Protein AF-0000000078700904 (afdb_homodimer)

Organism: Batrachochytrium dendrobatidis (strain JAM81 / FGSC 10211) (NCBI:txid684364)

Foldseek 3Di:
DPDFDFFDVQLLLLLLLVVLLVLQQCLLQLVVVCVVQVVVVHDDDDRPNRDQQAPFEEEEEDCPRNNLSNVVVSVVSNHAYEYEDPDDDDHDDRYHYDDDLLVSQQRHLEYEYADAADPVQAQLAALVNLLSHAAQHEYEYLHYLRNHDQVSVLVCCVVSSHVEYEDLRHDPVQDDPPDGDGSCPPRRSYHYDPNCSSPDPSSVVSGCVVSVVQVCCCVPFVASDRTPQFFGDDGDDADPQKKKKKWKFFPDPPLVVQLCVLCVVFAWDDKDWDDDDGMIIIITITRHDPCVVVSQVSRCPDPGTDHMDID/DPDFDFFDVQLLLLLLLVVLLVLQQCLLQLVVVCVVQVVVVHDDDDRPNRDDQAPFEEEEEDCPRNNLSNVVVSVVSNHAYEYEDPDDDDHDDRYHYDDDLLVSQQRHLEYEYADAADPVQAQLAALVNLLSHAAQHEYEYLHYLRNHDQVSVLVCCVVSSHVEYEDLRHDPVQDDPPDGDTSCPPRRSYHYDPNCSSPDPSSVVSGCVVSVVQVCCCVPFVASDRTPQFFGDDGDDADPQKKKKKWKFFPDPPLVVQLCVLCVVFAWDDKDWDDDDGMIIIITITRHDPCPVVSQVSRCPDPGTDHMDID

Sequence (622 aa):
MGIPVFTAPYQYTHSVAEMSLANIILLSRQIGDRSKEIHAGEWNKTSTNCVEVRGKTLGIVGYGHAGSQLGIMAEALSICVIFYDELSLMPIGRAKPVDTLDELLAKSDYVAINITSTPENDGLFDKNMLAKMKQGSYLINASASEAVDHAALADAIKSKHIAGAAIDAIPAHEIDGKTFKSPLQSARNVILTPVIAGDTLEARRRIVAEITEDVVRYISEGTTIGAVNFPSVAAWPLKPGSRRIICMHRNVRGVLKEIDHILSAYNVGKQVLDTKDSLGYLIADVMTDQLSTEIVSQLAMLANTVRTRIVMGIPVFTAPYQYTHSVAEMSLANIILLSRQIGDRSKEIHAGEWNKTSTNCVEVRGKTLGIVGYGHAGSQLGIMAEALSICVIFYDELSLMPIGRAKPVDTLDELLAKSDYVAINITSTPENDGLFDKNMLAKMKQGSYLINASASEAVDHAALADAIKSKHIAGAAIDAIPAHEIDGKTFKSPLQSARNVILTPVIAGDTLEARRRIVAEITEDVVRYISEGTTIGAVNFPSVAAWPLKPGSRRIICMHRNVRGVLKEIDHILSAYNVGKQVLDTKDSLGYLIADVMTDQLSTEIVSQLAMLANTVRTRIV

Radius of gyration: 33.91 Å; Cα contacts (8 Å, |Δi|>4): 1352; chains: 2; bounding box: 53×116×73 Å

Structure (mmCIF, N/CA/C/O backbone):
data_AF-0000000078700904-model_v1
#
loop_
_entity.id
_entity.type
_entity.pdbx_description
1 polymer 'Phosphoglycerate dehydrogenase'
#
loop_
_atom_site.group_PDB
_atom_site.id
_atom_site.type_symbol
_atom_site.label_atom_id
_atom_site.label_alt_id
_atom_site.label_comp_id
_atom_site.label_asym_id
_atom_site.label_entity_id
_atom_site.label_seq_id
_atom_site.pdbx_PDB_ins_code
_atom_site.Cartn_x
_atom_site.Cartn_y
_atom_site.Cartn_z
_atom_site.occupancy
_atom_site.B_iso_or_equiv
_atom_site.auth_seq_id
_atom_site.auth_comp_id
_atom_site.auth_asym_id
_atom_site.auth_atom_id
_atom_site.pdbx_PDB_model_num
ATOM 1 N N . MET A 1 1 ? -3.01 41.562 13.727 1 64.62 1 MET A N 1
ATOM 2 C CA . MET A 1 1 ? -2.051 41.656 14.82 1 64.62 1 MET A CA 1
ATOM 3 C C . MET A 1 1 ? -2.709 41.344 16.156 1 64.62 1 MET A C 1
ATOM 5 O O . MET A 1 1 ? -3.906 41.562 16.344 1 64.62 1 MET A O 1
ATOM 9 N N . GLY A 1 2 ? -2.369 40.25 16.812 1 78.06 2 GLY A N 1
ATOM 10 C CA . GLY A 1 2 ? -2.836 39.938 18.156 1 78.06 2 GLY A CA 1
ATOM 11 C C . GLY A 1 2 ? -3.732 38.719 18.203 1 78.06 2 GLY A C 1
ATOM 12 O O . GLY A 1 2 ? -4.309 38.406 19.25 1 78.06 2 GLY A O 1
ATOM 13 N N . ILE A 1 3 ? -3.979 38.219 17 1 87.31 3 ILE A N 1
ATOM 14 C CA . ILE A 1 3 ? -4.801 37.031 17.016 1 87.31 3 ILE A CA 1
ATOM 15 C C . ILE A 1 3 ? -3.916 35.812 16.812 1 87.31 3 ILE A C 1
ATOM 17 O O . ILE A 1 3 ? -3.281 35.656 15.766 1 87.31 3 ILE A O 1
ATOM 21 N N . PRO A 1 4 ? -3.926 34.906 17.828 1 89.94 4 PRO A N 1
ATOM 22 C CA . PRO A 1 4 ? -3.102 33.719 17.672 1 89.94 4 PRO A CA 1
ATOM 23 C C . PRO A 1 4 ? -3.658 32.75 16.609 1 89.94 4 PRO A C 1
ATOM 25 O O . PRO A 1 4 ? -4.875 32.625 16.5 1 89.94 4 PRO A O 1
ATOM 28 N N . VAL A 1 5 ? -2.734 32.25 15.867 1 91.62 5 VAL A N 1
ATOM 29 C CA . VAL A 1 5 ? -3.068 31.234 14.867 1 91.62 5 VAL A CA 1
ATOM 30 C C . VAL A 1 5 ? -2.506 29.875 15.281 1 91.62 5 VAL A C 1
ATOM 32 O O . VAL A 1 5 ? -1.299 29.734 15.492 1 91.62 5 VAL A O 1
ATOM 35 N N . PHE A 1 6 ? -3.453 28.969 15.5 1 91.62 6 PHE A N 1
ATOM 36 C CA . PHE A 1 6 ? -3.041 27.625 15.898 1 91.62 6 PHE A CA 1
ATOM 37 C C . PHE A 1 6 ? -3.053 26.688 14.703 1 91.62 6 PHE A C 1
ATOM 39 O O . PHE A 1 6 ? -3.908 26.797 13.82 1 91.62 6 PHE A O 1
ATOM 46 N N . THR A 1 7 ? -2.004 25.766 14.617 1 84.88 7 THR A N 1
ATOM 47 C CA . THR A 1 7 ? -1.926 24.75 13.578 1 84.88 7 THR A CA 1
ATOM 48 C C . THR A 1 7 ? -1.76 23.359 14.203 1 84.88 7 THR A C 1
ATOM 50 O O . THR A 1 7 ? -1.503 23.25 15.406 1 84.88 7 THR A O 1
ATOM 53 N N . ALA A 1 8 ? -2.143 22.375 13.461 1 85.25 8 ALA A N 1
ATOM 54 C CA . ALA A 1 8 ? -1.978 20.984 13.859 1 85.25 8 ALA A CA 1
ATOM 55 C C . ALA A 1 8 ? -1.131 20.219 12.844 1 85.25 8 ALA A C 1
ATOM 57 O O . ALA A 1 8 ? -1.626 19.312 12.172 1 85.25 8 ALA A O 1
ATOM 58 N N . PRO A 1 9 ? 0.156 20.469 12.805 1 77.69 9 PRO A N 1
ATOM 59 C CA . PRO A 1 9 ? 0.984 20 11.688 1 77.69 9 PRO A CA 1
ATOM 60 C C . PRO A 1 9 ? 1.193 18.484 11.688 1 77.69 9 PRO A C 1
ATOM 62 O O . PRO A 1 9 ? 1.572 17.922 10.664 1 77.69 9 PRO A O 1
ATOM 65 N N . TYR A 1 10 ? 0.898 17.766 12.703 1 79.88 10 TYR A N 1
ATOM 66 C CA . TYR A 1 10 ? 1.287 16.359 12.781 1 79.88 10 TYR A CA 1
ATOM 67 C C . TYR A 1 10 ? 0.075 15.445 12.625 1 79.88 10 TYR A C 1
ATOM 69 O O . TYR A 1 10 ? 0.215 14.227 12.547 1 79.88 10 TYR A O 1
ATOM 77 N N . GLN A 1 11 ? -1.082 16.062 12.461 1 85.44 11 GLN A N 1
ATOM 78 C CA . GLN A 1 11 ? -2.318 15.297 12.508 1 85.44 11 GLN A CA 1
ATOM 79 C C . GLN A 1 11 ? -2.561 14.57 11.188 1 85.44 11 GLN A C 1
ATOM 81 O O . GLN A 1 11 ? -3.398 13.664 11.117 1 85.44 11 GLN A O 1
ATOM 86 N N . TYR A 1 12 ? -1.681 14.891 10.156 1 89.06 12 TYR A N 1
ATOM 87 C CA . TYR A 1 12 ? -1.855 14.258 8.852 1 89.06 12 TYR A CA 1
ATOM 88 C C . TYR A 1 12 ? -0.769 13.219 8.602 1 89.06 12 TYR A C 1
ATOM 90 O O . TYR A 1 12 ? -0.747 12.578 7.547 1 89.06 12 TYR A O 1
ATOM 98 N N . THR A 1 13 ? 0.058 12.977 9.602 1 90.31 13 THR A N 1
ATOM 99 C CA . THR A 1 13 ? 1.254 12.148 9.492 1 90.31 13 THR A CA 1
ATOM 100 C C . THR A 1 13 ? 0.895 10.742 9.023 1 90.31 13 THR A C 1
ATOM 102 O O . THR A 1 13 ? 1.527 10.203 8.109 1 90.31 13 THR A O 1
ATOM 105 N N . HIS A 1 14 ? -0.06 10.242 9.641 1 93.88 14 HIS A N 1
ATOM 106 C CA . HIS A 1 14 ? -0.439 8.867 9.328 1 93.88 14 HIS A CA 1
ATOM 107 C C . HIS A 1 14 ? -0.982 8.758 7.902 1 93.88 14 HIS A C 1
ATOM 109 O O . HIS A 1 14 ? -0.664 7.805 7.184 1 93.88 14 HIS A O 1
ATOM 115 N N . SER A 1 15 ? -1.812 9.695 7.531 1 95.94 15 SER A N 1
ATOM 116 C CA . SER A 1 15 ? -2.398 9.711 6.195 1 95.94 15 SER A CA 1
ATOM 117 C C . SER A 1 15 ? -1.321 9.773 5.121 1 95.94 15 SER A C 1
ATOM 119 O O . SER A 1 15 ? -1.384 9.039 4.129 1 95.94 15 SER A O 1
ATOM 121 N N . VAL A 1 16 ? -0.396 10.594 5.332 1 96.19 16 VAL A N 1
ATOM 122 C CA . VAL A 1 16 ? 0.681 10.797 4.367 1 96.19 16 VAL A CA 1
ATOM 123 C C . VAL A 1 16 ? 1.526 9.531 4.266 1 96.19 16 VAL A C 1
ATOM 125 O O . VAL A 1 16 ? 1.872 9.094 3.164 1 96.19 16 VAL A O 1
ATOM 128 N N . ALA A 1 17 ? 1.838 8.898 5.391 1 97.12 17 ALA A N 1
ATOM 129 C CA . ALA A 1 17 ? 2.652 7.688 5.422 1 97.12 17 ALA A CA 1
ATOM 130 C C . ALA A 1 17 ? 1.958 6.543 4.691 1 97.12 17 ALA A C 1
ATOM 132 O O . ALA A 1 17 ? 2.588 5.82 3.914 1 97.12 17 ALA A O 1
ATOM 133 N N . GLU A 1 18 ? 0.666 6.402 4.918 1 96.75 18 GLU A N 1
ATOM 134 C CA . GLU A 1 18 ? -0.119 5.355 4.273 1 96.75 18 GLU A CA 1
ATOM 135 C C . GLU A 1 18 ? -0.091 5.496 2.754 1 96.75 18 GLU A C 1
ATOM 137 O O . GLU A 1 18 ? 0.137 4.52 2.037 1 96.75 18 GLU A O 1
ATOM 142 N N . MET A 1 19 ? -0.335 6.656 2.33 1 97.06 19 MET A N 1
ATOM 143 C CA . MET A 1 19 ? -0.387 6.891 0.89 1 97.06 19 MET A CA 1
ATOM 144 C C . MET A 1 19 ? 0.987 6.695 0.258 1 97.06 19 MET A C 1
ATOM 146 O O . MET A 1 19 ? 1.1 6.125 -0.829 1 97.06 19 MET A O 1
ATOM 150 N N . SER A 1 20 ? 2.023 7.16 0.927 1 98.12 20 SER A N 1
ATOM 151 C CA . SER A 1 20 ? 3.381 6.984 0.422 1 98.12 20 SER A CA 1
ATOM 152 C C . SER A 1 20 ? 3.732 5.508 0.278 1 98.12 20 SER A C 1
ATOM 154 O O . SER A 1 20 ? 4.344 5.105 -0.715 1 98.12 20 SER A O 1
ATOM 156 N N . LEU A 1 21 ? 3.359 4.727 1.245 1 98.38 21 LEU A N 1
ATOM 157 C CA . LEU A 1 21 ? 3.613 3.291 1.19 1 98.38 21 LEU A CA 1
ATOM 158 C C . LEU A 1 21 ? 2.895 2.656 0.005 1 98.38 21 LEU A C 1
ATOM 160 O O . LEU A 1 21 ? 3.477 1.844 -0.717 1 98.38 21 LEU A O 1
ATOM 164 N N . ALA A 1 22 ? 1.66 2.996 -0.16 1 97.94 22 ALA A N 1
ATOM 165 C CA . ALA A 1 22 ? 0.888 2.457 -1.276 1 97.94 22 ALA A CA 1
ATOM 166 C C . ALA A 1 22 ? 1.525 2.828 -2.613 1 97.94 22 ALA A C 1
ATOM 168 O O . ALA A 1 22 ? 1.581 2.004 -3.529 1 97.94 22 ALA A O 1
ATOM 169 N N . ASN A 1 23 ? 1.979 4.055 -2.684 1 98.19 23 ASN A N 1
ATOM 170 C CA . ASN A 1 23 ? 2.613 4.508 -3.916 1 98.19 23 ASN A CA 1
ATOM 171 C C . ASN A 1 23 ? 3.873 3.707 -4.227 1 98.19 23 ASN A C 1
ATOM 173 O O . ASN A 1 23 ? 4.176 3.443 -5.395 1 98.19 23 ASN A O 1
ATOM 177 N N . ILE A 1 24 ? 4.625 3.365 -3.227 1 98.56 24 ILE A N 1
ATOM 178 C CA . ILE A 1 24 ? 5.824 2.559 -3.406 1 98.56 24 ILE A CA 1
ATOM 179 C C . ILE A 1 24 ? 5.469 1.245 -4.098 1 98.56 24 ILE A C 1
ATOM 181 O O . ILE A 1 24 ? 6.105 0.859 -5.078 1 98.56 24 ILE A O 1
ATOM 185 N N . ILE A 1 25 ? 4.422 0.617 -3.643 1 98.06 25 ILE A N 1
ATOM 186 C CA . ILE A 1 25 ? 4.004 -0.66 -4.211 1 98.06 25 ILE A CA 1
ATOM 187 C C . ILE A 1 25 ? 3.438 -0.44 -5.609 1 98.06 25 ILE A C 1
ATOM 189 O O . ILE A 1 25 ? 3.762 -1.182 -6.543 1 98.06 25 ILE A O 1
ATOM 193 N N . LEU A 1 26 ? 2.664 0.58 -5.801 1 97.06 26 LEU A N 1
ATOM 194 C CA . LEU A 1 26 ? 2.029 0.855 -7.082 1 97.06 26 LEU A CA 1
ATOM 195 C C . LEU A 1 26 ? 3.074 1.13 -8.156 1 97.06 26 LEU A C 1
ATOM 197 O O . LEU A 1 26 ? 2.941 0.667 -9.297 1 97.06 26 LEU A O 1
ATOM 201 N N . LEU A 1 27 ? 4.023 1.909 -7.777 1 98.06 27 LEU A N 1
ATOM 202 C CA . LEU A 1 27 ? 5.094 2.225 -8.719 1 98.06 27 LEU A CA 1
ATOM 203 C C . LEU A 1 27 ? 5.859 0.966 -9.109 1 98.06 27 LEU A C 1
ATOM 205 O O . LEU A 1 27 ? 6.156 0.757 -10.289 1 98.06 27 LEU A O 1
ATOM 209 N N . SER A 1 28 ? 6.133 0.109 -8.141 1 98.19 28 SER A N 1
ATOM 210 C CA . SER A 1 28 ? 6.895 -1.116 -8.359 1 98.19 28 SER A CA 1
ATOM 211 C C . SER A 1 28 ? 6.16 -2.059 -9.312 1 98.19 28 SER A C 1
ATOM 213 O O . SER A 1 28 ? 6.773 -2.945 -9.906 1 98.19 28 SER A O 1
ATOM 215 N N . ARG A 1 29 ? 4.863 -1.822 -9.43 1 97.56 29 ARG A N 1
ATOM 216 C CA . ARG A 1 29 ? 4.02 -2.73 -10.195 1 97.56 29 ARG A CA 1
ATOM 217 C C . ARG A 1 29 ? 3.434 -2.035 -11.422 1 97.56 29 ARG A C 1
ATOM 219 O O . ARG A 1 29 ? 2.723 -2.654 -12.211 1 97.56 29 ARG A O 1
ATOM 226 N N . GLN A 1 30 ? 3.686 -0.75 -11.586 1 97.25 30 GLN A N 1
ATOM 227 C CA . GLN A 1 30 ? 3.264 0.071 -12.711 1 97.25 30 GLN A CA 1
ATOM 228 C C . GLN A 1 30 ? 1.746 0.061 -12.867 1 97.25 30 GLN A C 1
ATOM 230 O O . GLN A 1 30 ? 1.229 -0.015 -13.984 1 97.25 30 GLN A O 1
ATOM 235 N N . ILE A 1 31 ? 1.092 0.099 -11.75 1 95.81 31 ILE A N 1
ATOM 236 C CA . ILE A 1 31 ? -0.355 -0.086 -11.711 1 95.81 31 ILE A CA 1
ATOM 237 C C . ILE A 1 31 ? -1.046 1.114 -12.352 1 95.81 31 ILE A C 1
ATOM 239 O O . ILE A 1 31 ? -2.066 0.963 -13.023 1 95.81 31 ILE A O 1
ATOM 243 N N . GLY A 1 32 ? -0.526 2.346 -12.117 1 94.94 32 GLY A N 1
ATOM 244 C CA . GLY A 1 32 ? -1.117 3.527 -12.727 1 94.94 32 GLY A CA 1
ATOM 245 C C . GLY A 1 32 ? -1.245 3.42 -14.234 1 94.94 32 GLY A C 1
ATOM 246 O O . GLY A 1 32 ? -2.312 3.68 -14.789 1 94.94 32 GLY A O 1
ATOM 247 N N . ASP A 1 33 ? -0.201 3.02 -14.852 1 95.44 33 ASP A N 1
ATOM 248 C CA . ASP A 1 33 ? -0.19 2.873 -16.297 1 95.44 33 ASP A CA 1
ATOM 249 C C . ASP A 1 33 ? -1.147 1.771 -16.75 1 95.44 33 ASP A C 1
ATOM 251 O O . ASP A 1 33 ? -1.919 1.956 -17.688 1 95.44 33 ASP A O 1
ATOM 255 N N . ARG A 1 34 ? -1.087 0.659 -16.062 1 95.94 34 ARG A N 1
ATOM 256 C CA . ARG A 1 34 ? -1.904 -0.49 -16.438 1 95.94 34 ARG A CA 1
ATOM 257 C C . ARG A 1 34 ? -3.391 -0.165 -16.312 1 95.94 34 ARG A C 1
ATOM 259 O O . ARG A 1 34 ? -4.172 -0.497 -17.219 1 95.94 34 ARG A O 1
ATOM 266 N N . SER A 1 35 ? -3.719 0.446 -15.188 1 95.94 35 SER A N 1
ATOM 267 C CA . SER A 1 35 ? -5.121 0.789 -14.984 1 95.94 35 SER A CA 1
ATOM 268 C C . SER A 1 35 ? -5.609 1.785 -16.031 1 95.94 35 SER A C 1
ATOM 270 O O . SER A 1 35 ? -6.715 1.654 -16.547 1 95.94 35 SER A O 1
ATOM 272 N N . LYS A 1 36 ? -4.797 2.779 -16.312 1 93.88 36 LYS A N 1
ATOM 273 C CA . LYS A 1 36 ? -5.141 3.758 -17.344 1 93.88 36 LYS A CA 1
ATOM 274 C C . LYS A 1 36 ? -5.379 3.08 -18.688 1 93.88 36 LYS A C 1
ATOM 276 O O . LYS A 1 36 ? -6.371 3.363 -19.375 1 93.88 36 LYS A O 1
ATOM 281 N N . GLU A 1 37 ? -4.516 2.18 -19.078 1 95.25 37 GLU A N 1
ATOM 282 C CA . GLU A 1 37 ? -4.613 1.463 -20.359 1 95.25 37 GLU A CA 1
ATOM 283 C C . GLU A 1 37 ? -5.898 0.642 -20.422 1 95.25 37 GLU A C 1
ATOM 285 O O . GLU A 1 37 ? -6.625 0.703 -21.422 1 95.25 37 GLU A O 1
ATOM 290 N N . ILE A 1 38 ? -6.195 -0.067 -19.375 1 95.94 38 ILE A N 1
ATOM 291 C CA . ILE A 1 38 ? -7.352 -0.958 -19.375 1 95.94 38 ILE A CA 1
ATOM 292 C C . ILE A 1 38 ? -8.641 -0.135 -19.406 1 95.94 38 ILE A C 1
ATOM 294 O O . ILE A 1 38 ? -9.586 -0.487 -20.109 1 95.94 38 ILE A O 1
ATOM 298 N N . HIS A 1 39 ? -8.672 0.934 -18.656 1 95.62 39 HIS A N 1
ATOM 299 C CA . HIS A 1 39 ? -9.844 1.805 -18.688 1 95.62 39 HIS A CA 1
ATOM 300 C C . HIS A 1 39 ? -10.062 2.377 -20.094 1 95.62 39 HIS A C 1
ATOM 302 O O . HIS A 1 39 ? -11.203 2.645 -20.484 1 95.62 39 HIS A O 1
ATOM 308 N N . ALA A 1 40 ? -9 2.584 -20.828 1 94.62 40 ALA A N 1
ATOM 309 C CA . ALA A 1 40 ? -9.078 3.123 -22.188 1 94.62 40 ALA A CA 1
ATOM 310 C C . ALA A 1 40 ? -9.414 2.029 -23.188 1 94.62 40 ALA A C 1
ATOM 312 O O . ALA A 1 40 ? -9.523 2.295 -24.391 1 94.62 40 ALA A O 1
ATOM 313 N N . GLY A 1 41 ? -9.562 0.755 -22.75 1 96.56 41 GLY A N 1
ATOM 314 C CA . GLY A 1 41 ? -9.953 -0.347 -23.609 1 96.56 41 GLY A CA 1
ATOM 315 C C . GLY A 1 41 ? -8.781 -1.108 -24.188 1 96.56 41 GLY A C 1
ATOM 316 O O . GLY A 1 41 ? -8.945 -1.934 -25.094 1 96.56 41 GLY A O 1
ATOM 317 N N . GLU A 1 42 ? -7.609 -0.798 -23.656 1 96.44 42 GLU A N 1
ATOM 318 C CA . GLU A 1 42 ? -6.406 -1.474 -24.125 1 96.44 42 GLU A CA 1
ATOM 319 C C . GLU A 1 42 ? -6.039 -2.648 -23.234 1 96.44 42 GLU A C 1
ATOM 321 O O . GLU A 1 42 ? -5.992 -2.508 -22 1 96.44 42 GLU A O 1
ATOM 326 N N . TRP A 1 43 ? -5.863 -3.787 -23.844 1 96.31 43 TRP A N 1
ATOM 327 C CA . TRP A 1 43 ? -5.379 -4.953 -23.109 1 96.31 43 TRP A CA 1
ATOM 328 C C . TRP A 1 43 ? -3.883 -5.152 -23.344 1 96.31 43 TRP A C 1
ATOM 330 O O . TRP A 1 43 ? -3.475 -5.797 -24.312 1 96.31 43 TRP A O 1
ATOM 340 N N . ASN A 1 44 ? -3.109 -4.602 -22.484 1 94.25 44 ASN A N 1
ATOM 341 C CA . ASN A 1 44 ? -1.658 -4.742 -22.484 1 94.25 44 ASN A CA 1
ATOM 342 C C . ASN A 1 44 ? -1.167 -5.508 -21.25 1 94.25 44 ASN A C 1
ATOM 344 O O . ASN A 1 44 ? -0.842 -4.906 -20.234 1 94.25 44 ASN A O 1
ATOM 348 N N . LYS A 1 45 ? -1.119 -6.84 -21.375 1 94.62 45 LYS A N 1
ATOM 349 C CA . LYS A 1 45 ? -0.664 -7.656 -20.25 1 94.62 45 LYS A CA 1
ATOM 350 C C . LYS A 1 45 ? 0.86 -7.699 -20.188 1 94.62 45 LYS A C 1
ATOM 352 O O . LYS A 1 45 ? 1.493 -8.508 -20.875 1 94.62 45 LYS A O 1
ATOM 357 N N . THR A 1 46 ? 1.455 -6.809 -19.531 1 94.06 46 THR A N 1
ATOM 358 C CA . THR A 1 46 ? 2.9 -6.762 -19.344 1 94.06 46 THR A CA 1
ATOM 359 C C . THR A 1 46 ? 3.246 -6.5 -17.875 1 94.06 46 THR A C 1
ATOM 361 O O . THR A 1 46 ? 2.484 -5.848 -17.156 1 94.06 46 THR A O 1
ATOM 364 N N . SER A 1 47 ? 4.258 -7.121 -17.422 1 93.5 47 SER A N 1
ATOM 365 C CA . SER A 1 47 ? 4.816 -6.91 -16.094 1 93.5 47 SER A CA 1
ATOM 366 C C . SER A 1 47 ? 6.332 -6.75 -16.141 1 93.5 47 SER A C 1
ATOM 368 O O . SER A 1 47 ? 7.043 -7.195 -15.242 1 93.5 47 SER A O 1
ATOM 370 N N . THR A 1 48 ? 6.746 -6.223 -17.25 1 94.19 48 THR A N 1
ATOM 371 C CA . THR A 1 48 ? 8.18 -5.992 -17.406 1 94.19 48 THR A CA 1
ATOM 372 C C . THR A 1 48 ? 8.695 -5.027 -16.344 1 94.19 48 THR A C 1
ATOM 374 O O . THR A 1 48 ? 8.125 -3.949 -16.141 1 94.19 48 THR A O 1
ATOM 377 N N . ASN A 1 49 ? 9.719 -5.391 -15.602 1 93.94 49 ASN A N 1
ATOM 378 C CA . ASN A 1 49 ? 10.383 -4.598 -14.578 1 93.94 49 ASN A CA 1
ATOM 379 C C . ASN A 1 49 ? 9.5 -4.406 -13.352 1 93.94 49 ASN A C 1
ATOM 381 O O . ASN A 1 49 ? 9.703 -3.479 -12.57 1 93.94 49 ASN A O 1
ATOM 385 N N . CYS A 1 50 ? 8.453 -5.223 -13.211 1 97 50 CYS A N 1
ATOM 386 C CA . CYS A 1 50 ? 7.629 -5.195 -12.008 1 97 50 CYS A CA 1
ATOM 387 C C . CYS A 1 50 ? 8.227 -6.074 -10.922 1 97 50 CYS A C 1
ATOM 389 O O . CYS A 1 50 ? 8.625 -7.211 -11.18 1 97 50 CYS A O 1
ATOM 391 N N . VAL A 1 51 ? 8.305 -5.562 -9.703 1 97.62 51 VAL A N 1
ATOM 392 C CA . VAL A 1 51 ? 9.023 -6.258 -8.648 1 97.62 51 VAL A CA 1
ATOM 393 C C . VAL A 1 51 ? 8.227 -6.203 -7.352 1 97.62 51 VAL A C 1
ATOM 395 O O . VAL A 1 51 ? 7.309 -5.391 -7.211 1 97.62 51 VAL A O 1
ATOM 398 N N . GLU A 1 52 ? 8.477 -7.094 -6.434 1 97.38 52 GLU A N 1
ATOM 399 C CA . GLU A 1 52 ? 8.023 -6.996 -5.047 1 97.38 52 GLU A CA 1
ATOM 400 C C . GLU A 1 52 ? 8.844 -5.965 -4.273 1 97.38 52 GLU A C 1
ATOM 402 O O . GLU A 1 52 ? 10.008 -5.723 -4.594 1 97.38 52 GLU A O 1
ATOM 407 N N . VAL A 1 53 ? 8.234 -5.426 -3.252 1 97.94 53 VAL A N 1
ATOM 408 C CA . VAL A 1 53 ? 8.945 -4.41 -2.484 1 97.94 53 VAL A CA 1
ATOM 409 C C . VAL A 1 53 ? 9.734 -5.074 -1.359 1 97.94 53 VAL A C 1
ATOM 411 O O . VAL A 1 53 ? 10.656 -4.469 -0.8 1 97.94 53 VAL A O 1
ATOM 414 N N . ARG A 1 54 ? 9.312 -6.285 -1.021 1 95.75 54 ARG A N 1
ATOM 415 C CA . ARG A 1 54 ? 10.023 -7.023 0.016 1 95.75 54 ARG A CA 1
ATOM 416 C C . ARG A 1 54 ? 11.516 -7.09 -0.293 1 95.75 54 ARG A C 1
ATOM 418 O O . ARG A 1 54 ? 11.906 -7.41 -1.417 1 95.75 54 ARG A O 1
ATOM 425 N N . GLY A 1 55 ? 12.312 -6.758 0.683 1 96.88 55 GLY A N 1
ATOM 426 C CA . GLY A 1 55 ? 13.758 -6.871 0.556 1 96.88 55 GLY A CA 1
ATOM 427 C C . GLY A 1 55 ? 14.391 -5.664 -0.104 1 96.88 55 GLY A C 1
ATOM 428 O O . GLY A 1 55 ? 15.617 -5.539 -0.131 1 96.88 55 GLY A O 1
ATOM 429 N N . LYS A 1 56 ? 13.656 -4.766 -0.654 1 98.44 56 LYS A N 1
ATOM 430 C CA . LYS A 1 56 ? 14.188 -3.551 -1.264 1 98.44 56 LYS A CA 1
ATOM 431 C C . LYS A 1 56 ? 14.5 -2.498 -0.206 1 98.44 56 LYS A C 1
ATOM 433 O O . LYS A 1 56 ? 14.117 -2.645 0.957 1 98.44 56 LYS A O 1
ATOM 438 N N . THR A 1 57 ? 15.195 -1.468 -0.608 1 98.88 57 THR A N 1
ATOM 439 C CA . THR A 1 57 ? 15.633 -0.44 0.331 1 98.88 57 THR A CA 1
ATOM 440 C C . THR A 1 57 ? 14.875 0.862 0.1 1 98.88 57 THR A C 1
ATOM 442 O O . THR A 1 57 ? 14.828 1.37 -1.021 1 98.88 57 THR A O 1
ATOM 445 N N . LEU A 1 58 ? 14.266 1.352 1.152 1 98.94 58 LEU A N 1
ATOM 446 C CA . LEU A 1 58 ? 13.641 2.67 1.169 1 98.94 58 LEU A CA 1
ATOM 447 C C . LEU A 1 58 ? 14.531 3.684 1.879 1 98.94 58 LEU A C 1
ATOM 449 O O . LEU A 1 58 ? 14.875 3.504 3.049 1 98.94 58 LEU A O 1
ATOM 453 N N . GLY A 1 59 ? 14.977 4.695 1.13 1 98.88 59 GLY A N 1
ATOM 454 C CA . GLY A 1 59 ? 15.648 5.844 1.725 1 98.88 59 GLY A CA 1
ATOM 455 C C . GLY A 1 59 ? 14.695 6.984 2.037 1 98.88 59 GLY A C 1
ATOM 456 O O . GLY A 1 59 ? 14.031 7.508 1.143 1 98.88 59 GLY A O 1
ATOM 457 N N . ILE A 1 60 ? 14.641 7.391 3.279 1 98.75 60 ILE A N 1
ATOM 458 C CA . ILE A 1 60 ? 13.766 8.469 3.719 1 98.75 60 ILE A CA 1
ATOM 459 C C . ILE A 1 60 ? 14.578 9.734 3.967 1 98.75 60 ILE A C 1
ATOM 461 O O . ILE A 1 60 ? 15.469 9.75 4.816 1 98.75 60 ILE A O 1
ATOM 465 N N . VAL A 1 61 ? 14.281 10.75 3.172 1 98.38 61 VAL A N 1
ATOM 466 C CA . VAL A 1 61 ? 14.883 12.062 3.383 1 98.38 61 VAL A CA 1
ATOM 467 C C . VAL A 1 61 ? 14 12.883 4.32 1 98.38 61 VAL A C 1
ATOM 469 O O . VAL A 1 61 ? 12.938 13.367 3.922 1 98.38 61 VAL A O 1
ATOM 472 N N . GLY A 1 62 ? 14.453 13.133 5.496 1 96.81 62 GLY A N 1
ATOM 473 C CA . GLY A 1 62 ? 13.617 13.68 6.555 1 96.81 62 GLY A CA 1
ATOM 474 C C . GLY A 1 62 ? 12.93 12.617 7.383 1 96.81 62 GLY A C 1
ATOM 475 O O . GLY A 1 62 ? 11.938 12.023 6.945 1 96.81 62 GLY A O 1
ATOM 476 N N . TYR A 1 63 ? 13.406 12.445 8.602 1 96.56 63 TYR A N 1
ATOM 477 C CA . TYR A 1 63 ? 12.938 11.352 9.445 1 96.56 63 TYR A CA 1
ATOM 478 C C . TYR A 1 63 ? 12.141 11.883 10.625 1 96.56 63 TYR A C 1
ATOM 480 O O . TYR A 1 63 ? 12.281 11.398 11.75 1 96.56 63 TYR A O 1
ATOM 488 N N . GLY A 1 64 ? 11.367 12.922 10.336 1 93.06 64 GLY A N 1
ATOM 489 C CA . GLY A 1 64 ? 10.43 13.445 11.32 1 93.06 64 GLY A CA 1
ATOM 490 C C . GLY A 1 64 ? 9.211 12.562 11.516 1 93.06 64 GLY A C 1
ATOM 491 O O . GLY A 1 64 ? 9.312 11.336 11.414 1 93.06 64 GLY A O 1
ATOM 492 N N . HIS A 1 65 ? 8.055 13.133 11.836 1 91.06 65 HIS A N 1
ATOM 493 C CA . HIS A 1 65 ? 6.852 12.383 12.188 1 91.06 65 HIS A CA 1
ATOM 494 C C . HIS A 1 65 ? 6.355 11.547 11.016 1 91.06 65 HIS A C 1
ATOM 496 O O . HIS A 1 65 ? 6.156 10.336 11.156 1 91.06 65 HIS A O 1
ATOM 502 N N . ALA A 1 66 ? 6.168 12.188 9.891 1 93.38 66 ALA A N 1
ATOM 503 C CA . ALA A 1 66 ? 5.656 11.461 8.727 1 93.38 66 ALA A CA 1
ATOM 504 C C . ALA A 1 66 ? 6.684 10.461 8.211 1 93.38 66 ALA A C 1
ATOM 506 O O . ALA A 1 66 ? 6.336 9.336 7.844 1 93.38 66 ALA A O 1
ATOM 507 N N . GLY A 1 67 ? 7.965 10.898 8.188 1 96.06 67 GLY A N 1
ATOM 508 C CA . GLY A 1 67 ? 9.031 10.023 7.719 1 96.06 67 GLY A CA 1
ATOM 509 C C . GLY A 1 67 ? 9.203 8.781 8.57 1 96.06 67 GLY A C 1
ATOM 510 O O . GLY A 1 67 ? 9.336 7.676 8.039 1 96.06 67 GLY A O 1
ATOM 511 N N . SER A 1 68 ? 9.219 8.945 9.867 1 96.69 68 SER A N 1
ATOM 512 C CA . SER A 1 68 ? 9.398 7.801 10.758 1 96.69 68 SER A CA 1
ATOM 513 C C . SER A 1 68 ? 8.188 6.871 10.703 1 96.69 68 SER A C 1
ATOM 515 O O . SER A 1 68 ? 8.336 5.648 10.773 1 96.69 68 SER A O 1
ATOM 517 N N . GLN A 1 69 ? 6.992 7.5 10.656 1 96 69 GLN A N 1
ATOM 518 C CA . GLN A 1 69 ? 5.793 6.68 10.516 1 96 69 GLN A CA 1
ATOM 519 C C . GLN A 1 69 ? 5.84 5.848 9.242 1 96 69 GLN A C 1
ATOM 521 O O . GLN A 1 69 ? 5.473 4.668 9.25 1 96 69 GLN A O 1
ATOM 526 N N . LEU A 1 70 ? 6.262 6.434 8.141 1 97.62 70 LEU A N 1
ATOM 527 C CA . LEU A 1 70 ? 6.445 5.699 6.895 1 97.62 70 LEU A CA 1
ATOM 528 C C . LEU A 1 70 ? 7.453 4.566 7.074 1 97.62 70 LEU A C 1
ATOM 530 O O . LEU A 1 70 ? 7.238 3.457 6.578 1 97.62 70 LEU A O 1
ATOM 534 N N . GLY A 1 71 ? 8.562 4.891 7.75 1 98.19 71 GLY A N 1
ATOM 535 C CA . GLY A 1 71 ? 9.578 3.877 8.016 1 98.19 71 GLY A CA 1
ATOM 536 C C . GLY A 1 71 ? 9.023 2.658 8.727 1 98.19 71 GLY A C 1
ATOM 537 O O . GLY A 1 71 ? 9.312 1.522 8.344 1 98.19 71 GLY A O 1
ATOM 538 N N . ILE A 1 72 ? 8.242 2.881 9.719 1 97.25 72 ILE A N 1
ATOM 539 C CA . ILE A 1 72 ? 7.656 1.808 10.516 1 97.25 72 ILE A CA 1
ATOM 540 C C . ILE A 1 72 ? 6.758 0.944 9.633 1 97.25 72 ILE A C 1
ATOM 542 O O . ILE A 1 72 ? 6.836 -0.286 9.672 1 97.25 72 ILE A O 1
ATOM 546 N N . MET A 1 73 ? 5.938 1.551 8.867 1 97.31 73 MET A N 1
ATOM 547 C CA . MET A 1 73 ? 5.023 0.824 7.992 1 97.31 73 MET A CA 1
ATOM 548 C C . MET A 1 73 ? 5.793 0.024 6.945 1 97.31 73 MET A C 1
ATOM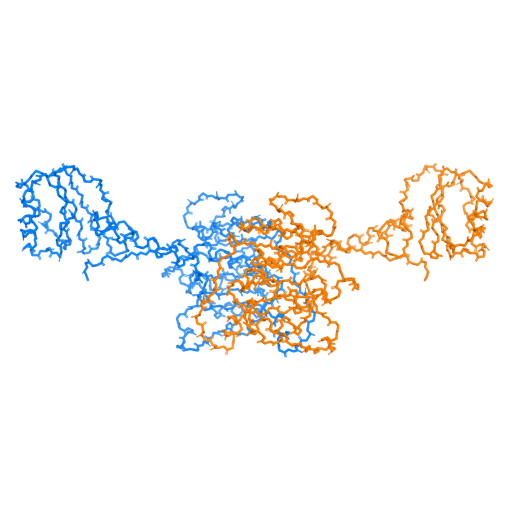 550 O O . MET A 1 73 ? 5.426 -1.11 6.633 1 97.31 73 MET A O 1
ATOM 554 N N . ALA A 1 74 ? 6.812 0.658 6.395 1 98.25 74 ALA A N 1
ATOM 555 C CA . ALA A 1 74 ? 7.625 0.002 5.375 1 98.25 74 ALA A CA 1
ATOM 556 C C . ALA A 1 74 ? 8.312 -1.24 5.938 1 98.25 74 ALA A C 1
ATOM 558 O O . ALA A 1 74 ? 8.344 -2.287 5.285 1 98.25 74 ALA A O 1
ATOM 559 N N . GLU A 1 75 ? 8.852 -1.145 7.109 1 97.62 75 GLU A N 1
ATOM 560 C CA . GLU A 1 75 ? 9.516 -2.273 7.746 1 97.62 75 GLU A CA 1
ATOM 561 C C . GLU A 1 75 ? 8.547 -3.432 7.973 1 97.62 75 GLU A C 1
ATOM 563 O O . GLU A 1 75 ? 8.938 -4.598 7.898 1 97.62 75 GLU A O 1
ATOM 568 N N . ALA A 1 76 ? 7.344 -3.084 8.25 1 94.75 76 ALA A N 1
ATOM 569 C CA . ALA A 1 76 ? 6.324 -4.109 8.469 1 94.75 76 ALA A CA 1
ATOM 570 C C . ALA A 1 76 ? 6.098 -4.934 7.203 1 94.75 76 ALA A C 1
ATOM 572 O O . ALA A 1 76 ? 5.656 -6.082 7.277 1 94.75 76 ALA A O 1
ATOM 573 N N . LEU A 1 77 ? 6.418 -4.418 6.062 1 96.25 77 LEU A N 1
ATOM 574 C CA . LEU A 1 77 ? 6.309 -5.129 4.793 1 96.25 77 LEU A CA 1
ATOM 575 C C . LEU A 1 77 ? 7.664 -5.668 4.352 1 96.25 77 LEU A C 1
ATOM 577 O O . LEU A 1 77 ? 7.859 -5.98 3.176 1 96.25 77 LEU A O 1
ATOM 581 N N . SER A 1 78 ? 8.633 -5.664 5.242 1 96.38 78 SER A N 1
ATOM 582 C CA . SER A 1 78 ? 9.961 -6.227 5.055 1 96.38 78 SER A CA 1
ATOM 583 C C . SER A 1 78 ? 10.773 -5.41 4.055 1 96.38 78 SER A C 1
ATOM 585 O O . SER A 1 78 ? 11.555 -5.969 3.281 1 96.38 78 SER A O 1
ATOM 587 N N . ILE A 1 79 ? 10.539 -4.141 3.979 1 98.25 79 ILE A N 1
ATOM 588 C CA . ILE A 1 79 ? 11.391 -3.189 3.268 1 98.25 79 ILE A CA 1
ATOM 589 C C . ILE A 1 79 ? 12.523 -2.725 4.184 1 98.25 79 ILE A C 1
ATOM 591 O O . ILE A 1 79 ? 12.297 -2.453 5.363 1 98.25 79 ILE A O 1
ATOM 595 N N . CYS A 1 80 ? 13.695 -2.725 3.664 1 98.69 80 CYS A N 1
ATOM 596 C CA . CYS A 1 80 ? 14.805 -2.16 4.422 1 98.69 80 CYS A CA 1
ATOM 597 C C . CYS A 1 80 ? 14.75 -0.638 4.422 1 98.69 80 CYS A C 1
ATOM 599 O O . CYS A 1 80 ? 14.547 -0.02 3.375 1 98.69 80 CYS A O 1
ATOM 601 N N . VAL A 1 81 ? 14.93 -0.01 5.633 1 98.75 81 VAL A N 1
ATOM 602 C CA . VAL A 1 81 ? 14.75 1.436 5.723 1 98.75 81 VAL A CA 1
ATOM 603 C C . VAL A 1 81 ? 16.062 2.09 6.156 1 98.75 81 VAL A C 1
ATOM 605 O O . VAL A 1 81 ? 16.656 1.703 7.168 1 98.75 81 VAL A O 1
ATOM 608 N N . ILE A 1 82 ? 16.531 3.021 5.383 1 98.88 82 ILE A N 1
ATOM 609 C CA . ILE A 1 82 ? 17.594 3.941 5.781 1 98.88 82 ILE A CA 1
ATOM 610 C C . ILE A 1 82 ? 17.078 5.379 5.723 1 98.88 82 ILE A C 1
ATOM 612 O O . ILE A 1 82 ? 16.094 5.664 5.035 1 98.88 82 ILE A O 1
ATOM 616 N N . PHE A 1 83 ? 17.688 6.238 6.535 1 98.69 83 PHE A N 1
ATOM 617 C CA . PHE A 1 83 ? 17.188 7.609 6.504 1 98.69 83 PHE A CA 1
ATOM 618 C C . PHE A 1 83 ? 18.328 8.609 6.703 1 98.69 83 PHE A C 1
ATOM 620 O O . PHE A 1 83 ? 19.375 8.258 7.238 1 98.69 83 PHE A O 1
ATOM 627 N N . TYR A 1 84 ? 18.125 9.75 6.172 1 98 84 TYR A N 1
ATOM 628 C CA . TYR A 1 84 ? 18.984 10.914 6.383 1 98 84 TYR A CA 1
ATOM 629 C C . TYR A 1 84 ? 18.172 12.094 6.914 1 98 84 TYR A C 1
ATOM 631 O O . TYR A 1 84 ? 17.094 12.391 6.41 1 98 84 TYR A O 1
ATOM 639 N N . ASP A 1 85 ? 18.703 12.656 7.918 1 96 85 ASP A N 1
ATOM 640 C CA . ASP A 1 85 ? 18.141 13.867 8.492 1 96 85 ASP A CA 1
ATOM 641 C C . ASP A 1 85 ? 19.234 14.844 8.922 1 96 85 ASP A C 1
ATOM 643 O O . ASP A 1 85 ? 20.328 14.43 9.289 1 96 85 ASP A O 1
ATOM 647 N N . GLU A 1 86 ? 18.891 16.094 8.797 1 91.75 86 GLU A N 1
ATOM 648 C CA . GLU A 1 86 ? 19.844 17.109 9.227 1 91.75 86 GLU A CA 1
ATOM 649 C C . GLU A 1 86 ? 20.078 17.047 10.734 1 91.75 86 GLU A C 1
ATOM 651 O O . GLU A 1 86 ? 21.172 17.375 11.219 1 91.75 86 GLU A O 1
ATOM 656 N N . LEU A 1 87 ? 19.078 16.625 11.422 1 90.44 87 LEU A N 1
ATOM 657 C CA . LEU A 1 87 ? 19.188 16.438 12.867 1 90.44 87 LEU A CA 1
ATOM 658 C C . LEU A 1 87 ? 19.562 15.008 13.203 1 90.44 87 LEU A C 1
ATOM 660 O O . LEU A 1 87 ? 19.297 14.086 12.43 1 90.44 87 LEU A O 1
ATOM 664 N N . SER A 1 88 ? 20.297 14.906 14.25 1 88 88 SER A N 1
ATOM 665 C CA . SER A 1 88 ? 20.562 13.555 14.75 1 88 88 SER A CA 1
ATOM 666 C C . SER A 1 88 ? 19.359 12.984 15.484 1 88 88 SER A C 1
ATOM 668 O O . SER A 1 88 ? 19.109 13.328 16.641 1 88 88 SER A O 1
ATOM 670 N N . LEU A 1 89 ? 18.672 12.148 14.805 1 89.75 89 LEU A N 1
ATOM 671 C CA . LEU A 1 89 ? 17.469 11.578 15.383 1 89.75 89 LEU A CA 1
ATOM 672 C C . LEU A 1 89 ? 17.672 10.109 15.727 1 89.75 89 LEU A C 1
ATOM 674 O O . LEU A 1 89 ? 18.375 9.398 15.016 1 89.75 89 LEU A O 1
ATOM 678 N N . MET A 1 90 ? 16.969 9.727 16.719 1 90.12 90 MET A N 1
ATOM 679 C CA . MET A 1 90 ? 17.016 8.32 17.125 1 90.12 90 MET A CA 1
ATOM 680 C C . MET A 1 90 ? 16.188 7.457 16.172 1 90.12 90 MET A C 1
ATOM 682 O O . MET A 1 90 ? 15.023 7.754 15.914 1 90.12 90 MET A O 1
ATOM 686 N N . PRO A 1 91 ? 16.844 6.418 15.617 1 91.62 91 PRO A N 1
ATOM 687 C CA . PRO A 1 91 ? 16.094 5.531 14.727 1 91.62 91 PRO A CA 1
ATOM 688 C C . PRO A 1 91 ? 14.961 4.785 15.445 1 91.62 91 PRO A C 1
ATOM 690 O O . PRO A 1 91 ? 15.102 4.434 16.625 1 91.62 91 PRO A O 1
ATOM 693 N N . ILE A 1 92 ? 13.938 4.605 14.836 1 92.12 92 ILE A N 1
ATOM 694 C CA . ILE A 1 92 ? 12.844 3.779 15.32 1 92.12 92 ILE A CA 1
ATOM 695 C C . ILE A 1 92 ? 12.852 2.432 14.602 1 92.12 92 ILE A C 1
ATOM 697 O O . ILE A 1 92 ? 13.109 2.367 13.391 1 92.12 92 ILE A O 1
ATOM 701 N N . GLY A 1 93 ? 12.578 1.359 15.328 1 92.44 93 GLY A N 1
ATOM 702 C CA . GLY A 1 93 ? 12.594 0.04 14.711 1 92.44 93 GLY A CA 1
ATOM 703 C C . GLY A 1 93 ? 13.969 -0.358 14.203 1 92.44 93 GLY A C 1
ATOM 704 O O . GLY A 1 93 ? 14.961 -0.274 14.93 1 92.44 93 GLY A O 1
ATOM 705 N N . ARG A 1 94 ? 14.102 -0.821 12.953 1 94.88 94 ARG A N 1
ATOM 706 C CA . ARG A 1 94 ? 15.344 -1.301 12.359 1 94.88 94 ARG A CA 1
ATOM 707 C C . ARG A 1 94 ? 15.922 -0.278 11.391 1 94.88 94 ARG A C 1
ATOM 709 O O . ARG A 1 94 ? 16.891 -0.56 10.688 1 94.88 94 ARG A O 1
ATOM 716 N N . ALA A 1 95 ? 15.234 0.873 11.273 1 97.62 95 ALA A N 1
ATOM 717 C CA . ALA A 1 95 ? 15.711 1.908 10.359 1 97.62 95 ALA A CA 1
ATOM 718 C C . ALA A 1 95 ? 17.125 2.346 10.727 1 97.62 95 ALA A C 1
ATOM 720 O O . ALA A 1 95 ? 17.469 2.426 11.906 1 97.62 95 ALA A O 1
ATOM 721 N N . LYS A 1 96 ? 17.953 2.625 9.758 1 97.94 96 LYS A N 1
ATOM 722 C CA . LYS A 1 96 ? 19.344 3.014 9.992 1 97.94 96 LYS A CA 1
ATOM 723 C C . LYS A 1 96 ? 19.641 4.398 9.422 1 97.94 96 LYS A C 1
ATOM 725 O O . LYS A 1 96 ? 19.312 4.676 8.266 1 97.94 96 LYS A O 1
ATOM 730 N N . PRO A 1 97 ? 20.234 5.227 10.25 1 97.88 97 PRO A N 1
ATOM 731 C CA . PRO A 1 97 ? 20.672 6.508 9.703 1 97.88 97 PRO A CA 1
ATOM 732 C C . PRO A 1 97 ? 21.891 6.367 8.789 1 97.88 97 PRO A C 1
ATOM 734 O O . PRO A 1 97 ? 22.688 5.441 8.961 1 97.88 97 PRO A O 1
ATOM 737 N N . VAL A 1 98 ? 21.953 7.18 7.82 1 97.88 98 VAL A N 1
ATOM 738 C CA . VAL A 1 98 ? 23.156 7.27 7.004 1 97.88 98 VAL A CA 1
ATOM 739 C C . VAL A 1 98 ? 23.781 8.648 7.164 1 97.88 98 VAL A C 1
ATOM 741 O O . VAL A 1 98 ? 23.125 9.594 7.602 1 97.88 98 VAL A O 1
ATOM 744 N N . ASP A 1 99 ? 25.031 8.82 6.75 1 96.06 99 ASP A N 1
ATOM 745 C CA . ASP A 1 99 ? 25.812 10 7.082 1 96.06 99 ASP A CA 1
ATOM 746 C C . ASP A 1 99 ? 25.531 11.133 6.094 1 96.06 99 ASP A C 1
ATOM 748 O O . ASP A 1 99 ? 25.641 12.312 6.445 1 96.06 99 ASP A O 1
ATOM 752 N N . THR A 1 100 ? 25.281 10.75 4.859 1 97.62 100 THR A N 1
ATOM 753 C CA . THR A 1 100 ? 25.094 11.789 3.85 1 97.62 100 THR A CA 1
ATOM 754 C C . THR A 1 100 ? 23.891 11.492 2.973 1 97.62 100 THR A C 1
ATOM 756 O O . THR A 1 100 ? 23.5 10.328 2.812 1 97.62 100 THR A O 1
ATOM 759 N N . LEU A 1 101 ? 23.375 12.492 2.41 1 97.81 101 LEU A N 1
ATOM 760 C CA . LEU A 1 101 ? 22.266 12.344 1.46 1 97.81 101 LEU A CA 1
ATOM 761 C C . LEU A 1 101 ? 22.719 11.562 0.233 1 97.81 101 LEU A C 1
ATOM 763 O O . LEU A 1 101 ? 21.969 10.734 -0.291 1 97.81 101 LEU A O 1
ATOM 767 N N . ASP A 1 102 ? 23.906 11.75 -0.216 1 98.44 102 ASP A N 1
ATOM 768 C CA . ASP A 1 102 ? 24.453 11.023 -1.357 1 98.44 102 ASP A CA 1
ATOM 769 C C . ASP A 1 102 ? 24.438 9.516 -1.108 1 98.44 102 ASP A C 1
ATOM 771 O O . ASP A 1 102 ? 24.094 8.742 -2.002 1 98.44 102 ASP A O 1
ATOM 775 N N . GLU A 1 103 ? 24.859 9.203 0.06 1 98.38 103 GLU A N 1
ATOM 776 C CA . GLU A 1 103 ? 24.859 7.793 0.428 1 98.38 103 GLU A CA 1
ATOM 777 C C . GLU A 1 103 ? 23.453 7.211 0.377 1 98.38 103 GLU A C 1
ATOM 779 O O . GLU A 1 103 ? 23.25 6.094 -0.108 1 98.38 103 GLU A O 1
ATOM 784 N N . LEU A 1 104 ? 22.516 7.93 0.898 1 98.75 104 LEU A N 1
ATOM 785 C CA . LEU A 1 104 ? 21.125 7.492 0.882 1 98.75 104 LEU A CA 1
ATOM 786 C C . LEU A 1 104 ? 20.641 7.266 -0.547 1 98.75 104 LEU A C 1
ATOM 788 O O . LEU A 1 104 ? 20.047 6.227 -0.847 1 98.75 104 LEU A O 1
ATOM 792 N N . LEU A 1 105 ? 20.906 8.211 -1.401 1 98.81 105 LEU A N 1
ATOM 793 C CA . LEU A 1 105 ? 20.438 8.18 -2.781 1 98.81 105 LEU A CA 1
ATOM 794 C C . LEU A 1 105 ? 21.047 7 -3.535 1 98.81 105 LEU A C 1
ATOM 796 O O . LEU A 1 105 ? 20.359 6.34 -4.32 1 98.81 105 LEU A O 1
ATOM 800 N N . ALA A 1 106 ? 22.281 6.676 -3.264 1 98.5 106 ALA A N 1
ATOM 801 C CA . ALA A 1 106 ? 23.016 5.633 -3.973 1 98.5 106 ALA A CA 1
ATOM 802 C C . ALA A 1 106 ? 22.531 4.242 -3.561 1 98.5 106 ALA A C 1
ATOM 804 O O . ALA A 1 106 ? 22.625 3.291 -4.34 1 98.5 106 ALA A O 1
ATOM 805 N N . LYS A 1 107 ? 21.969 4.125 -2.424 1 98.5 107 LYS A N 1
ATOM 806 C CA . LYS A 1 107 ? 21.656 2.812 -1.866 1 98.5 107 LYS A CA 1
ATOM 807 C C . LYS A 1 107 ? 20.156 2.51 -1.987 1 98.5 107 LYS A C 1
ATOM 809 O O . LYS A 1 107 ? 19.734 1.366 -1.806 1 98.5 107 LYS A O 1
ATOM 814 N N . SER A 1 108 ? 19.375 3.469 -2.281 1 98.88 108 SER A N 1
ATOM 815 C CA . SER A 1 108 ? 17.938 3.35 -2.135 1 98.88 108 SER A CA 1
ATOM 816 C C . SER A 1 108 ? 17.281 2.924 -3.443 1 98.88 108 SER A C 1
ATOM 818 O O . SER A 1 108 ? 17.547 3.498 -4.5 1 98.88 108 SER A O 1
ATOM 820 N N . ASP A 1 109 ? 16.422 1.877 -3.385 1 98.88 109 ASP A N 1
ATOM 821 C CA . ASP A 1 109 ? 15.523 1.563 -4.496 1 98.88 109 ASP A CA 1
ATOM 822 C C . ASP A 1 109 ? 14.383 2.57 -4.586 1 98.88 109 ASP A C 1
ATOM 824 O O . ASP A 1 109 ? 13.891 2.867 -5.68 1 98.88 109 ASP A O 1
ATOM 828 N N . TYR A 1 110 ? 13.93 3.016 -3.451 1 98.94 110 TYR A N 1
ATOM 829 C CA . TYR A 1 110 ? 12.898 4.043 -3.295 1 98.94 110 TYR A CA 1
ATOM 830 C C . TYR A 1 110 ? 13.422 5.211 -2.467 1 98.94 110 TYR A C 1
ATOM 832 O O . TYR A 1 110 ? 14.086 5.008 -1.445 1 98.94 110 TYR A O 1
ATOM 840 N N . VAL A 1 111 ? 13.18 6.414 -2.904 1 98.94 111 VAL A N 1
ATOM 841 C CA . VAL A 1 111 ? 13.508 7.605 -2.129 1 98.94 111 VAL A CA 1
ATOM 842 C C . VAL A 1 111 ? 12.234 8.383 -1.8 1 98.94 111 VAL A C 1
ATOM 844 O O . VAL A 1 111 ? 11.484 8.766 -2.701 1 98.94 111 VAL A O 1
ATOM 847 N N . ALA A 1 112 ? 11.945 8.547 -0.558 1 98.75 112 ALA A N 1
ATOM 848 C CA . ALA A 1 112 ? 10.789 9.32 -0.105 1 98.75 112 ALA A CA 1
ATOM 849 C C . ALA A 1 112 ? 11.234 10.633 0.54 1 98.75 112 ALA A C 1
ATOM 851 O O . ALA A 1 112 ? 12.016 10.625 1.494 1 98.75 112 ALA A O 1
ATOM 852 N N . ILE A 1 113 ? 10.695 11.68 0.058 1 98.12 113 ILE A N 1
ATOM 853 C CA . ILE A 1 113 ? 11.031 13.016 0.557 1 98.12 113 ILE A CA 1
ATOM 854 C C . ILE A 1 113 ? 10.023 13.438 1.62 1 98.12 113 ILE A C 1
ATOM 856 O O . ILE A 1 113 ? 8.82 13.508 1.351 1 98.12 113 ILE A O 1
ATOM 860 N N . ASN A 1 114 ? 10.453 13.688 2.812 1 96.19 114 ASN A N 1
ATOM 861 C CA . ASN A 1 114 ? 9.641 14.109 3.951 1 96.19 114 ASN A CA 1
ATOM 862 C C . ASN A 1 114 ? 10.273 15.281 4.688 1 96.19 114 ASN A C 1
ATOM 864 O O . ASN A 1 114 ? 10.445 15.234 5.906 1 96.19 114 ASN A O 1
ATOM 868 N N . ILE A 1 115 ? 10.523 16.344 3.988 1 93.94 115 ILE A N 1
ATOM 869 C CA . ILE A 1 115 ? 11.18 17.5 4.57 1 93.94 115 ILE A CA 1
ATOM 870 C C . ILE A 1 115 ? 10.227 18.688 4.555 1 93.94 115 ILE A C 1
ATOM 872 O O . ILE A 1 115 ? 9.203 18.672 3.859 1 93.94 115 ILE A O 1
ATOM 876 N N . THR A 1 116 ? 10.57 19.719 5.297 1 88.44 116 THR A N 1
ATOM 877 C CA . THR A 1 116 ? 9.773 20.938 5.355 1 88.44 116 THR A CA 1
ATOM 878 C C . THR A 1 116 ? 10.078 21.828 4.156 1 88.44 116 THR A C 1
ATOM 880 O O . THR A 1 116 ? 11.211 21.859 3.664 1 88.44 116 THR A O 1
ATOM 883 N N . SER A 1 117 ? 9.023 22.484 3.768 1 87.81 117 SER A N 1
ATOM 884 C CA . SER A 1 117 ? 9.195 23.469 2.695 1 87.81 117 SER A CA 1
ATOM 885 C C . SER A 1 117 ? 9.914 24.719 3.195 1 87.81 117 SER A C 1
ATOM 887 O O . SER A 1 117 ? 9.305 25.562 3.852 1 87.81 117 SER A O 1
ATOM 889 N N . THR A 1 118 ? 11.133 24.859 2.955 1 89.69 118 THR A N 1
ATOM 890 C CA . THR A 1 118 ? 11.953 26.016 3.254 1 89.69 118 THR A CA 1
ATOM 891 C C . THR A 1 118 ? 12.742 26.453 2.021 1 89.69 118 THR A C 1
ATOM 893 O O . THR A 1 118 ? 12.945 25.672 1.097 1 89.69 118 THR A O 1
ATOM 896 N N . PRO A 1 119 ? 13.117 27.672 2.014 1 91.56 119 PRO A N 1
ATOM 897 C CA . PRO A 1 119 ? 13.922 28.109 0.878 1 91.56 119 PRO A CA 1
ATOM 898 C C . PRO A 1 119 ? 15.188 27.281 0.685 1 91.56 119 PRO A C 1
ATOM 900 O O . PRO A 1 119 ? 15.633 27.078 -0.448 1 91.56 119 PRO A O 1
ATOM 903 N N . GLU A 1 120 ? 15.695 26.828 1.774 1 90.94 120 GLU A N 1
ATOM 904 C CA . GLU A 1 120 ? 16.922 26.031 1.729 1 90.94 120 GLU A CA 1
ATOM 905 C C . GLU A 1 120 ? 16.672 24.703 1.001 1 90.94 120 GLU A C 1
ATOM 907 O O . GLU A 1 120 ? 17.594 24.141 0.404 1 90.94 120 GLU A O 1
ATOM 912 N N . ASN A 1 121 ? 15.484 24.266 0.955 1 93.06 121 ASN A N 1
ATOM 913 C CA . ASN A 1 121 ? 15.156 22.969 0.373 1 93.06 121 ASN A CA 1
ATOM 914 C C . ASN A 1 121 ? 14.633 23.109 -1.053 1 93.06 121 ASN A C 1
ATOM 916 O O . ASN A 1 121 ? 14.391 22.109 -1.733 1 93.06 121 ASN A O 1
ATOM 920 N N . ASP A 1 122 ? 14.484 24.328 -1.481 1 93.44 122 ASP A N 1
ATOM 921 C CA . ASP A 1 122 ? 13.984 24.547 -2.834 1 93.44 122 ASP A CA 1
ATOM 922 C C . ASP A 1 122 ? 14.945 24 -3.877 1 93.44 122 ASP A C 1
ATOM 924 O O . ASP A 1 122 ? 16.141 24.312 -3.863 1 93.44 122 ASP A O 1
ATOM 928 N N . GLY A 1 123 ? 14.445 23.125 -4.672 1 94 123 GLY A N 1
ATOM 929 C CA . GLY A 1 123 ? 15.242 22.578 -5.75 1 94 123 GLY A CA 1
ATOM 930 C C . GLY A 1 123 ? 16.297 21.594 -5.266 1 94 123 GLY A C 1
ATOM 931 O O . GLY A 1 123 ? 17.281 21.344 -5.957 1 94 123 GLY A O 1
ATOM 932 N N . LEU A 1 124 ? 16.141 21.156 -4.117 1 96.06 124 LEU A N 1
ATOM 933 C CA . LEU A 1 124 ? 17.078 20.203 -3.551 1 96.06 124 LEU A CA 1
ATOM 934 C C . LEU A 1 124 ? 17.312 19.031 -4.5 1 96.06 124 LEU A C 1
ATOM 936 O O . LEU A 1 124 ? 18.438 18.578 -4.684 1 96.06 124 LEU A O 1
ATOM 940 N N . PHE A 1 125 ? 16.266 18.547 -5.082 1 98.06 125 PHE A N 1
ATOM 941 C CA . PHE A 1 125 ? 16.344 17.469 -6.059 1 98.06 125 PHE A CA 1
ATOM 942 C C . PHE A 1 125 ? 16.344 18.016 -7.477 1 98.06 125 PHE A C 1
ATOM 944 O O . PHE A 1 125 ? 15.336 17.922 -8.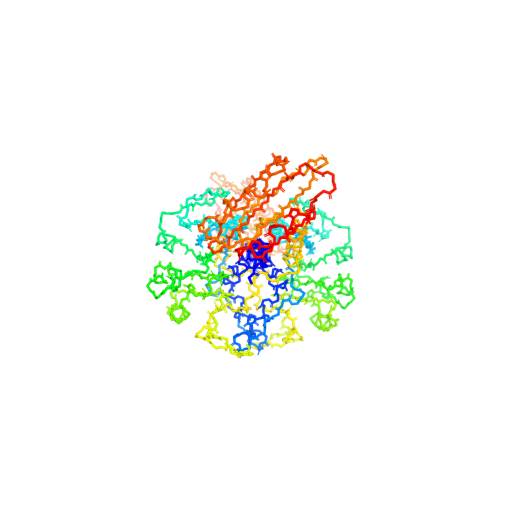18 1 98.06 125 PHE A O 1
ATOM 951 N N . ASP A 1 126 ? 17.469 18.516 -7.879 1 97.94 126 ASP A N 1
ATOM 952 C CA . ASP A 1 126 ? 17.703 18.984 -9.242 1 97.94 126 ASP A CA 1
ATOM 953 C C . ASP A 1 126 ? 18.297 17.875 -10.102 1 97.94 126 ASP A C 1
ATOM 955 O O . ASP A 1 126 ? 18.312 16.703 -9.703 1 97.94 126 ASP A O 1
ATOM 959 N N . LYS A 1 127 ? 18.766 18.25 -11.266 1 98.25 127 LYS A N 1
ATOM 960 C CA . LYS A 1 127 ? 19.328 17.297 -12.203 1 98.25 127 LYS A CA 1
ATOM 961 C C . LYS A 1 127 ? 20.484 16.516 -11.578 1 98.25 127 LYS A C 1
ATOM 963 O O . LYS A 1 127 ? 20.562 15.289 -11.703 1 98.25 127 LYS A O 1
ATOM 968 N N . ASN A 1 128 ? 21.344 17.219 -10.891 1 98.25 128 ASN A N 1
ATOM 969 C CA . ASN A 1 128 ? 22.531 16.609 -10.297 1 98.25 128 ASN A CA 1
ATOM 970 C C . ASN A 1 128 ? 22.156 15.633 -9.188 1 98.25 128 ASN A C 1
ATOM 972 O O . ASN A 1 128 ? 22.703 14.531 -9.109 1 98.25 128 ASN A O 1
ATOM 976 N N . MET A 1 129 ? 21.281 16.062 -8.32 1 98.31 129 MET A N 1
ATOM 977 C CA . MET A 1 129 ? 20.859 15.219 -7.211 1 98.31 129 MET A CA 1
ATOM 978 C C . MET A 1 129 ? 20.125 13.977 -7.727 1 98.31 129 MET A C 1
ATOM 980 O O . MET A 1 129 ? 20.375 12.867 -7.246 1 98.31 129 MET A O 1
ATOM 984 N N . LEU A 1 130 ? 19.25 14.086 -8.688 1 98.69 130 LEU A N 1
ATOM 985 C CA . LEU A 1 130 ? 18.516 12.977 -9.266 1 98.69 130 LEU A CA 1
ATOM 986 C C . LEU A 1 130 ? 19.453 11.969 -9.922 1 98.69 130 LEU A C 1
ATOM 988 O O . LEU A 1 130 ? 19.203 10.766 -9.891 1 98.69 130 LEU A O 1
ATOM 992 N N . ALA A 1 131 ? 20.547 12.469 -10.477 1 98.56 131 ALA A N 1
ATOM 993 C CA . ALA A 1 131 ? 21.516 11.609 -11.141 1 98.56 131 ALA A CA 1
ATOM 994 C C . ALA A 1 131 ? 22.234 10.719 -10.125 1 98.56 131 ALA A C 1
ATOM 996 O O . ALA A 1 131 ? 22.766 9.664 -10.484 1 98.56 131 ALA A O 1
ATOM 997 N N . LYS A 1 132 ? 22.25 11.141 -8.898 1 98.69 132 LYS A N 1
ATOM 998 C CA . LYS A 1 132 ? 22.938 10.391 -7.852 1 98.69 132 LYS A CA 1
ATOM 999 C C . LYS A 1 132 ? 22.094 9.234 -7.344 1 98.69 132 LYS A C 1
ATOM 1001 O O . LYS A 1 132 ? 22.594 8.344 -6.652 1 98.69 132 LYS A O 1
ATOM 1006 N N . MET A 1 133 ? 20.797 9.242 -7.66 1 98.75 133 MET A N 1
ATOM 1007 C CA . MET A 1 133 ? 19.938 8.125 -7.277 1 98.75 133 MET A CA 1
ATOM 1008 C C . MET A 1 133 ? 20.328 6.855 -8.031 1 98.75 133 MET A C 1
ATOM 1010 O O . MET A 1 133 ? 20.875 6.926 -9.133 1 98.75 133 MET A O 1
ATOM 1014 N N . LYS A 1 134 ? 20.109 5.762 -7.41 1 98.12 134 LYS A N 1
ATOM 1015 C CA . LYS A 1 134 ? 20.359 4.465 -8.031 1 98.12 134 LYS A CA 1
ATOM 1016 C C . LYS A 1 134 ? 19.625 4.328 -9.359 1 98.12 134 LYS A C 1
ATOM 1018 O O . LYS A 1 134 ? 18.453 4.715 -9.461 1 98.12 134 LYS A O 1
ATOM 1023 N N . GLN A 1 135 ? 20.328 3.828 -10.398 1 97.81 135 GLN A N 1
ATOM 1024 C CA . GLN A 1 135 ? 19.656 3.568 -11.664 1 97.81 135 GLN A CA 1
ATOM 1025 C C . GLN A 1 135 ? 18.438 2.668 -11.469 1 97.81 135 GLN A C 1
ATOM 1027 O O . GLN A 1 135 ? 18.531 1.612 -10.836 1 97.81 135 GLN A O 1
ATOM 1032 N N . GLY A 1 136 ? 17.281 3.127 -11.992 1 97.81 136 GLY A N 1
ATOM 1033 C CA . GLY A 1 136 ? 16.078 2.326 -11.906 1 97.81 136 GLY A CA 1
ATOM 1034 C C . GLY A 1 136 ? 15.312 2.543 -10.609 1 97.81 136 GLY A C 1
ATOM 1035 O O . GLY A 1 136 ? 14.344 1.83 -10.328 1 97.81 136 GLY A O 1
ATOM 1036 N N . SER A 1 137 ? 15.734 3.523 -9.797 1 98.69 137 SER A N 1
ATOM 1037 C CA . SER A 1 137 ? 15.062 3.793 -8.531 1 98.69 137 SER A CA 1
ATOM 1038 C C . SER A 1 137 ? 13.797 4.621 -8.734 1 98.69 137 SER A C 1
ATOM 1040 O O . SER A 1 137 ? 13.477 5 -9.859 1 98.69 137 SER A O 1
ATOM 1042 N N . TYR A 1 138 ? 13.039 4.836 -7.648 1 98.88 138 TYR A N 1
ATOM 1043 C CA . TYR A 1 138 ? 11.766 5.539 -7.656 1 98.88 138 TYR A CA 1
ATOM 1044 C C . TYR A 1 138 ? 11.789 6.723 -6.699 1 98.88 138 TYR A C 1
ATOM 1046 O O . TYR A 1 138 ? 12.531 6.719 -5.715 1 98.88 138 TYR A O 1
ATOM 1054 N N . LEU A 1 139 ? 11.023 7.715 -7.016 1 98.81 139 LEU A N 1
ATOM 1055 C CA . LEU A 1 139 ? 10.961 8.906 -6.176 1 98.81 139 LEU A CA 1
ATOM 1056 C C . LEU A 1 139 ? 9.539 9.172 -5.711 1 98.81 139 LEU A C 1
ATOM 1058 O O . LEU A 1 139 ? 8.602 9.156 -6.516 1 98.81 139 LEU A O 1
ATOM 1062 N N . ILE A 1 140 ? 9.367 9.352 -4.414 1 98.75 140 ILE A N 1
ATOM 1063 C CA . ILE A 1 140 ? 8.086 9.711 -3.814 1 98.75 140 ILE A CA 1
ATOM 1064 C C . ILE A 1 140 ? 8.203 11.062 -3.111 1 98.75 140 ILE A C 1
ATOM 1066 O O . ILE A 1 140 ? 9.086 11.258 -2.271 1 98.75 140 ILE A O 1
ATOM 1070 N N . ASN A 1 141 ? 7.328 11.977 -3.447 1 98.12 141 ASN A N 1
ATOM 1071 C CA . ASN A 1 141 ? 7.324 13.273 -2.777 1 98.12 141 ASN A CA 1
ATOM 1072 C C . ASN A 1 141 ? 5.906 13.727 -2.443 1 98.12 141 ASN A C 1
ATOM 1074 O O . ASN A 1 141 ? 5.121 14.039 -3.344 1 98.12 141 ASN A O 1
ATOM 1078 N N . ALA A 1 142 ? 5.57 13.766 -1.156 1 93.88 142 ALA A N 1
ATOM 1079 C CA . ALA A 1 142 ? 4.285 14.273 -0.688 1 93.88 142 ALA A CA 1
ATOM 1080 C C . ALA A 1 142 ? 4.473 15.414 0.311 1 93.88 142 ALA A C 1
ATOM 1082 O O . ALA A 1 142 ? 3.578 15.695 1.111 1 93.88 142 ALA A O 1
ATOM 1083 N N . SER A 1 143 ? 5.559 16.047 0.424 1 88.69 143 SER A N 1
ATOM 1084 C CA . SER A 1 143 ? 5.848 16.969 1.516 1 88.69 143 SER A CA 1
ATOM 1085 C C . SER A 1 143 ? 6.156 18.375 0.99 1 88.69 143 SER A C 1
ATOM 1087 O O . SER A 1 143 ? 5.449 19.328 1.31 1 88.69 143 SER A O 1
ATOM 1089 N N . ALA A 1 144 ? 7.223 18.594 0.256 1 89.62 144 ALA A N 1
ATOM 1090 C CA . ALA A 1 144 ? 7.742 19.891 -0.146 1 89.62 144 ALA A CA 1
ATOM 1091 C C . ALA A 1 144 ? 7.59 20.109 -1.65 1 89.62 144 ALA A C 1
ATOM 1093 O O . ALA A 1 144 ? 8.352 19.547 -2.441 1 89.62 144 ALA A O 1
ATOM 1094 N N . SER A 1 145 ? 6.766 20.984 -2.002 1 91.62 145 SER A N 1
ATOM 1095 C CA . SER A 1 145 ? 6.367 21.172 -3.395 1 91.62 145 SER A CA 1
ATOM 1096 C C . SER A 1 145 ? 7.547 21.625 -4.246 1 91.62 145 SER A C 1
ATOM 1098 O O . SER A 1 145 ? 7.66 21.25 -5.414 1 91.62 145 SER A O 1
ATOM 1100 N N . GLU A 1 146 ? 8.445 22.469 -3.566 1 94.25 146 GLU A N 1
ATOM 1101 C CA . GLU A 1 146 ? 9.523 23.062 -4.355 1 94.25 146 GLU A CA 1
ATOM 1102 C C . GLU A 1 146 ? 10.812 22.266 -4.223 1 94.25 146 GLU A C 1
ATOM 1104 O O . GLU A 1 146 ? 11.844 22.641 -4.789 1 94.25 146 GLU A O 1
ATOM 1109 N N . ALA A 1 147 ? 10.711 21.188 -3.562 1 96.56 147 ALA A N 1
ATOM 1110 C CA . ALA A 1 147 ? 11.93 20.422 -3.285 1 96.56 147 ALA A CA 1
ATOM 1111 C C . ALA A 1 147 ? 12.438 19.719 -4.543 1 96.56 147 ALA A C 1
ATOM 1113 O O . ALA A 1 147 ? 13.641 19.516 -4.699 1 96.56 147 ALA A O 1
ATOM 1114 N N . VAL A 1 148 ? 11.562 19.359 -5.445 1 98.06 148 VAL A N 1
ATOM 1115 C CA . VAL A 1 148 ? 11.93 18.578 -6.621 1 98.06 148 VAL A CA 1
ATOM 1116 C C . VAL A 1 148 ? 11.773 19.422 -7.879 1 98.06 148 VAL A C 1
ATOM 1118 O O . VAL A 1 148 ? 10.75 20.078 -8.07 1 98.06 148 VAL A O 1
ATOM 1121 N N . ASP A 1 149 ? 12.805 19.469 -8.688 1 97.62 149 ASP A N 1
ATOM 1122 C CA . ASP A 1 149 ? 12.703 20.062 -10.016 1 97.62 149 ASP A CA 1
ATOM 1123 C C . ASP A 1 149 ? 11.977 19.125 -10.977 1 97.62 149 ASP A C 1
ATOM 1125 O O . ASP A 1 149 ? 12.555 18.156 -11.469 1 97.62 149 ASP A O 1
ATOM 1129 N N . HIS A 1 150 ? 10.719 19.5 -11.336 1 97.88 150 HIS A N 1
ATOM 1130 C CA . HIS A 1 150 ? 9.859 18.594 -12.094 1 97.88 150 HIS A CA 1
ATOM 1131 C C . HIS A 1 150 ? 10.359 18.406 -13.516 1 97.88 150 HIS A C 1
ATOM 1133 O O . HIS A 1 150 ? 10.18 17.344 -14.109 1 97.88 150 HIS A O 1
ATOM 1139 N N . ALA A 1 151 ? 10.961 19.453 -14.039 1 97.75 151 ALA A N 1
ATOM 1140 C CA . ALA A 1 151 ? 11.547 19.297 -15.367 1 97.75 151 ALA A CA 1
ATOM 1141 C C . ALA A 1 151 ? 12.703 18.312 -15.352 1 97.75 151 ALA A C 1
ATOM 1143 O O . ALA A 1 151 ? 12.805 17.438 -16.234 1 97.75 151 ALA A O 1
ATOM 1144 N N . ALA A 1 152 ? 13.578 18.438 -14.383 1 98.38 152 ALA A N 1
ATOM 1145 C CA . ALA A 1 152 ? 14.695 17.516 -14.227 1 98.38 152 ALA A CA 1
ATOM 1146 C C . ALA A 1 152 ? 14.203 16.078 -13.977 1 98.38 152 ALA A C 1
ATOM 1148 O O . ALA A 1 152 ? 14.773 15.125 -14.492 1 98.38 152 ALA A O 1
ATOM 1149 N N . LEU A 1 153 ? 13.203 15.969 -13.164 1 98.44 153 LEU A N 1
ATOM 1150 C CA . LEU A 1 153 ? 12.641 14.656 -12.875 1 98.44 153 LEU A CA 1
ATOM 1151 C C . LEU A 1 153 ? 12.07 14.016 -14.141 1 98.44 153 LEU A C 1
ATOM 1153 O O . LEU A 1 153 ? 12.273 12.828 -14.383 1 98.44 153 LEU A O 1
ATOM 1157 N N . ALA A 1 154 ? 11.344 14.797 -14.922 1 98.5 154 ALA A N 1
ATOM 1158 C CA . ALA A 1 154 ? 10.797 14.289 -16.172 1 98.5 154 ALA A CA 1
ATOM 1159 C C . ALA A 1 154 ? 11.906 13.758 -17.078 1 98.5 154 ALA A C 1
ATOM 1161 O O . ALA A 1 154 ? 11.758 12.695 -17.688 1 98.5 154 ALA A O 1
ATOM 1162 N N . ASP A 1 155 ? 12.969 14.508 -17.172 1 98.44 155 ASP A N 1
ATOM 1163 C CA . ASP A 1 155 ? 14.109 14.086 -17.984 1 98.44 155 ASP A CA 1
ATOM 1164 C C . ASP A 1 155 ? 14.703 12.781 -17.453 1 98.44 155 ASP A C 1
ATOM 1166 O O . ASP A 1 155 ? 15.07 11.906 -18.234 1 98.44 155 ASP A O 1
ATOM 1170 N N . ALA A 1 156 ? 14.828 12.688 -16.156 1 98.5 156 ALA A N 1
ATOM 1171 C CA . ALA A 1 156 ? 15.398 11.492 -15.531 1 98.5 156 ALA A CA 1
ATOM 1172 C C . ALA A 1 156 ? 14.523 10.266 -15.789 1 98.5 156 ALA A C 1
ATOM 1174 O O . ALA A 1 156 ? 15.031 9.156 -15.938 1 98.5 156 ALA A O 1
ATOM 1175 N N . ILE A 1 157 ? 13.234 10.438 -15.828 1 98.38 157 ILE A N 1
ATOM 1176 C CA . ILE A 1 157 ? 12.297 9.359 -16.109 1 98.38 157 ILE A CA 1
ATOM 1177 C C . ILE A 1 157 ? 12.383 8.961 -17.578 1 98.38 157 ILE A C 1
ATOM 1179 O O . ILE A 1 157 ? 12.414 7.773 -17.906 1 98.38 157 ILE A O 1
ATOM 1183 N N . LYS A 1 158 ? 12.438 9.93 -18.438 1 97.38 158 LYS A N 1
ATOM 1184 C CA . LYS A 1 158 ? 12.547 9.68 -19.875 1 97.38 158 LYS A CA 1
ATOM 1185 C C . LYS A 1 158 ? 13.805 8.875 -20.203 1 97.38 158 LYS A C 1
ATOM 1187 O O . LYS A 1 158 ? 13.773 7.996 -21.062 1 97.38 158 LYS A O 1
ATOM 1192 N N . SER A 1 159 ? 14.883 9.211 -19.547 1 97.44 159 SER A N 1
ATOM 1193 C CA . SER A 1 159 ? 16.141 8.523 -19.766 1 97.44 159 SER A CA 1
ATOM 1194 C C . SER A 1 159 ? 16.156 7.156 -19.078 1 97.44 159 SER A C 1
ATOM 1196 O O . SER A 1 159 ? 17.141 6.406 -19.203 1 97.44 159 SER A O 1
ATOM 1198 N N . LYS A 1 160 ? 15.18 6.879 -18.234 1 96.38 160 LYS A N 1
ATOM 1199 C CA . LYS A 1 160 ? 15.008 5.621 -17.516 1 96.38 160 LYS A CA 1
ATOM 1200 C C . LYS A 1 160 ? 15.977 5.516 -16.344 1 96.38 160 LYS A C 1
ATOM 1202 O O . LYS A 1 160 ? 16.188 4.43 -15.797 1 96.38 160 LYS A O 1
ATOM 1207 N N . HIS A 1 161 ? 16.594 6.594 -16.078 1 98.25 161 HIS A N 1
ATOM 1208 C CA . HIS A 1 161 ? 17.406 6.602 -14.859 1 98.25 161 HIS A CA 1
ATOM 1209 C C . HIS A 1 161 ? 16.531 6.441 -13.617 1 98.25 161 HIS A C 1
ATOM 1211 O O . HIS A 1 161 ? 16.875 5.691 -12.703 1 98.25 161 HIS A O 1
ATOM 1217 N N . ILE A 1 162 ? 15.492 7.203 -13.586 1 98.56 162 ILE A N 1
ATOM 1218 C CA . ILE A 1 162 ? 14.43 7.031 -12.594 1 98.56 162 ILE A CA 1
ATOM 1219 C C . ILE A 1 162 ? 13.273 6.246 -13.211 1 98.56 162 ILE A C 1
ATOM 1221 O O . ILE A 1 162 ? 12.773 6.598 -14.281 1 98.56 162 ILE A O 1
ATOM 1225 N N . ALA A 1 163 ? 12.867 5.18 -12.578 1 98.38 163 ALA A N 1
ATOM 1226 C CA . ALA A 1 163 ? 11.922 4.234 -13.164 1 98.38 163 ALA A CA 1
ATOM 1227 C C . ALA A 1 163 ? 10.492 4.723 -13.008 1 98.38 163 ALA A C 1
ATOM 1229 O O . ALA A 1 163 ? 9.586 4.262 -13.711 1 98.38 163 ALA A O 1
ATOM 1230 N N . GLY A 1 164 ? 10.273 5.621 -12.062 1 98.44 164 GLY A N 1
ATOM 1231 C CA . GLY A 1 164 ? 8.945 6.16 -11.797 1 98.44 164 GLY A CA 1
ATOM 1232 C C . GLY A 1 164 ? 8.914 7.113 -10.625 1 98.44 164 GLY A C 1
ATOM 1233 O O . GLY A 1 164 ? 9.906 7.25 -9.898 1 98.44 164 GLY A O 1
ATOM 1234 N N . ALA A 1 165 ? 7.77 7.746 -10.438 1 98.81 165 ALA A N 1
ATOM 1235 C CA . ALA A 1 165 ? 7.66 8.711 -9.344 1 98.81 165 ALA A CA 1
ATOM 1236 C C . ALA A 1 165 ? 6.203 8.906 -8.938 1 98.81 165 ALA A C 1
ATOM 1238 O O . ALA A 1 165 ? 5.293 8.719 -9.742 1 98.81 165 ALA A O 1
ATOM 1239 N N . ALA A 1 166 ? 5.984 9.172 -7.707 1 98.69 166 ALA A N 1
ATOM 1240 C CA . ALA A 1 166 ? 4.699 9.602 -7.168 1 98.69 166 ALA A CA 1
ATOM 1241 C C . ALA A 1 166 ? 4.809 10.992 -6.535 1 98.69 166 ALA A C 1
ATOM 1243 O O . ALA A 1 166 ? 5.566 11.188 -5.586 1 98.69 166 ALA A O 1
ATOM 1244 N N . ILE A 1 167 ? 4.047 11.938 -7.09 1 98.31 167 ILE A N 1
ATOM 1245 C CA . ILE A 1 167 ? 4.18 13.336 -6.688 1 98.31 167 ILE A CA 1
ATOM 1246 C C . ILE A 1 167 ? 2.832 13.867 -6.199 1 98.31 167 ILE A C 1
ATOM 1248 O O . ILE A 1 167 ? 1.873 13.938 -6.973 1 98.31 167 ILE A O 1
ATOM 1252 N N . ASP A 1 168 ? 2.789 14.25 -4.945 1 97.62 168 ASP A N 1
ATOM 1253 C CA . ASP A 1 168 ? 1.628 14.914 -4.355 1 97.62 168 ASP A CA 1
ATOM 1254 C C . ASP A 1 168 ? 1.977 16.328 -3.889 1 97.62 168 ASP A C 1
ATOM 1256 O O . ASP A 1 168 ? 1.112 17.047 -3.393 1 97.62 168 ASP A O 1
ATOM 1260 N N . ALA A 1 169 ? 3.211 16.672 -3.977 1 94.88 169 ALA A N 1
ATOM 1261 C CA . ALA A 1 169 ? 3.699 18.016 -3.672 1 94.88 169 ALA A CA 1
ATOM 1262 C C . ALA A 1 169 ? 3.902 18.828 -4.949 1 94.88 169 ALA A C 1
ATOM 1264 O O . ALA A 1 169 ? 4.977 18.781 -5.555 1 94.88 169 ALA A O 1
ATOM 1265 N N . ILE A 1 170 ? 2.916 19.656 -5.316 1 95.25 170 ILE A N 1
ATOM 1266 C CA . ILE A 1 170 ? 2.857 20.312 -6.617 1 95.25 170 ILE A CA 1
ATOM 1267 C C . ILE A 1 170 ? 3.123 21.812 -6.445 1 95.25 170 ILE A C 1
ATOM 1269 O O . ILE A 1 170 ? 2.428 22.484 -5.688 1 95.25 170 ILE A O 1
ATOM 1273 N N . PRO A 1 171 ? 4.148 22.281 -7.129 1 94.31 171 PRO A N 1
ATOM 1274 C CA . PRO A 1 171 ? 4.41 23.719 -7.051 1 94.31 171 PRO A CA 1
ATOM 1275 C C . PRO A 1 171 ? 3.254 24.562 -7.586 1 94.31 171 PRO A C 1
ATOM 1277 O O . PRO A 1 171 ? 2.596 24.172 -8.555 1 94.31 171 PRO A O 1
ATOM 1280 N N . ALA A 1 172 ? 3.148 25.734 -7.07 1 92.5 172 ALA A N 1
ATOM 1281 C CA . ALA A 1 172 ? 2.021 26.625 -7.375 1 92.5 172 ALA A CA 1
ATOM 1282 C C . ALA A 1 172 ? 2.008 27 -8.852 1 92.5 172 ALA A C 1
ATOM 1284 O O . ALA A 1 172 ? 0.941 27.156 -9.445 1 92.5 172 ALA A O 1
ATOM 1285 N N . HIS A 1 173 ? 3.166 27.141 -9.445 1 93.38 173 HIS A N 1
ATOM 1286 C CA . HIS A 1 173 ? 3.244 27.641 -10.82 1 93.38 173 HIS A CA 1
ATOM 1287 C C . HIS A 1 173 ? 2.684 26.609 -11.797 1 93.38 173 HIS A C 1
ATOM 1289 O O . HIS A 1 173 ? 2.432 26.938 -12.961 1 93.38 173 HIS A O 1
ATOM 1295 N N . GLU A 1 174 ? 2.521 25.406 -11.383 1 95.25 174 GLU A N 1
ATOM 1296 C CA . GLU A 1 174 ? 1.988 24.359 -12.258 1 95.25 174 GLU A CA 1
ATOM 1297 C C . GLU A 1 174 ? 0.466 24.297 -12.172 1 95.25 174 GLU A C 1
ATOM 1299 O O . GLU A 1 174 ? -0.17 23.547 -12.906 1 95.25 174 GLU A O 1
ATOM 1304 N N . ILE A 1 175 ? -0.067 25.094 -11.359 1 94.69 175 ILE A N 1
ATOM 1305 C CA . ILE A 1 175 ? -1.506 25.109 -11.117 1 94.69 175 ILE A CA 1
ATOM 1306 C C . ILE A 1 175 ? -2.102 26.422 -11.641 1 94.69 175 ILE A C 1
ATOM 1308 O O . ILE A 1 175 ? -1.596 27.5 -11.336 1 94.69 175 ILE A O 1
ATOM 1312 N N . ASP A 1 176 ? -3.09 26.344 -12.43 1 94 176 ASP A N 1
ATOM 1313 C CA . ASP A 1 176 ? -3.828 27.516 -12.891 1 94 176 ASP A CA 1
ATOM 1314 C C . ASP A 1 176 ? -5.336 27.297 -12.797 1 94 176 ASP A C 1
ATOM 1316 O O . ASP A 1 176 ? -5.969 26.859 -13.758 1 94 176 ASP A O 1
ATOM 1320 N N . GLY A 1 177 ? -5.883 27.719 -11.625 1 92.56 177 GLY A N 1
ATOM 1321 C CA . GLY A 1 177 ? -7.301 27.484 -11.406 1 92.56 177 GLY A CA 1
ATOM 1322 C C . GLY A 1 177 ? -7.66 26 -11.414 1 92.56 177 GLY A C 1
ATOM 1323 O O . GLY A 1 177 ? -7.203 25.234 -10.562 1 92.56 177 GLY A O 1
ATOM 1324 N N . LYS A 1 178 ? -8.305 25.641 -12.531 1 93.81 178 LYS A N 1
ATOM 1325 C CA . LYS A 1 178 ? -8.734 24.25 -12.648 1 93.81 178 LYS A CA 1
ATOM 1326 C C . LYS A 1 178 ? -7.871 23.5 -13.648 1 93.81 178 LYS A C 1
ATOM 1328 O O . LYS A 1 178 ? -8.188 22.359 -14.023 1 93.81 178 LYS A O 1
ATOM 1333 N N . THR A 1 179 ? -6.793 24.094 -13.953 1 96.12 179 THR A N 1
ATOM 1334 C CA . THR A 1 179 ? -5.922 23.453 -14.938 1 96.12 179 THR A CA 1
ATOM 1335 C C . THR A 1 179 ? -4.555 23.156 -14.336 1 96.12 179 THR A C 1
ATOM 1337 O O . THR A 1 179 ? -4.082 23.875 -13.453 1 96.12 179 THR A O 1
ATOM 1340 N N . PHE A 1 180 ? -4.027 22.094 -14.859 1 96.81 180 PHE A N 1
ATOM 1341 C CA . PHE A 1 180 ? -2.715 21.641 -14.43 1 96.81 180 PHE A CA 1
ATOM 1342 C C . PHE A 1 180 ? -1.79 21.438 -15.625 1 96.81 180 PHE A C 1
ATOM 1344 O O . PHE A 1 180 ? -2.191 20.859 -16.641 1 96.81 180 PHE A O 1
ATOM 1351 N N . LYS A 1 181 ? -0.609 21.984 -15.539 1 97.19 181 LYS A N 1
ATOM 1352 C CA . LYS A 1 181 ? 0.406 21.797 -16.562 1 97.19 181 LYS A CA 1
ATOM 1353 C C . LYS A 1 181 ? 1.771 21.516 -15.953 1 97.19 181 LYS A C 1
ATOM 1355 O O . LYS A 1 181 ? 2.275 22.297 -15.148 1 97.19 181 LYS A O 1
ATOM 1360 N N . SER A 1 182 ? 2.357 20.453 -16.312 1 97 182 SER A N 1
ATOM 1361 C CA . SER A 1 182 ? 3.641 20.016 -15.773 1 97 182 SER A CA 1
ATOM 1362 C C . SER A 1 182 ? 4.383 19.141 -16.781 1 97 182 SER A C 1
ATOM 1364 O O . SER A 1 182 ? 3.758 18.406 -17.562 1 97 182 SER A O 1
ATOM 1366 N N . PRO A 1 183 ? 5.68 19.172 -16.766 1 97.38 183 PRO A N 1
ATOM 1367 C CA . PRO A 1 183 ? 6.445 18.25 -17.609 1 97.38 183 PRO A CA 1
ATOM 1368 C C . PRO A 1 183 ? 6.266 16.781 -17.219 1 97.38 183 PRO A C 1
ATOM 1370 O O . PRO A 1 183 ? 6.684 15.883 -17.938 1 97.38 183 PRO A O 1
ATOM 1373 N N . LEU A 1 184 ? 5.637 16.531 -16.094 1 97.56 184 LEU A N 1
ATOM 1374 C CA . LEU A 1 184 ? 5.488 15.164 -15.594 1 97.56 184 LEU A CA 1
ATOM 1375 C C . LEU A 1 184 ? 4.223 14.516 -16.141 1 97.56 184 LEU A C 1
ATOM 1377 O O . LEU A 1 184 ? 4.012 13.312 -15.984 1 97.56 184 LEU A O 1
ATOM 1381 N N . GLN A 1 185 ? 3.391 15.336 -16.766 1 96.19 185 GLN A N 1
ATOM 1382 C CA . GLN A 1 185 ? 2.152 14.797 -17.312 1 96.19 185 GLN A CA 1
ATOM 1383 C C . GLN A 1 185 ? 2.438 13.742 -18.391 1 96.19 185 GLN A C 1
ATOM 1385 O O . GLN A 1 185 ? 3.355 13.906 -19.188 1 96.19 185 GLN A O 1
ATOM 1390 N N . SER A 1 186 ? 1.758 12.641 -18.312 1 91 186 SER A N 1
ATOM 1391 C CA . SER A 1 186 ? 1.756 11.555 -19.297 1 91 186 SER A CA 1
ATOM 1392 C C . SER A 1 186 ? 3.053 10.758 -19.234 1 91 186 SER A C 1
ATOM 1394 O O . SER A 1 186 ? 3.279 9.875 -20.062 1 91 186 SER A O 1
ATOM 1396 N N . ALA A 1 187 ? 3.969 11.211 -18.312 1 95 187 ALA A N 1
ATOM 1397 C CA . ALA A 1 187 ? 5.176 10.406 -18.125 1 95 187 ALA A CA 1
ATOM 1398 C C . ALA A 1 187 ? 4.832 8.992 -17.672 1 95 187 ALA A C 1
ATOM 1400 O O . ALA A 1 187 ? 3.867 8.789 -16.938 1 95 187 ALA A O 1
ATOM 1401 N N . ARG A 1 188 ? 5.613 8.047 -18.141 1 93.38 188 ARG A N 1
ATOM 1402 C CA . ARG A 1 188 ? 5.383 6.648 -17.781 1 93.38 188 ARG A CA 1
ATOM 1403 C C . ARG A 1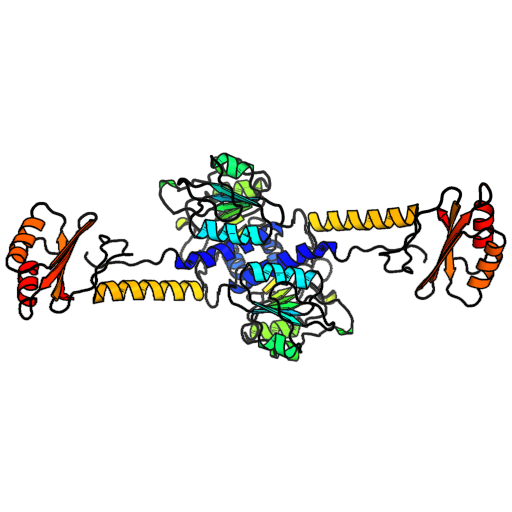 188 ? 5.68 6.406 -16.312 1 93.38 188 ARG A C 1
ATOM 1405 O O . ARG A 1 188 ? 6.66 6.926 -15.773 1 93.38 188 ARG A O 1
ATOM 1412 N N . ASN A 1 189 ? 4.805 5.625 -15.695 1 97.44 189 ASN A N 1
ATOM 1413 C CA . ASN A 1 189 ? 4.934 5.188 -14.312 1 97.44 189 ASN A CA 1
ATOM 1414 C C . ASN A 1 189 ? 5.098 6.375 -13.359 1 97.44 189 ASN A C 1
ATOM 1416 O O . ASN A 1 189 ? 6.004 6.383 -12.531 1 97.44 189 ASN A O 1
ATOM 1420 N N . VAL A 1 190 ? 4.336 7.387 -13.602 1 98.38 190 VAL A N 1
ATOM 1421 C CA . VAL A 1 190 ? 4.266 8.562 -12.734 1 98.38 190 VAL A CA 1
ATOM 1422 C C . VAL A 1 190 ? 2.848 8.711 -12.195 1 98.38 190 VAL A C 1
ATOM 1424 O O . VAL A 1 190 ? 1.876 8.656 -12.953 1 98.38 190 VAL A O 1
ATOM 1427 N N . ILE A 1 191 ? 2.715 8.789 -10.875 1 98 191 ILE A N 1
ATOM 1428 C CA . ILE A 1 191 ? 1.453 9.062 -10.195 1 98 191 ILE A CA 1
ATOM 1429 C C . ILE A 1 191 ? 1.43 10.508 -9.719 1 98 191 ILE A C 1
ATOM 1431 O O . ILE A 1 191 ? 2.336 10.953 -9.008 1 98 191 ILE A O 1
ATOM 1435 N N . LEU A 1 192 ? 0.481 11.273 -10.156 1 97.5 192 LEU A N 1
ATOM 1436 C CA . LEU A 1 192 ? 0.294 12.672 -9.766 1 97.5 192 LEU A CA 1
ATOM 1437 C C . LEU A 1 192 ? -1.023 12.852 -9.023 1 97.5 192 LEU A C 1
ATOM 1439 O O . LEU A 1 192 ? -2.068 12.375 -9.469 1 97.5 192 LEU A O 1
ATOM 1443 N N . THR A 1 193 ? -0.954 13.469 -7.887 1 97.19 193 THR A N 1
ATOM 1444 C CA . THR A 1 193 ? -2.16 13.773 -7.125 1 97.19 193 THR A CA 1
ATOM 1445 C C . THR A 1 193 ? -2.17 15.234 -6.688 1 97.19 193 THR A C 1
ATOM 1447 O O . THR A 1 193 ? -1.116 15.859 -6.586 1 97.19 193 THR A O 1
ATOM 1450 N N . PRO A 1 194 ? -3.312 15.867 -6.469 1 96.5 194 PRO A N 1
ATOM 1451 C CA . PRO A 1 194 ? -3.447 17.297 -6.234 1 96.5 194 PRO A CA 1
ATOM 1452 C C . PRO A 1 194 ? -3.301 17.672 -4.762 1 96.5 194 PRO A C 1
ATOM 1454 O O . PRO A 1 194 ? -4.137 18.406 -4.219 1 96.5 194 PRO A O 1
ATOM 1457 N N . VAL A 1 195 ? -2.234 17.266 -4.152 1 94.75 195 VAL A N 1
ATOM 1458 C CA . VAL A 1 195 ? -1.858 17.672 -2.801 1 94.75 195 VAL A CA 1
ATOM 1459 C C . VAL A 1 195 ? -2.943 17.234 -1.816 1 94.75 195 VAL A C 1
ATOM 1461 O O . VAL A 1 195 ? -3.516 18.078 -1.111 1 94.75 195 VAL A O 1
ATOM 1464 N N . ILE A 1 196 ? -3.146 15.922 -1.755 1 95.62 196 ILE A N 1
ATOM 1465 C CA . ILE A 1 196 ? -4.23 15.414 -0.92 1 95.62 196 ILE A CA 1
ATOM 1466 C C . ILE A 1 196 ? -3.689 14.344 0.027 1 95.62 196 ILE A C 1
ATOM 1468 O O . ILE A 1 196 ? -4.461 13.594 0.63 1 95.62 196 ILE A O 1
ATOM 1472 N N . ALA A 1 197 ? -2.422 14.188 0.096 1 94.19 197 ALA A N 1
ATOM 1473 C CA . ALA A 1 197 ? -1.823 13.109 0.871 1 94.19 197 ALA A CA 1
ATOM 1474 C C . ALA A 1 197 ? -2.277 13.156 2.326 1 94.19 197 ALA A C 1
ATOM 1476 O O . ALA A 1 197 ? -2.457 12.117 2.965 1 94.19 197 ALA A O 1
ATOM 1477 N N . GLY A 1 198 ? -2.414 14.352 2.836 1 93 198 GLY A N 1
ATOM 1478 C CA . GLY A 1 198 ? -2.793 14.508 4.23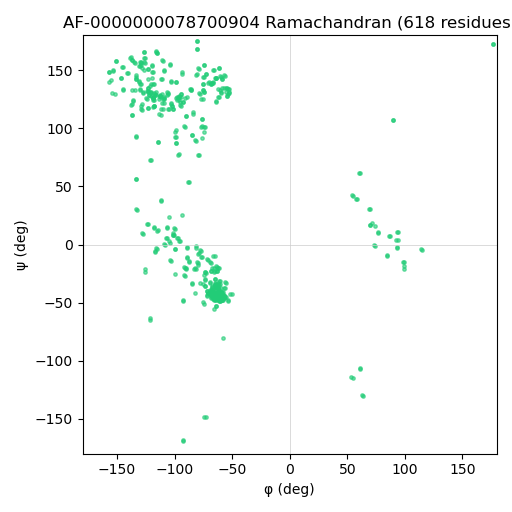 1 93 198 GLY A CA 1
ATOM 1479 C C . GLY A 1 198 ? -4.285 14.703 4.426 1 93 198 GLY A C 1
ATOM 1480 O O . GLY A 1 198 ? -4.75 14.883 5.555 1 93 198 GLY A O 1
ATOM 1481 N N . ASP A 1 199 ? -5.07 14.656 3.348 1 93.44 199 ASP A N 1
ATOM 1482 C CA . ASP A 1 199 ? -6.477 15.039 3.416 1 93.44 199 ASP A CA 1
ATOM 1483 C C . ASP A 1 199 ? -7.371 13.805 3.547 1 93.44 199 ASP A C 1
ATOM 1485 O O . ASP A 1 199 ? -7.871 13.289 2.547 1 93.44 199 ASP A O 1
ATOM 1489 N N . THR A 1 200 ? -7.605 13.352 4.73 1 94.88 200 THR A N 1
ATOM 1490 C CA . THR A 1 200 ? -8.531 12.273 5.059 1 94.88 200 THR A CA 1
ATOM 1491 C C . THR A 1 200 ? -9.531 12.719 6.121 1 94.88 200 THR A C 1
ATOM 1493 O O . THR A 1 200 ? -9.32 13.727 6.793 1 94.88 200 THR A O 1
ATOM 1496 N N . LEU A 1 201 ? -10.617 12.008 6.199 1 95.19 201 LEU A N 1
ATOM 1497 C CA . LEU A 1 201 ? -11.609 12.312 7.227 1 95.19 201 LEU A CA 1
ATOM 1498 C C . LEU A 1 201 ? -11 12.211 8.617 1 95.19 201 LEU A C 1
ATOM 1500 O O . LEU A 1 201 ? -11.266 13.047 9.484 1 95.19 201 LEU A O 1
ATOM 1504 N N . GLU A 1 202 ? -10.227 11.211 8.844 1 94.69 202 GLU A N 1
ATOM 1505 C CA . GLU A 1 202 ? -9.57 11.016 10.133 1 94.69 202 GLU A CA 1
ATOM 1506 C C . GLU A 1 202 ? -8.625 12.172 10.453 1 94.69 202 GLU A C 1
ATOM 1508 O O . GLU A 1 202 ? -8.625 12.695 11.57 1 94.69 202 GLU A O 1
ATOM 1513 N N . ALA A 1 203 ? -7.77 12.539 9.461 1 93.44 203 ALA A N 1
ATOM 1514 C CA . ALA A 1 203 ? -6.824 13.641 9.656 1 93.44 203 ALA A CA 1
ATOM 1515 C C . ALA A 1 203 ? -7.555 14.938 9.977 1 93.44 203 ALA A C 1
ATOM 1517 O O . ALA A 1 203 ? -7.152 15.68 10.875 1 93.44 203 ALA A O 1
ATOM 1518 N N . ARG A 1 204 ? -8.625 15.234 9.258 1 92.62 204 ARG A N 1
ATOM 1519 C CA . ARG A 1 204 ? -9.398 16.453 9.484 1 92.62 204 ARG A CA 1
ATOM 1520 C C . ARG A 1 204 ? -9.984 16.469 10.891 1 92.62 204 ARG A C 1
ATOM 1522 O O . ARG A 1 204 ? -9.969 17.5 11.562 1 92.62 204 ARG A O 1
ATOM 1529 N N . ARG A 1 205 ? -10.523 15.336 11.289 1 93.19 205 ARG A N 1
ATOM 1530 C CA . ARG A 1 205 ? -11.086 15.242 12.641 1 93.19 205 ARG A CA 1
ATOM 1531 C C . ARG A 1 205 ? -10.023 15.516 13.695 1 93.19 205 ARG A C 1
ATOM 1533 O O . ARG A 1 205 ? -10.273 16.203 14.68 1 93.19 205 ARG A O 1
ATOM 1540 N N . ARG A 1 206 ? -8.836 14.961 13.492 1 92.44 206 ARG A N 1
ATOM 1541 C CA . ARG A 1 206 ? -7.738 15.172 14.438 1 92.44 206 ARG A CA 1
ATOM 1542 C C . ARG A 1 206 ? -7.316 16.641 14.469 1 92.44 206 ARG A C 1
ATOM 1544 O O . ARG A 1 206 ? -7.066 17.188 15.539 1 92.44 206 ARG A O 1
ATOM 1551 N N . ILE A 1 207 ? -7.227 17.219 13.297 1 90.75 207 ILE A N 1
ATOM 1552 C CA . ILE A 1 207 ? -6.812 18.625 13.18 1 90.75 207 ILE A CA 1
ATOM 1553 C C . ILE A 1 207 ? -7.805 19.516 13.922 1 90.75 207 ILE A C 1
ATOM 1555 O O . ILE A 1 207 ? -7.414 20.344 14.742 1 90.75 207 ILE A O 1
ATOM 1559 N N . VAL A 1 208 ? -9.07 19.281 13.664 1 91.88 208 VAL A N 1
ATOM 1560 C C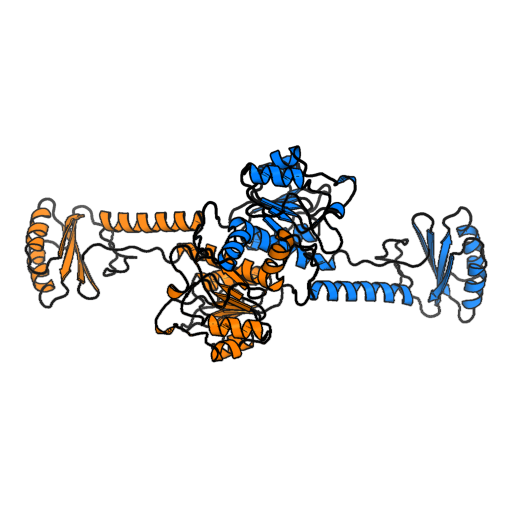A . VAL A 1 208 ? -10.117 20.109 14.273 1 91.88 208 VAL A CA 1
ATOM 1561 C C . VAL A 1 208 ? -10.086 19.938 15.789 1 91.88 208 VAL A C 1
ATOM 1563 O O . VAL A 1 208 ? -10.18 20.922 16.531 1 91.88 208 VAL A O 1
ATOM 1566 N N . ALA A 1 209 ? -9.961 18.703 16.234 1 93.62 209 ALA A N 1
ATOM 1567 C CA . ALA A 1 209 ? -9.922 18.422 17.672 1 93.62 209 ALA A CA 1
ATOM 1568 C C . ALA A 1 209 ? -8.75 19.141 18.328 1 93.62 209 ALA A C 1
ATOM 1570 O O . ALA A 1 209 ? -8.914 19.781 19.375 1 93.62 209 ALA A O 1
ATOM 1571 N N . GLU A 1 210 ? -7.621 19.062 17.703 1 91.81 210 GLU A N 1
ATOM 1572 C CA . GLU A 1 210 ? -6.426 19.672 18.297 1 91.81 210 GLU A CA 1
ATOM 1573 C C . GLU A 1 210 ? -6.527 21.188 18.297 1 91.81 210 GLU A C 1
ATOM 1575 O O . GLU A 1 210 ? -6.234 21.828 19.312 1 91.81 210 GLU A O 1
ATOM 1580 N N . ILE A 1 211 ? -6.938 21.734 17.188 1 91.94 211 ILE A N 1
ATOM 1581 C CA . ILE A 1 211 ? -7.023 23.188 17.078 1 91.94 211 ILE A CA 1
ATOM 1582 C C . ILE A 1 211 ? -8.078 23.719 18.047 1 91.94 211 ILE A C 1
ATOM 1584 O O . ILE A 1 211 ? -7.867 24.734 18.703 1 91.94 211 ILE A O 1
ATOM 1588 N N . THR A 1 212 ? -9.203 23.031 18.141 1 94.44 212 THR A N 1
ATOM 1589 C CA . THR A 1 212 ? -10.258 23.453 19.062 1 94.44 212 THR A CA 1
ATOM 1590 C C . THR A 1 212 ? -9.75 23.438 20.5 1 94.44 212 THR A C 1
ATOM 1592 O O . THR A 1 212 ? -10.008 24.375 21.266 1 94.44 212 THR A O 1
ATOM 1595 N N . GLU A 1 213 ? -9.062 22.422 20.797 1 93.94 213 GLU A N 1
ATOM 1596 C CA . GLU A 1 213 ? -8.5 22.328 22.141 1 93.94 213 GLU A CA 1
ATOM 1597 C C . GLU A 1 213 ? -7.535 23.484 22.406 1 93.94 213 GLU A C 1
ATOM 1599 O O . GLU A 1 213 ? -7.574 24.094 23.469 1 93.94 213 GLU A O 1
ATOM 1604 N N . ASP A 1 214 ? -6.688 23.75 21.438 1 93.12 214 ASP A N 1
ATOM 1605 C CA . ASP A 1 214 ? -5.727 24.828 21.578 1 93.12 214 ASP A CA 1
ATOM 1606 C C . ASP A 1 214 ? -6.434 26.172 21.734 1 93.12 214 ASP A C 1
ATOM 1608 O O . ASP A 1 214 ? -6.047 27 22.562 1 93.12 214 ASP A O 1
ATOM 1612 N N . VAL A 1 215 ? -7.453 26.344 20.984 1 93.19 215 VAL A N 1
ATOM 1613 C CA . VAL A 1 215 ? -8.195 27.594 21.016 1 93.19 215 VAL A CA 1
ATOM 1614 C C . VAL A 1 215 ? -8.914 27.734 22.359 1 93.19 215 VAL A C 1
ATOM 1616 O O . VAL A 1 215 ? -8.898 28.812 22.969 1 93.19 215 VAL A O 1
ATOM 1619 N N . VAL A 1 216 ? -9.516 26.688 22.828 1 94.56 216 VAL A N 1
ATOM 1620 C CA . VAL A 1 216 ? -10.219 26.703 24.094 1 94.56 216 VAL A CA 1
ATOM 1621 C C . VAL A 1 216 ? -9.234 27 25.234 1 94.56 216 VAL A C 1
ATOM 1623 O O . VAL A 1 216 ? -9.523 27.812 26.109 1 94.56 216 VAL A O 1
ATOM 1626 N N . ARG A 1 217 ? -8.086 26.422 25.156 1 93 217 ARG A N 1
ATOM 1627 C CA . ARG A 1 217 ? -7.074 26.641 26.188 1 93 217 ARG A CA 1
ATOM 1628 C C . ARG A 1 217 ? -6.562 28.078 26.156 1 93 217 ARG A C 1
ATOM 1630 O O . ARG A 1 217 ? -6.305 28.672 27.203 1 93 217 ARG A O 1
ATOM 1637 N N . TYR A 1 218 ? -6.48 28.547 24.984 1 93.81 218 TYR A N 1
ATOM 1638 C CA . TYR A 1 218 ? -6.09 29.938 24.859 1 93.81 218 TYR A CA 1
ATOM 1639 C C . TYR A 1 218 ? -7.141 30.859 25.469 1 93.81 218 TYR A C 1
ATOM 1641 O O . TYR A 1 218 ? -6.812 31.781 26.219 1 93.81 218 TYR A O 1
ATOM 1649 N N . ILE A 1 219 ? -8.336 30.531 25.172 1 93 219 ILE A N 1
ATOM 1650 C CA . ILE A 1 219 ? -9.43 31.391 25.625 1 93 219 ILE A CA 1
ATOM 1651 C C . ILE A 1 219 ? -9.602 31.25 27.141 1 93 219 ILE A C 1
ATOM 1653 O O . ILE A 1 219 ? -9.734 32.25 27.859 1 93 219 ILE A O 1
ATOM 1657 N N . SER A 1 220 ? -9.477 30.047 27.625 1 93.5 220 SER A N 1
ATOM 1658 C CA . SER A 1 220 ? -9.836 29.781 29.016 1 93.5 220 SER A CA 1
ATOM 1659 C C . SER A 1 220 ? -8.641 29.953 29.938 1 93.5 220 SER A C 1
ATOM 1661 O O . SER A 1 220 ? -8.797 30.281 31.125 1 93.5 220 SER A O 1
ATOM 1663 N N . GLU A 1 221 ? -7.414 29.75 29.406 1 93.69 221 GLU A N 1
ATOM 1664 C CA . GLU A 1 221 ? -6.258 29.719 30.297 1 93.69 221 GLU A CA 1
ATOM 1665 C C . GLU A 1 221 ? -5.195 30.719 29.859 1 93.69 221 GLU A C 1
ATOM 1667 O O . GLU A 1 221 ? -4.305 31.062 30.641 1 93.69 221 GLU A O 1
ATOM 1672 N N . GLY A 1 222 ? -5.227 31.094 28.672 1 93.31 222 GLY A N 1
ATOM 1673 C CA . GLY A 1 222 ? -4.266 32.062 28.172 1 93.31 222 GLY A CA 1
ATOM 1674 C C . GLY A 1 222 ? -3.037 31.406 27.562 1 93.31 222 GLY A C 1
ATOM 1675 O O . GLY A 1 222 ? -2.131 32.094 27.094 1 93.31 222 GLY A O 1
ATOM 1676 N N . THR A 1 223 ? -3.053 30.031 27.5 1 94.25 223 THR A N 1
ATOM 1677 C CA . THR A 1 223 ? -1.916 29.328 26.922 1 94.25 223 THR A CA 1
ATOM 1678 C C . THR A 1 223 ? -1.818 29.609 25.422 1 94.25 223 THR A C 1
ATOM 1680 O O . THR A 1 223 ? -2.838 29.703 24.734 1 94.25 223 THR A O 1
ATOM 1683 N N . THR A 1 224 ? -0.612 29.812 24.953 1 93.56 224 THR A N 1
ATOM 1684 C CA . THR A 1 224 ? -0.429 30.062 23.516 1 93.56 224 THR A CA 1
ATOM 1685 C C . THR A 1 224 ? 0.431 28.969 22.891 1 93.56 224 THR A C 1
ATOM 1687 O O . THR A 1 224 ? 0.942 29.141 21.781 1 93.56 224 THR A O 1
ATOM 1690 N N . ILE A 1 225 ? 0.587 27.875 23.641 1 89.56 225 ILE A N 1
ATOM 1691 C CA . ILE A 1 225 ? 1.323 26.75 23.078 1 89.56 225 ILE A CA 1
ATOM 1692 C C . ILE A 1 225 ? 0.629 26.25 21.812 1 89.56 225 ILE A C 1
ATOM 1694 O O . ILE A 1 225 ? -0.586 26.031 21.812 1 89.56 225 ILE A O 1
ATOM 1698 N N . GLY A 1 226 ? 1.408 26.062 20.688 1 84.56 226 GLY A N 1
ATOM 1699 C CA . GLY A 1 226 ? 0.835 25.609 19.438 1 84.56 226 GLY A CA 1
ATOM 1700 C C . GLY A 1 226 ? 0.563 26.734 18.453 1 84.56 226 GLY A C 1
ATOM 1701 O O . GLY A 1 226 ? 0.311 26.484 17.266 1 84.56 226 GLY A O 1
ATOM 1702 N N . ALA A 1 227 ? 0.59 28 19 1 90.19 227 ALA A N 1
ATOM 1703 C CA . ALA A 1 227 ? 0.379 29.141 18.094 1 90.19 227 ALA A CA 1
ATOM 1704 C C . ALA A 1 227 ? 1.621 29.406 17.25 1 90.19 227 ALA A C 1
ATOM 1706 O O . ALA A 1 227 ? 2.746 29.359 17.75 1 90.19 227 ALA A O 1
ATOM 1707 N N . VAL A 1 228 ? 1.362 29.688 15.953 1 87 228 VAL A N 1
ATOM 1708 C CA . VAL A 1 228 ? 2.496 29.812 15.047 1 87 228 VAL A CA 1
ATOM 1709 C C . VAL A 1 228 ? 2.949 31.281 14.984 1 87 228 VAL A C 1
ATOM 1711 O O . VAL A 1 228 ? 4.105 31.562 14.664 1 87 228 VAL A O 1
ATOM 1714 N N . ASN A 1 229 ? 2.055 32.25 15.391 1 88.25 229 ASN A N 1
ATOM 1715 C CA . ASN A 1 229 ? 2.377 33.656 15.234 1 88.25 229 ASN A CA 1
ATOM 1716 C C . ASN A 1 229 ? 2.506 34.375 16.578 1 88.25 229 ASN A C 1
ATOM 1718 O O . ASN A 1 229 ? 2.535 35.594 16.641 1 88.25 229 ASN A O 1
ATOM 1722 N N . PHE A 1 230 ? 2.557 33.531 17.672 1 90.5 230 PHE A N 1
ATOM 1723 C CA . PHE A 1 230 ? 2.588 34.094 19.016 1 90.5 230 PHE A CA 1
ATOM 1724 C C . PHE A 1 230 ? 3.734 33.5 19.828 1 90.5 230 PHE A C 1
ATOM 1726 O O . PHE A 1 230 ? 4.215 32.406 19.516 1 90.5 230 PHE A O 1
ATOM 1733 N N . PRO A 1 231 ? 4.164 34.375 20.875 1 92.25 231 PRO A N 1
ATOM 1734 C CA . PRO A 1 231 ? 5.062 33.719 21.828 1 92.25 231 PRO A CA 1
ATOM 1735 C C . PRO A 1 231 ? 4.461 32.469 22.469 1 92.25 231 PRO A C 1
ATOM 1737 O O . PRO A 1 231 ? 3.242 32.406 22.656 1 92.25 231 PRO A O 1
ATOM 1740 N N . SER A 1 232 ? 5.258 31.531 22.719 1 92.38 232 SER A N 1
ATOM 1741 C CA . SER A 1 232 ? 4.805 30.25 23.266 1 92.38 232 SER A CA 1
ATOM 1742 C C . SER A 1 232 ? 4.836 30.266 24.797 1 92.38 232 SER A C 1
ATOM 1744 O O . SER A 1 232 ? 5.902 30.156 25.391 1 92.38 232 SER A O 1
ATOM 1746 N N . VAL A 1 233 ? 3.725 30.438 25.391 1 94.19 233 VAL A N 1
ATOM 1747 C CA . VAL A 1 233 ? 3.621 30.484 26.844 1 94.19 233 VAL A CA 1
ATOM 1748 C C . VAL A 1 233 ? 2.637 29.438 27.344 1 94.19 233 VAL A C 1
ATOM 1750 O O . VAL A 1 233 ? 1.51 29.344 26.844 1 94.19 233 VAL A O 1
ATOM 1753 N N . ALA A 1 234 ? 3.086 28.609 28.234 1 93.5 234 ALA A N 1
ATOM 1754 C CA . ALA A 1 234 ? 2.211 27.656 28.891 1 93.5 234 ALA A CA 1
ATOM 1755 C C . ALA A 1 234 ? 1.591 28.25 30.156 1 93.5 234 ALA A C 1
ATOM 1757 O O . ALA A 1 234 ? 2.305 28.75 31.031 1 93.5 234 ALA A O 1
ATOM 1758 N N . ALA A 1 235 ? 0.315 28.172 30.203 1 92.25 235 ALA A N 1
ATOM 1759 C CA . ALA A 1 235 ? -0.368 28.594 31.438 1 92.25 235 ALA A CA 1
ATOM 1760 C C . ALA A 1 235 ? -0.282 27.516 32.5 1 92.25 235 ALA A C 1
ATOM 1762 O O . ALA A 1 235 ? -0.065 26.344 32.188 1 92.25 235 ALA A O 1
ATOM 1763 N N . TRP A 1 236 ? -0.303 27.969 33.688 1 92.44 236 TRP A N 1
ATOM 1764 C CA . TRP A 1 236 ? -0.328 27.062 34.844 1 92.44 236 TRP A CA 1
ATOM 1765 C C . TRP A 1 236 ? -1.683 27.109 35.562 1 92.44 236 TRP A C 1
ATOM 1767 O O . TRP A 1 236 ? -2.5 27.984 35.281 1 92.44 236 TRP A O 1
ATOM 1777 N N . PRO A 1 237 ? -2.012 26.047 36.312 1 91.69 237 PRO A N 1
ATOM 1778 C CA . PRO A 1 237 ? -3.293 26.078 37.031 1 91.69 237 PRO A CA 1
ATOM 1779 C C . PRO A 1 237 ? -3.463 27.328 37.875 1 91.69 237 PRO A C 1
ATOM 1781 O O . PRO A 1 237 ? -2.518 27.75 38.562 1 91.69 237 PRO A O 1
ATOM 1784 N N . LEU A 1 238 ? -4.59 27.922 37.781 1 88.69 238 LEU A N 1
ATOM 1785 C CA . LEU A 1 238 ? -4.906 29.109 38.562 1 88.69 238 LEU A CA 1
ATOM 1786 C C . LEU A 1 238 ? -5.195 28.766 40.031 1 88.69 238 LEU A C 1
ATOM 1788 O O . LEU A 1 238 ? -5.973 27.859 40.312 1 88.69 238 LEU A O 1
ATOM 1792 N N . LYS A 1 239 ? -4.582 29.469 40.906 1 88 239 LYS A N 1
ATOM 1793 C CA . LYS A 1 239 ? -4.832 29.266 42.312 1 88 239 LYS A CA 1
ATOM 1794 C C . LYS A 1 239 ? -6.184 29.844 42.719 1 88 239 LYS A C 1
ATOM 1796 O O . LYS A 1 239 ? -6.598 30.891 42.219 1 88 239 LYS A O 1
ATOM 1801 N N . PRO A 1 240 ? -6.875 29.109 43.688 1 86.31 240 PRO A N 1
ATOM 1802 C CA . PRO A 1 240 ? -8.125 29.688 44.188 1 86.31 240 PRO A CA 1
ATOM 1803 C C . PRO A 1 240 ? -7.957 31.125 44.719 1 86.31 240 PRO A C 1
ATOM 1805 O O . PRO A 1 240 ? -6.977 31.406 45.406 1 86.31 240 PRO A O 1
ATOM 1808 N N . GLY A 1 241 ? -8.82 32 44.25 1 83.12 241 GLY A N 1
ATOM 1809 C CA . GLY A 1 241 ? -8.773 33.375 44.719 1 83.12 241 GLY A CA 1
ATOM 1810 C C . GLY A 1 241 ? -7.941 34.281 43.844 1 83.12 241 GLY A C 1
ATOM 1811 O O . GLY A 1 241 ? -7.789 35.469 44.125 1 83.12 241 GLY A O 1
ATOM 1812 N N . SER A 1 242 ? -7.379 33.656 42.875 1 87.69 242 SER A N 1
ATOM 1813 C CA . SER A 1 242 ? -6.555 34.469 41.969 1 87.69 242 SER A CA 1
ATOM 1814 C C . SER A 1 242 ? -7.277 34.719 40.656 1 87.69 242 SER A C 1
ATOM 1816 O O . SER A 1 242 ? -8.227 34 40.312 1 87.69 242 SER A O 1
ATOM 1818 N N . ARG A 1 243 ? -6.914 35.812 39.969 1 90.25 243 ARG A N 1
ATOM 1819 C CA . ARG A 1 243 ? -7.34 36.125 38.625 1 90.25 243 ARG A CA 1
ATOM 1820 C C . ARG A 1 243 ? -6.145 36.219 37.656 1 90.25 243 ARG A C 1
ATOM 1822 O O . ARG A 1 243 ? -5.078 36.688 38.062 1 90.25 243 ARG A O 1
ATOM 1829 N N . ARG A 1 244 ? -6.309 35.688 36.531 1 93.81 244 ARG A N 1
ATOM 1830 C CA . ARG A 1 244 ? -5.238 35.688 35.531 1 93.81 244 ARG A CA 1
ATOM 1831 C C . ARG A 1 244 ? -5.406 36.875 34.562 1 93.81 244 ARG A C 1
ATOM 1833 O O . ARG A 1 244 ? -6.461 37.031 33.938 1 93.81 244 ARG A O 1
ATOM 1840 N N . ILE A 1 245 ? -4.398 37.625 34.531 1 93 245 ILE A N 1
ATOM 1841 C CA . ILE A 1 245 ? -4.367 38.781 33.625 1 93 245 ILE A CA 1
ATOM 1842 C C . ILE A 1 245 ? -3.436 38.469 32.469 1 93 245 ILE A C 1
ATOM 1844 O O . ILE A 1 245 ? -2.314 38 32.656 1 93 245 ILE A O 1
ATOM 1848 N N . ILE A 1 246 ? -3.945 38.688 31.281 1 93.94 246 ILE A N 1
ATOM 1849 C CA . ILE A 1 246 ? -3.166 38.5 30.062 1 93.94 246 ILE A CA 1
ATOM 1850 C C . ILE A 1 246 ? -2.941 39.844 29.375 1 93.94 246 ILE A C 1
ATOM 1852 O O . ILE A 1 246 ? -3.885 40.594 29.188 1 93.94 246 ILE A O 1
ATOM 1856 N N . CYS A 1 247 ? -1.75 40.125 29.141 1 94.81 247 CYS A N 1
ATOM 1857 C CA . CYS A 1 247 ? -1.409 41.375 28.469 1 94.81 247 CYS A CA 1
ATOM 1858 C C . CYS A 1 247 ? -0.505 41.125 27.266 1 94.81 247 CYS A C 1
ATOM 1860 O O . CYS A 1 247 ? 0.584 40.562 27.406 1 94.81 247 CYS A O 1
ATOM 1862 N N . MET A 1 248 ? -1.038 41.438 26.094 1 95 248 MET A N 1
ATOM 1863 C CA . MET A 1 248 ? -0.25 41.469 24.875 1 95 248 MET A CA 1
ATOM 1864 C C . MET A 1 248 ? 0.27 42.875 24.562 1 95 248 MET A C 1
ATOM 1866 O O . MET A 1 248 ? -0.487 43.844 24.609 1 95 248 MET A O 1
ATOM 1870 N N . HIS A 1 249 ? 1.53 42.938 24.375 1 94.88 249 HIS A N 1
ATOM 1871 C CA . HIS A 1 249 ? 2.105 44.25 24.141 1 94.88 249 HIS A CA 1
ATOM 1872 C C . HIS A 1 249 ? 3.152 44.219 23.031 1 94.88 249 HIS A C 1
ATOM 1874 O O . HIS A 1 249 ? 3.623 43.156 22.656 1 94.88 249 HIS A O 1
ATOM 1880 N N . ARG A 1 250 ? 3.434 45.375 22.516 1 94.94 250 ARG A N 1
ATOM 1881 C CA . ARG A 1 250 ? 4.543 45.5 21.578 1 94.94 250 ARG A CA 1
ATOM 1882 C C . ARG A 1 250 ? 5.875 45.25 22.266 1 94.94 250 ARG A C 1
ATOM 1884 O O . ARG A 1 250 ? 6.074 45.656 23.422 1 94.94 250 ARG A O 1
ATOM 1891 N N . ASN A 1 251 ? 6.77 44.531 21.609 1 93.25 251 ASN A N 1
ATOM 1892 C CA . ASN A 1 251 ? 8.086 44.219 22.156 1 93.25 251 ASN A CA 1
ATOM 1893 C C . ASN A 1 251 ? 9.047 45.406 22.031 1 93.25 251 ASN A C 1
ATOM 1895 O O . ASN A 1 251 ? 9.93 45.406 21.156 1 93.25 251 ASN A O 1
ATOM 1899 N N . VAL A 1 252 ? 8.898 46.375 22.891 1 93.5 252 VAL A N 1
ATOM 1900 C CA . VAL A 1 252 ? 9.727 47.562 22.906 1 93.5 252 VAL A CA 1
ATOM 1901 C C . VAL A 1 252 ? 10.289 47.781 24.312 1 93.5 252 VAL A C 1
ATOM 1903 O O . VAL A 1 252 ? 9.711 47.344 25.297 1 93.5 252 VAL A O 1
ATOM 1906 N N . ARG A 1 253 ? 11.484 48.438 24.266 1 92.38 253 ARG A N 1
ATOM 1907 C CA . ARG A 1 253 ? 12.172 48.688 25.531 1 92.38 253 ARG A CA 1
ATOM 1908 C C . ARG A 1 253 ? 11.297 49.5 26.469 1 92.38 253 ARG A C 1
ATOM 1910 O O . ARG A 1 253 ? 10.633 50.438 26.047 1 92.38 253 ARG A O 1
ATOM 1917 N N . GLY A 1 254 ? 11.242 49.062 27.75 1 91.94 254 GLY A N 1
ATOM 1918 C CA . GLY A 1 254 ? 10.594 49.844 28.797 1 91.94 254 GLY A CA 1
ATOM 1919 C C . GLY A 1 254 ? 9.188 49.375 29.109 1 91.94 254 GLY A C 1
ATOM 1920 O O . GLY A 1 254 ? 8.648 49.719 30.172 1 91.94 254 GLY A O 1
ATOM 1921 N N . VAL A 1 255 ? 8.586 48.625 28.203 1 91.56 255 VAL A N 1
ATOM 1922 C CA . VAL A 1 255 ? 7.188 48.25 28.344 1 91.56 255 VAL A CA 1
ATOM 1923 C C . VAL A 1 255 ? 7.031 47.344 29.578 1 91.56 255 VAL A C 1
ATOM 1925 O O . VAL A 1 255 ? 6.062 47.5 30.328 1 91.56 255 VAL A O 1
ATOM 1928 N N . LEU A 1 256 ? 7.918 46.406 29.781 1 90.69 256 LEU A N 1
ATOM 1929 C CA . LEU A 1 256 ? 7.82 45.531 30.938 1 90.69 256 LEU A CA 1
ATOM 1930 C C . LEU A 1 256 ? 7.879 46.312 32.219 1 90.69 256 LEU A C 1
ATOM 1932 O O . LEU A 1 256 ? 7.211 45.969 33.219 1 90.69 256 LEU A O 1
ATOM 1936 N N . LYS A 1 257 ? 8.711 47.344 32.219 1 93.38 257 LYS A N 1
ATOM 1937 C CA . LYS A 1 257 ? 8.789 48.188 33.406 1 93.38 257 LYS A CA 1
ATOM 1938 C C . LYS A 1 257 ? 7.441 48.844 33.688 1 93.38 257 LYS A C 1
ATOM 1940 O O . LYS A 1 257 ? 7.035 48.938 34.875 1 93.38 257 LYS A O 1
ATOM 1945 N N . GLU A 1 258 ? 6.832 49.344 32.688 1 94.69 258 GLU A N 1
ATOM 1946 C CA . GLU A 1 258 ? 5.523 49.969 32.844 1 94.69 258 GLU A CA 1
ATOM 1947 C C . GLU A 1 258 ? 4.484 49 33.375 1 94.69 258 GLU A C 1
ATOM 1949 O O . GLU A 1 258 ? 3.695 49.312 34.25 1 94.69 258 GLU A O 1
ATOM 1954 N N . ILE A 1 259 ? 4.523 47.781 32.812 1 94.06 259 ILE A N 1
ATOM 1955 C CA . ILE A 1 259 ? 3.574 46.75 33.219 1 94.06 259 ILE A CA 1
ATOM 1956 C C . ILE A 1 259 ? 3.828 46.344 34.656 1 94.06 259 ILE A C 1
ATOM 1958 O O . ILE A 1 259 ? 2.895 46.25 35.469 1 94.06 259 ILE A O 1
ATOM 1962 N N . ASP A 1 260 ? 5.078 46.156 34.969 1 92.75 260 ASP A N 1
ATOM 1963 C CA . ASP A 1 260 ? 5.445 45.75 36.312 1 92.75 260 ASP A CA 1
ATOM 1964 C C . ASP A 1 260 ? 5.094 46.844 37.344 1 92.75 260 ASP A C 1
ATOM 1966 O O . ASP A 1 260 ? 4.738 46.531 38.469 1 92.75 260 ASP A O 1
ATOM 1970 N N . HIS A 1 261 ? 5.227 48.031 36.906 1 93.88 261 HIS A N 1
ATOM 1971 C CA . HIS A 1 261 ? 4.84 49.125 37.781 1 93.88 261 HIS A CA 1
ATOM 1972 C C . HIS A 1 261 ? 3.369 49.031 38.188 1 93.88 261 HIS A C 1
ATOM 1974 O O . HIS A 1 261 ? 3.023 49.219 39.344 1 93.88 261 HIS A O 1
ATOM 1980 N N . ILE A 1 262 ? 2.562 48.75 37.25 1 92.12 262 ILE A N 1
ATOM 1981 C CA . ILE A 1 262 ? 1.131 48.625 37.5 1 92.12 262 ILE A CA 1
ATOM 1982 C C . ILE A 1 262 ? 0.869 47.406 38.375 1 92.12 262 ILE A C 1
ATOM 1984 O O . ILE A 1 262 ? 0.148 47.5 39.375 1 92.12 262 ILE A O 1
ATOM 1988 N N . LEU A 1 263 ? 1.539 46.25 38.062 1 91.06 263 LEU A N 1
ATOM 1989 C CA . LEU A 1 263 ? 1.277 45 38.75 1 91.06 263 LEU A CA 1
ATOM 1990 C C . LEU A 1 263 ? 1.835 45 40.156 1 91.06 263 LEU A C 1
ATOM 1992 O O . LEU A 1 263 ? 1.36 44.281 41.031 1 91.06 263 LEU A O 1
ATOM 1996 N N . SER A 1 264 ? 2.834 45.844 40.312 1 90.62 264 SER A N 1
ATOM 1997 C CA . SER A 1 264 ? 3.5 45.906 41.625 1 90.62 264 SER A CA 1
ATOM 1998 C C . SER A 1 264 ? 2.539 46.344 42.719 1 90.62 264 SER A C 1
ATOM 2000 O O . SER A 1 264 ? 2.795 46.125 43.906 1 90.62 264 SER A O 1
ATOM 2002 N N . ALA A 1 265 ? 1.46 46.969 42.281 1 88 265 ALA A N 1
ATOM 2003 C CA . ALA A 1 265 ? 0.457 47.438 43.25 1 88 265 ALA A CA 1
ATOM 2004 C C . ALA A 1 265 ? -0.408 46.312 43.75 1 88 265 ALA A C 1
ATOM 2006 O O . ALA A 1 265 ? -1.184 46.469 44.688 1 88 265 ALA A O 1
ATOM 2007 N N . TYR A 1 266 ? -0.23 45.219 43.219 1 88.62 266 TYR A N 1
ATOM 2008 C CA . TYR A 1 266 ? -1.066 44.062 43.562 1 88.62 266 TYR A CA 1
ATOM 2009 C C . TYR A 1 266 ? -0.215 42.875 43.969 1 88.62 266 TYR A C 1
ATOM 2011 O O . TYR A 1 266 ? 1.008 42.875 43.812 1 88.62 266 TYR A O 1
ATOM 2019 N N . ASN A 1 267 ? -0.832 41.844 44.594 1 89.75 267 ASN A N 1
ATOM 2020 C CA . ASN A 1 267 ? -0.146 40.625 45 1 89.75 267 ASN A CA 1
ATOM 2021 C C . ASN A 1 267 ? -0.076 39.625 43.812 1 89.75 267 ASN A C 1
ATOM 2023 O O . ASN A 1 267 ? -0.961 38.781 43.656 1 89.75 267 ASN A O 1
ATOM 2027 N N . VAL A 1 268 ? 1.017 39.688 43.125 1 90.94 268 VAL A N 1
ATOM 2028 C CA . VAL A 1 268 ? 1.229 38.844 41.969 1 90.94 268 VAL A CA 1
ATOM 2029 C C . VAL A 1 268 ? 1.757 37.469 42.406 1 90.94 268 VAL A C 1
ATOM 2031 O O . VAL A 1 268 ? 2.834 37.375 43 1 90.94 268 VAL A O 1
ATOM 2034 N N . GLY A 1 269 ? 1.043 36.5 42.25 1 90.06 269 GLY A N 1
ATOM 2035 C CA . GLY A 1 269 ? 1.456 35.156 42.625 1 90.06 269 GLY A CA 1
ATOM 2036 C C . GLY A 1 269 ? 2.451 34.531 41.688 1 90.06 269 GLY A C 1
ATOM 2037 O O . GLY A 1 269 ? 3.426 33.906 42.094 1 90.06 269 GLY A O 1
ATOM 2038 N N . LYS A 1 270 ? 2.18 34.562 40.406 1 93 270 LYS A N 1
ATOM 2039 C CA . LYS A 1 270 ? 3.02 34.031 39.344 1 93 270 LYS A CA 1
ATOM 2040 C C . LYS A 1 270 ? 2.898 34.875 38.062 1 93 270 LYS A C 1
ATOM 2042 O O . LYS A 1 270 ? 1.821 35.375 37.75 1 93 270 LYS A O 1
ATOM 2047 N N . GLN A 1 271 ? 3.979 35.031 37.375 1 93.5 271 GLN A N 1
ATOM 2048 C CA . GLN A 1 271 ? 4.004 35.781 36.125 1 93.5 271 GLN A CA 1
ATOM 2049 C C . GLN A 1 271 ? 4.973 35.188 35.125 1 93.5 271 GLN A C 1
ATOM 2051 O O . GLN A 1 271 ? 6.039 34.688 35.5 1 93.5 271 GLN A O 1
ATOM 2056 N N . VAL A 1 272 ? 4.539 35.062 33.938 1 95.12 272 VAL A N 1
ATOM 2057 C CA . VAL A 1 272 ? 5.406 34.594 32.844 1 95.12 272 VAL A CA 1
ATOM 2058 C C . VAL A 1 272 ? 5.316 35.531 31.656 1 95.12 272 VAL A C 1
ATOM 2060 O O . VAL A 1 272 ? 4.242 36.062 31.359 1 95.12 272 VAL A O 1
ATOM 2063 N N . LEU A 1 273 ? 6.383 35.812 31.078 1 94.69 273 LEU A N 1
ATOM 2064 C CA . LEU A 1 273 ? 6.457 36.625 29.859 1 94.69 273 LEU A CA 1
ATOM 2065 C C . LEU A 1 273 ? 7.301 35.938 28.797 1 94.69 273 LEU A C 1
ATOM 2067 O O . LEU A 1 273 ? 8.344 35.375 29.109 1 94.69 273 LEU A O 1
ATOM 2071 N N . ASP A 1 274 ? 6.824 35.906 27.641 1 94.94 274 ASP A N 1
ATOM 2072 C CA . ASP A 1 274 ? 7.605 35.5 26.484 1 94.94 274 ASP A CA 1
ATOM 2073 C C . ASP A 1 274 ? 7.41 36.469 25.312 1 94.94 274 ASP A C 1
ATOM 2075 O O . ASP A 1 274 ? 6.41 37.188 25.266 1 94.94 274 ASP A O 1
ATOM 2079 N N . THR A 1 275 ? 8.414 36.719 24.547 1 93.5 275 THR A N 1
ATOM 2080 C CA . THR A 1 275 ? 8.32 37.594 23.406 1 93.5 275 THR A CA 1
ATOM 2081 C C . THR A 1 275 ? 8.664 36.875 22.109 1 93.5 275 THR A C 1
ATOM 2083 O O . THR A 1 275 ? 9.398 35.875 22.125 1 93.5 275 THR A O 1
ATOM 2086 N N . LYS A 1 276 ? 7.996 37.188 21.031 1 92.56 276 LYS A N 1
ATOM 2087 C CA . LYS A 1 276 ? 8.258 36.719 19.672 1 92.56 276 LYS A CA 1
ATOM 2088 C C . LYS A 1 276 ? 8.117 37.844 18.656 1 92.56 276 LYS A C 1
ATOM 2090 O O . LYS A 1 276 ? 7.035 38.406 18.5 1 92.56 276 LYS A O 1
ATOM 2095 N N . ASP A 1 277 ? 9.211 38.125 17.938 1 89.88 277 ASP A N 1
ATOM 2096 C CA . ASP A 1 277 ? 9.242 39.219 16.953 1 89.88 277 ASP A CA 1
ATOM 2097 C C . ASP A 1 277 ? 8.828 40.531 17.594 1 89.88 277 ASP A C 1
ATOM 2099 O O . ASP A 1 277 ? 9.438 40.969 18.562 1 89.88 277 ASP A O 1
ATOM 2103 N N . SER A 1 278 ? 7.723 41.156 17.234 1 90.88 278 SER A N 1
ATOM 2104 C CA . SER A 1 278 ? 7.324 42.469 17.688 1 90.88 278 SER A CA 1
ATOM 2105 C C . SER A 1 278 ? 6.27 42.375 18.781 1 90.88 278 SER A C 1
ATOM 2107 O O . SER A 1 278 ? 5.703 43.406 19.188 1 90.88 278 SER A O 1
ATOM 2109 N N . LEU A 1 279 ? 6.109 41.125 19.219 1 93.69 279 LEU A N 1
ATOM 2110 C CA . LEU A 1 279 ? 5.016 40.938 20.156 1 93.69 279 LEU A CA 1
ATOM 2111 C C . LEU A 1 279 ? 5.516 40.375 21.484 1 93.69 279 LEU A C 1
ATOM 2113 O O . LEU A 1 279 ? 6.355 39.469 21.484 1 93.69 279 LEU A O 1
ATOM 2117 N N . GLY A 1 280 ? 5.023 40.906 22.562 1 94.75 280 GLY A N 1
ATOM 2118 C CA . GLY A 1 280 ? 5.16 40.312 23.891 1 94.75 280 GLY A CA 1
ATOM 2119 C C . GLY A 1 280 ? 3.85 39.812 24.453 1 94.75 280 GLY A C 1
ATOM 2120 O O . GLY A 1 280 ? 2.789 40.375 24.188 1 94.75 280 GLY A O 1
ATOM 2121 N N . TYR A 1 281 ? 3.971 38.688 25.141 1 95.38 281 TYR A N 1
ATOM 2122 C CA . TYR A 1 281 ? 2.812 38.062 25.766 1 95.38 281 TYR A CA 1
ATOM 2123 C C . TYR A 1 281 ? 3.076 37.75 27.234 1 95.38 281 TYR A C 1
ATOM 2125 O O . TYR A 1 281 ? 3.992 37 27.578 1 95.38 281 TYR A O 1
ATOM 2133 N N . LEU A 1 282 ? 2.246 38.375 28.062 1 95.25 282 LEU A N 1
ATOM 2134 C CA . LEU A 1 282 ? 2.436 38.25 29.5 1 95.25 282 LEU A CA 1
ATOM 2135 C C . LEU A 1 282 ? 1.193 37.656 30.172 1 95.25 282 LEU A C 1
ATOM 2137 O O . LEU A 1 282 ? 0.07 38.062 29.859 1 95.25 282 LEU A O 1
ATOM 2141 N N . ILE A 1 283 ? 1.44 36.688 30.984 1 95.31 283 ILE A N 1
ATOM 2142 C CA . ILE A 1 283 ? 0.41 36.156 31.859 1 95.31 283 ILE A CA 1
ATOM 2143 C C . ILE A 1 283 ? 0.8 36.375 33.312 1 95.31 283 ILE A C 1
ATOM 2145 O O . ILE A 1 283 ? 1.937 36.125 33.719 1 95.31 283 ILE A O 1
ATOM 2149 N N . ALA A 1 284 ? -0.146 36.938 34.062 1 93.81 284 ALA A N 1
ATOM 2150 C CA . ALA A 1 284 ? 0.08 37.156 35.5 1 93.81 284 ALA A CA 1
ATOM 2151 C C . ALA A 1 284 ? -1.139 36.719 36.312 1 93.81 284 ALA A C 1
ATOM 2153 O O . ALA A 1 284 ? -2.275 37.031 35.938 1 93.81 284 ALA A O 1
ATOM 2154 N N . ASP A 1 285 ? -0.88 36 37.312 1 92.94 285 ASP A N 1
ATOM 2155 C CA . ASP A 1 285 ? -1.932 35.688 38.281 1 92.94 285 ASP A CA 1
ATOM 2156 C C . ASP A 1 285 ? -1.883 36.625 39.469 1 92.94 285 ASP A C 1
ATOM 2158 O O . ASP A 1 285 ? -0.842 36.75 40.125 1 92.94 285 ASP A O 1
ATOM 2162 N N . VAL A 1 286 ? -2.994 37.25 39.75 1 90.94 286 VAL A N 1
ATOM 2163 C CA . VAL A 1 286 ? -3.078 38.219 40.844 1 90.94 286 VAL A CA 1
ATOM 2164 C C . VAL A 1 286 ? -4.121 37.75 41.844 1 90.94 286 VAL A C 1
ATOM 2166 O O . VAL A 1 286 ? -5.215 37.312 41.469 1 90.94 286 VAL A O 1
ATOM 2169 N N . MET A 1 287 ? -3.617 37.719 43.156 1 85.56 287 MET A N 1
ATOM 2170 C CA . MET A 1 287 ? -4.551 37.375 44.219 1 85.56 287 MET A CA 1
ATOM 2171 C C . MET A 1 287 ? -5.484 38.562 44.5 1 85.56 287 MET A C 1
ATOM 2173 O O . MET A 1 287 ? -5.047 39.594 45 1 85.56 287 MET A O 1
ATOM 2177 N N . THR A 1 288 ? -6.609 38.594 43.969 1 71.94 288 THR A N 1
ATOM 2178 C CA . THR A 1 288 ? -7.488 39.719 44.312 1 71.94 288 THR A CA 1
ATOM 2179 C C . THR A 1 288 ? -8.953 39.312 44.188 1 71.94 288 THR A C 1
ATOM 2181 O O . THR A 1 288 ? -9.289 38.438 43.375 1 71.94 288 THR A O 1
ATOM 2184 N N . ASP A 1 289 ? -9.781 39.531 45.125 1 63.88 289 ASP A N 1
ATOM 2185 C CA . ASP A 1 289 ? -11.227 39.375 44.969 1 63.88 289 ASP A CA 1
ATOM 2186 C C . ASP A 1 289 ? -11.773 40.25 43.844 1 63.88 289 ASP A C 1
ATOM 2188 O O . ASP A 1 289 ? -12.539 39.781 43 1 63.88 289 ASP A O 1
ATOM 2192 N N . GLN A 1 290 ? -12.008 41.5 44.031 1 59.94 290 GLN A N 1
ATOM 2193 C CA . GLN A 1 290 ? -12.836 42.406 43.281 1 59.94 290 GLN A CA 1
ATOM 2194 C C . GLN A 1 290 ? -12.07 42.938 42.062 1 59.94 290 GLN A C 1
ATOM 2196 O O . GLN A 1 290 ? -12.672 43.5 41.156 1 59.94 290 GLN A O 1
ATOM 2201 N N . LEU A 1 291 ? -10.68 43.344 42.094 1 57.5 291 LEU A N 1
ATOM 2202 C CA . LEU A 1 291 ? -10.055 44.469 41.406 1 57.5 291 LEU A CA 1
ATOM 2203 C C . LEU A 1 291 ? -9.477 44.031 40.062 1 57.5 291 LEU A C 1
ATOM 2205 O O . LEU A 1 291 ? -8.664 44.75 39.469 1 57.5 291 LEU A O 1
ATOM 2209 N N . SER A 1 292 ? -9.859 43.062 39.375 1 69 292 SER A N 1
ATOM 2210 C CA . SER A 1 292 ? -9.148 42.625 38.188 1 69 292 SER A CA 1
ATOM 2211 C C . SER A 1 292 ? -9.484 43.5 37 1 69 292 SER A C 1
ATOM 2213 O O . SER A 1 292 ? -8.625 43.781 36.156 1 69 292 SER A O 1
ATOM 2215 N N . THR A 1 293 ? -10.578 44.25 37.094 1 80.94 293 THR A N 1
ATOM 2216 C CA . THR A 1 293 ? -10.984 45.094 36 1 80.94 293 THR A CA 1
ATOM 2217 C C . THR A 1 293 ? -10.125 46.375 35.969 1 80.94 293 THR A C 1
ATOM 2219 O O . THR A 1 293 ? -9.805 46.875 34.875 1 80.94 293 THR A O 1
ATOM 2222 N N . GLU A 1 294 ? -9.758 46.781 37.125 1 85.5 294 GLU A N 1
ATOM 2223 C CA . GLU A 1 294 ? -8.914 48 37.219 1 85.5 294 GLU A CA 1
ATOM 2224 C C . GLU A 1 294 ? -7.527 47.719 36.656 1 85.5 294 GLU A C 1
ATOM 2226 O O . GLU A 1 294 ? -6.973 48.562 35.938 1 85.5 294 GLU A O 1
ATOM 2231 N N . ILE A 1 295 ? -7.027 46.594 37 1 87.62 295 ILE A N 1
ATOM 2232 C CA . ILE A 1 295 ? -5.707 46.219 36.5 1 87.62 295 ILE A CA 1
ATOM 2233 C C . ILE A 1 295 ? -5.723 46.156 34.969 1 87.62 295 ILE A C 1
ATOM 2235 O O . ILE A 1 295 ? -4.852 46.75 34.312 1 87.62 295 ILE A O 1
ATOM 2239 N N . VAL A 1 296 ? -6.742 45.594 34.406 1 89.25 296 VAL A N 1
ATOM 2240 C CA . VAL A 1 296 ? -6.855 45.406 32.969 1 89.25 296 VAL A CA 1
ATOM 2241 C C . VAL A 1 296 ? -6.992 46.781 32.281 1 89.25 296 VAL A C 1
ATOM 2243 O O . VAL A 1 296 ? -6.406 47 31.203 1 89.25 296 VAL A O 1
ATOM 2246 N N . SER A 1 297 ? -7.746 47.625 32.938 1 90.88 297 SER A N 1
ATOM 2247 C CA . SER A 1 297 ? -7.934 48.969 32.375 1 90.88 297 SER A CA 1
ATOM 2248 C C . SER A 1 297 ? -6.621 49.75 32.375 1 90.88 297 SER A C 1
ATOM 2250 O O . SER A 1 297 ? -6.324 50.438 31.406 1 90.88 297 SER A O 1
ATOM 2252 N N . GLN A 1 298 ? -5.906 49.625 33.438 1 92.38 298 GLN A N 1
ATOM 2253 C CA . GLN A 1 298 ? -4.625 50.312 33.531 1 92.38 298 GLN A CA 1
ATOM 2254 C C . GLN A 1 298 ? -3.646 49.781 32.5 1 92.38 298 GLN A C 1
ATOM 2256 O O . GLN A 1 298 ? -2.951 50.562 31.828 1 92.38 298 GLN A O 1
ATOM 2261 N N . LEU A 1 299 ? -3.672 48.531 32.375 1 92.69 299 LEU A N 1
ATOM 2262 C CA . LEU A 1 299 ? -2.771 47.906 31.406 1 92.69 299 LEU A CA 1
ATOM 2263 C C . LEU A 1 299 ? -3.168 48.281 29.984 1 92.69 299 LEU A C 1
ATOM 2265 O O . LEU A 1 299 ? -2.303 48.531 29.141 1 92.69 299 LEU A O 1
ATOM 2269 N N . ALA A 1 300 ? -4.441 48.375 29.688 1 92.75 300 ALA A N 1
ATOM 2270 C CA . ALA A 1 300 ? -4.961 48.656 28.359 1 92.75 300 ALA A CA 1
ATOM 2271 C C . ALA A 1 300 ? -4.605 50.094 27.938 1 92.75 300 ALA A C 1
ATOM 2273 O O . ALA A 1 300 ? -4.527 50.406 26.75 1 92.75 300 ALA A O 1
ATOM 2274 N N . MET A 1 301 ? -4.309 50.875 28.906 1 92.94 301 MET A N 1
ATOM 2275 C CA . MET A 1 301 ? -4.055 52.312 28.641 1 92.94 301 MET A CA 1
ATOM 2276 C C . MET A 1 301 ? -2.588 52.531 28.281 1 92.94 301 MET A C 1
ATOM 2278 O O . MET A 1 301 ? -2.227 53.594 27.766 1 92.94 301 MET A O 1
ATOM 2282 N N . LEU A 1 302 ? -1.867 51.531 28.578 1 93.12 302 LEU A N 1
ATOM 2283 C CA . LEU A 1 302 ? -0.458 51.688 28.219 1 93.12 302 LEU A CA 1
ATOM 2284 C C . LEU A 1 302 ? -0.281 51.781 26.703 1 93.12 302 LEU A C 1
ATOM 2286 O O . LEU A 1 302 ? -0.965 51.094 25.953 1 93.12 302 LEU A O 1
ATOM 2290 N N . ALA A 1 303 ? 0.658 52.594 26.188 1 93.06 303 ALA A N 1
ATOM 2291 C CA . ALA A 1 303 ? 0.821 52.938 24.766 1 93.06 303 ALA A CA 1
ATOM 2292 C C . ALA A 1 303 ? 1.182 51.688 23.953 1 93.06 303 ALA A C 1
ATOM 2294 O O . ALA A 1 303 ? 0.777 51.562 22.797 1 93.06 303 ALA A O 1
ATOM 2295 N N . ASN A 1 304 ? 1.905 50.844 24.578 1 93.69 304 ASN A N 1
ATOM 2296 C CA . ASN A 1 304 ? 2.445 49.719 23.797 1 93.69 304 ASN A CA 1
ATOM 2297 C C . ASN A 1 304 ? 1.639 48.438 24.031 1 93.69 304 ASN A C 1
ATOM 2299 O O . ASN A 1 304 ? 2.027 47.375 23.562 1 93.69 304 ASN A O 1
ATOM 2303 N N . THR A 1 305 ? 0.499 48.594 24.75 1 93.81 305 THR A N 1
ATOM 2304 C CA . THR A 1 305 ? -0.377 47.469 24.969 1 93.81 305 THR A CA 1
ATOM 2305 C C . THR A 1 305 ? -1.222 47.188 23.719 1 93.81 305 THR A C 1
ATOM 2307 O O . THR A 1 305 ? -1.81 48.094 23.156 1 93.81 305 THR A O 1
ATOM 2310 N N . VAL A 1 306 ? -1.28 45.969 23.234 1 93.38 306 VAL A N 1
ATOM 2311 C CA . VAL A 1 306 ? -2.057 45.531 22.078 1 93.38 306 VAL A CA 1
ATOM 2312 C C . VAL A 1 306 ? -3.428 45.031 22.531 1 93.38 306 VAL A C 1
ATOM 2314 O O . VAL A 1 306 ? -4.449 45.375 21.922 1 93.38 306 VAL A O 1
ATOM 2317 N N . ARG A 1 307 ? -3.41 44.188 23.516 1 92.12 307 ARG A N 1
ATOM 2318 C CA . ARG A 1 307 ? -4.645 43.594 24.031 1 92.12 307 ARG A CA 1
ATOM 2319 C C . ARG A 1 307 ? -4.469 43.125 25.469 1 92.12 307 ARG A C 1
ATOM 2321 O O . ARG A 1 307 ? -3.389 42.688 25.859 1 92.12 307 ARG A O 1
ATOM 2328 N N . THR A 1 308 ? -5.477 43.344 26.25 1 92.12 308 THR A N 1
ATOM 2329 C CA . THR A 1 308 ? -5.5 42.844 27.609 1 92.12 308 THR A CA 1
ATOM 2330 C C . THR A 1 308 ? -6.805 42.125 27.891 1 92.12 308 THR A C 1
ATOM 2332 O O . THR A 1 308 ? -7.855 42.469 27.359 1 92.12 308 THR A O 1
ATOM 2335 N N . ARG A 1 309 ? -6.68 41.062 28.609 1 89.38 309 ARG A N 1
ATOM 2336 C CA . ARG A 1 309 ? -7.906 40.375 29 1 89.38 309 ARG A CA 1
ATOM 2337 C C . ARG A 1 309 ? -7.723 39.656 30.328 1 89.38 309 ARG A C 1
ATOM 2339 O O . ARG A 1 309 ? -6.598 39.5 30.812 1 89.38 309 ARG A O 1
ATOM 2346 N N . ILE A 1 310 ? -8.875 39.438 30.922 1 89 310 ILE A N 1
ATOM 2347 C CA . ILE A 1 310 ? -8.906 38.656 32.156 1 89 310 ILE A CA 1
ATOM 2348 C C . ILE A 1 310 ? -9.492 37.25 31.875 1 89 310 ILE A C 1
ATOM 2350 O O . ILE A 1 310 ? -10.422 37.125 31.062 1 89 310 ILE A O 1
ATOM 2354 N N . VAL A 1 311 ? -8.805 36.25 32.344 1 83.81 311 VAL A N 1
ATOM 2355 C CA . VAL A 1 311 ? -9.32 34.875 32.25 1 83.81 311 VAL A CA 1
ATOM 2356 C C . VAL A 1 311 ? -9.953 34.5 33.594 1 83.81 311 VAL A C 1
ATOM 2358 O O . VAL A 1 311 ? -9.453 34.875 34.656 1 83.81 311 VAL A O 1
ATOM 2361 N N . MET B 1 1 ? 0.005 -37.75 -23 1 65 1 MET B N 1
ATOM 2362 C CA . MET B 1 1 ? -0.177 -38.812 -22.016 1 65 1 MET B CA 1
ATOM 2363 C C . MET B 1 1 ? 1.168 -39.281 -21.484 1 65 1 MET B C 1
ATOM 2365 O O . MET B 1 1 ? 2.162 -39.281 -22.219 1 65 1 MET B O 1
ATOM 2369 N N . GLY B 1 2 ? 1.527 -39.031 -20.234 1 78.56 2 GLY B N 1
ATOM 2370 C CA . GLY B 1 2 ? 2.721 -39.594 -19.625 1 78.56 2 GLY B CA 1
ATOM 2371 C C . GLY B 1 2 ? 3.76 -38.562 -19.266 1 78.56 2 GLY B C 1
ATOM 2372 O O . GLY B 1 2 ? 4.871 -38.906 -18.859 1 78.56 2 GLY B O 1
ATOM 2373 N N . ILE B 1 3 ? 3.41 -37.344 -19.672 1 87.62 3 ILE B N 1
ATOM 2374 C CA . ILE B 1 3 ? 4.363 -36.312 -19.297 1 87.62 3 ILE B CA 1
ATOM 2375 C C . ILE B 1 3 ? 3.838 -35.531 -18.094 1 87.62 3 ILE B C 1
ATOM 2377 O O . ILE B 1 3 ? 2.789 -34.875 -18.188 1 87.62 3 ILE B O 1
ATOM 2381 N N . PRO B 1 4 ? 4.617 -35.594 -17.016 1 90.25 4 PRO B N 1
ATOM 2382 C CA . PRO B 1 4 ? 4.156 -34.844 -15.844 1 90.25 4 PRO B CA 1
ATOM 2383 C C . PRO B 1 4 ? 4.254 -33.344 -16.031 1 90.25 4 PRO B C 1
ATOM 2385 O O . PRO B 1 4 ? 5.199 -32.844 -16.656 1 90.25 4 PRO B O 1
ATOM 2388 N N . VAL B 1 5 ? 3.227 -32.688 -15.539 1 91.94 5 VAL B N 1
ATOM 2389 C CA . VAL B 1 5 ? 3.186 -31.234 -15.547 1 91.94 5 VAL B CA 1
ATOM 2390 C C . VAL B 1 5 ? 3.283 -30.703 -14.117 1 91.94 5 VAL B C 1
ATOM 2392 O O . VAL B 1 5 ? 2.465 -31.062 -13.266 1 91.94 5 VAL B O 1
ATOM 2395 N N . PHE B 1 6 ? 4.379 -29.984 -13.906 1 91.88 6 PHE B N 1
ATOM 2396 C CA . PHE B 1 6 ? 4.582 -29.406 -12.578 1 91.88 6 PHE B CA 1
ATOM 2397 C C . PHE B 1 6 ? 4.168 -27.953 -12.547 1 91.88 6 PHE B C 1
ATOM 2399 O O . PHE B 1 6 ? 4.348 -27.219 -13.523 1 91.88 6 PHE B O 1
ATOM 2406 N N . THR B 1 7 ? 3.496 -27.516 -11.398 1 85.31 7 THR B N 1
ATOM 2407 C CA . THR B 1 7 ? 3.117 -26.125 -11.18 1 85.31 7 THR B CA 1
ATOM 2408 C C . THR B 1 7 ? 3.654 -25.609 -9.844 1 85.31 7 THR B C 1
ATOM 2410 O O . THR B 1 7 ? 4.113 -26.406 -9.016 1 85.31 7 THR B O 1
ATOM 2413 N N . ALA B 1 8 ? 3.799 -24.344 -9.766 1 85.62 8 ALA B N 1
ATOM 2414 C CA . ALA B 1 8 ? 4.223 -23.672 -8.531 1 85.62 8 ALA B CA 1
ATOM 2415 C C . ALA B 1 8 ? 3.176 -22.672 -8.062 1 85.62 8 ALA B C 1
ATOM 2417 O O . ALA B 1 8 ? 3.426 -21.453 -8.062 1 85.62 8 ALA B O 1
ATOM 2418 N N . PRO B 1 9 ? 2.055 -23.109 -7.543 1 77.94 9 PRO B N 1
ATOM 2419 C CA . PRO B 1 9 ? 0.892 -22.25 -7.348 1 77.94 9 PRO B CA 1
ATOM 2420 C C . PRO B 1 9 ? 1.088 -21.25 -6.211 1 77.94 9 PRO B C 1
ATOM 2422 O O . PRO B 1 9 ? 0.358 -20.25 -6.121 1 77.94 9 PRO B O 1
ATOM 2425 N N . TYR B 1 10 ? 2.057 -21.344 -5.375 1 80.25 10 TYR B N 1
ATOM 2426 C CA . TYR B 1 10 ? 2.119 -20.5 -4.18 1 80.25 10 TYR B CA 1
ATOM 2427 C C . TYR B 1 10 ? 3.23 -19.469 -4.297 1 80.25 10 TYR B C 1
ATOM 2429 O O . TYR B 1 10 ? 3.373 -18.609 -3.432 1 80.25 10 TYR B O 1
ATOM 2437 N N . GLN B 1 11 ? 3.924 -19.5 -5.414 1 85.62 11 GLN B N 1
ATOM 2438 C CA . GLN B 1 11 ? 5.133 -18.703 -5.535 1 85.62 11 GLN B CA 1
ATOM 2439 C C . GLN B 1 11 ? 4.789 -17.234 -5.836 1 85.62 11 GLN B C 1
ATOM 2441 O O . GLN B 1 11 ? 5.641 -16.359 -5.707 1 85.62 11 GLN B O 1
ATOM 2446 N N . TYR B 1 12 ? 3.439 -16.984 -6.102 1 89.19 12 TYR B N 1
ATOM 2447 C CA . TYR B 1 12 ? 3.027 -15.617 -6.418 1 89.19 12 TYR B CA 1
ATOM 2448 C C . TYR B 1 12 ? 2.271 -14.992 -5.254 1 89.19 12 TYR B C 1
ATOM 2450 O O . TYR B 1 12 ? 1.844 -13.836 -5.336 1 89.19 12 TYR B O 1
ATOM 2458 N N . THR B 1 13 ? 2.207 -15.695 -4.141 1 90.31 13 THR B N 1
ATOM 2459 C CA . THR B 1 13 ? 1.378 -15.336 -2.996 1 90.31 13 THR B CA 1
ATOM 2460 C C . THR B 1 13 ? 1.763 -13.961 -2.463 1 90.31 13 THR B C 1
ATOM 2462 O O . THR B 1 13 ? 0.895 -13.117 -2.211 1 90.31 13 THR B O 1
ATOM 2465 N N . HIS B 1 14 ? 2.99 -13.797 -2.336 1 93.81 14 HIS B N 1
ATOM 2466 C CA . HIS B 1 14 ? 3.463 -12.539 -1.767 1 93.81 14 HIS B CA 1
ATOM 2467 C C . HIS B 1 14 ? 3.16 -11.367 -2.693 1 93.81 14 HIS B C 1
ATOM 2469 O O . HIS B 1 14 ? 2.752 -10.297 -2.234 1 93.81 14 HIS B O 1
ATOM 2475 N N . SER B 1 15 ? 3.393 -11.57 -3.965 1 95.94 15 SER B N 1
ATOM 2476 C CA . SER B 1 15 ? 3.137 -10.539 -4.961 1 95.94 15 SER B CA 1
ATOM 2477 C C . SER B 1 15 ? 1.672 -10.109 -4.953 1 95.94 15 SER B C 1
ATOM 2479 O O . SER B 1 15 ? 1.367 -8.914 -4.98 1 95.94 15 SER B O 1
ATOM 2481 N N . VAL B 1 16 ? 0.841 -11.055 -4.891 1 96.25 16 VAL B N 1
ATOM 2482 C CA . VAL B 1 16 ? -0.596 -10.805 -4.922 1 96.25 16 VAL B CA 1
ATOM 2483 C C . VAL B 1 16 ? -1.019 -10.062 -3.656 1 96.25 16 VAL B C 1
ATOM 2485 O O . VAL B 1 16 ? -1.787 -9.094 -3.721 1 96.25 16 VAL B O 1
ATOM 2488 N N . ALA B 1 17 ? -0.495 -10.453 -2.508 1 97.06 17 ALA B N 1
ATOM 2489 C CA . ALA B 1 17 ? -0.833 -9.836 -1.229 1 97.06 17 ALA B CA 1
ATOM 2490 C C . ALA B 1 17 ? -0.389 -8.375 -1.195 1 97.06 17 ALA B C 1
ATOM 2492 O O . ALA B 1 17 ? -1.138 -7.5 -0.75 1 97.06 17 ALA B O 1
ATOM 2493 N N . GLU B 1 18 ? 0.802 -8.109 -1.688 1 96.69 18 GLU B N 1
ATOM 2494 C CA . GLU B 1 18 ? 1.337 -6.75 -1.727 1 96.69 18 GLU B CA 1
ATOM 2495 C C . GLU B 1 18 ? 0.451 -5.832 -2.564 1 96.69 18 GLU B C 1
ATOM 2497 O O . GLU B 1 18 ? 0.114 -4.727 -2.135 1 96.69 18 GLU B O 1
ATOM 2502 N N . MET B 1 19 ? 0.138 -6.293 -3.688 1 97.12 19 MET B N 1
ATOM 2503 C CA . MET B 1 19 ? -0.66 -5.473 -4.594 1 97.12 19 MET B CA 1
ATOM 2504 C C . MET B 1 19 ? -2.061 -5.246 -4.031 1 97.12 19 MET B C 1
ATOM 2506 O O . MET B 1 19 ? -2.602 -4.145 -4.129 1 97.12 19 MET B O 1
ATOM 2510 N N . SER B 1 20 ? -2.639 -6.27 -3.443 1 98.12 20 SER B N 1
ATOM 2511 C CA . SER B 1 20 ? -3.963 -6.145 -2.842 1 98.12 20 SER B CA 1
ATOM 2512 C C . SER B 1 20 ? -3.965 -5.105 -1.725 1 98.12 20 SER B C 1
ATOM 2514 O O . SER B 1 20 ? -4.895 -4.305 -1.616 1 98.12 20 SER B O 1
ATOM 2516 N N . LEU B 1 21 ? -2.947 -5.121 -0.916 1 98.38 21 LEU B N 1
ATOM 2517 C CA . LEU B 1 21 ? -2.832 -4.148 0.165 1 98.38 21 LEU B CA 1
ATOM 2518 C C . LEU B 1 21 ? -2.74 -2.729 -0.387 1 98.38 21 LEU B C 1
ATOM 2520 O O . LEU B 1 21 ? -3.402 -1.818 0.116 1 98.38 21 LEU B O 1
ATOM 2524 N N . ALA B 1 22 ? -1.916 -2.559 -1.368 1 97.94 22 ALA B N 1
ATOM 2525 C CA . ALA B 1 22 ? -1.767 -1.241 -1.98 1 97.94 22 ALA B CA 1
ATOM 2526 C C . ALA B 1 22 ? -3.092 -0.749 -2.555 1 97.94 22 ALA B C 1
ATOM 2528 O O . ALA B 1 22 ? -3.432 0.429 -2.426 1 97.94 22 ALA B O 1
ATOM 2529 N N . ASN B 1 23 ? -3.797 -1.664 -3.174 1 98.19 23 ASN B N 1
ATOM 2530 C CA . ASN B 1 23 ? -5.086 -1.302 -3.754 1 98.19 23 ASN B CA 1
ATOM 2531 C C . ASN B 1 23 ? -6.074 -0.845 -2.686 1 98.19 23 ASN B C 1
ATOM 2533 O O . ASN B 1 23 ? -6.887 0.052 -2.926 1 98.19 23 ASN B O 1
ATOM 2537 N N . ILE B 1 24 ? -6.051 -1.466 -1.548 1 98.56 24 ILE B N 1
ATOM 2538 C CA . ILE B 1 24 ? -6.918 -1.079 -0.44 1 98.56 24 ILE B CA 1
ATOM 2539 C C . ILE B 1 24 ? -6.68 0.388 -0.089 1 98.56 24 ILE B C 1
ATOM 2541 O O . ILE B 1 24 ? -7.633 1.164 0.03 1 98.56 24 ILE B O 1
ATOM 2545 N N . ILE B 1 25 ? -5.445 0.775 -0.002 1 98.12 25 ILE B N 1
ATOM 2546 C CA . ILE B 1 25 ? -5.102 2.148 0.354 1 98.12 25 ILE B CA 1
ATOM 2547 C C . ILE B 1 25 ? -5.457 3.084 -0.799 1 98.12 25 ILE B C 1
ATOM 2549 O O . ILE B 1 25 ? -6.043 4.148 -0.584 1 98.12 25 ILE B O 1
ATOM 2553 N N . LEU B 1 26 ? -5.188 2.684 -2.002 1 97.06 26 LEU B N 1
ATOM 2554 C CA . LEU B 1 26 ? -5.438 3.518 -3.174 1 97.06 26 LEU B CA 1
ATOM 2555 C C . LEU B 1 26 ? -6.926 3.799 -3.332 1 97.06 26 LEU B C 1
ATOM 2557 O O . LEU B 1 26 ? -7.32 4.922 -3.658 1 97.06 26 LEU B O 1
ATOM 2561 N N . LEU B 1 27 ? -7.676 2.775 -3.152 1 98 27 LEU B N 1
ATOM 2562 C CA . LEU B 1 27 ? -9.125 2.93 -3.26 1 98 27 LEU B CA 1
ATOM 2563 C C . LEU B 1 27 ? -9.648 3.881 -2.189 1 98 27 LEU B C 1
ATOM 2565 O O . LEU B 1 27 ? -10.477 4.75 -2.477 1 98 27 LEU B O 1
ATOM 2569 N N . SER B 1 28 ? -9.133 3.752 -0.976 1 98.19 28 SER B N 1
ATOM 2570 C CA . SER B 1 28 ? -9.57 4.566 0.155 1 98.19 28 SER B CA 1
ATOM 2571 C C . SER B 1 28 ? -9.258 6.043 -0.078 1 98.19 28 SER B C 1
ATOM 2573 O O . SER B 1 28 ? -9.859 6.914 0.554 1 98.19 28 SER B O 1
ATOM 2575 N N . ARG B 1 29 ? -8.344 6.273 -1.007 1 97.56 29 ARG B N 1
ATOM 2576 C CA . ARG B 1 29 ? -7.855 7.633 -1.231 1 97.56 29 ARG B CA 1
ATOM 2577 C C . ARG B 1 29 ? -8.219 8.117 -2.631 1 97.56 29 ARG B C 1
ATOM 2579 O O . ARG B 1 29 ? -7.918 9.258 -2.992 1 97.56 29 ARG B O 1
ATOM 2586 N N . GLN B 1 30 ? -8.828 7.281 -3.441 1 97.31 30 GLN B N 1
ATOM 2587 C CA . GLN B 1 30 ? -9.297 7.578 -4.789 1 97.31 30 GLN B CA 1
ATOM 2588 C C . GLN B 1 30 ? -8.156 8.055 -5.68 1 97.31 30 GLN B C 1
ATOM 2590 O O . GLN B 1 30 ? -8.32 8.992 -6.469 1 97.31 30 GLN B O 1
ATOM 2595 N N . ILE B 1 31 ? -7.035 7.438 -5.496 1 95.88 31 ILE B N 1
ATOM 2596 C CA . ILE B 1 31 ? -5.805 7.891 -6.137 1 95.88 31 ILE B CA 1
ATOM 2597 C C . ILE B 1 31 ? -5.891 7.66 -7.645 1 95.88 31 ILE B C 1
ATOM 2599 O O . ILE B 1 31 ? -5.398 8.469 -8.43 1 95.88 31 ILE B O 1
ATOM 2603 N N . GLY B 1 32 ? -6.484 6.52 -8.078 1 95 32 GLY B N 1
ATOM 2604 C CA . GLY B 1 32 ? -6.629 6.254 -9.5 1 95 32 GLY B CA 1
ATOM 2605 C C . GLY B 1 32 ? -7.316 7.383 -10.25 1 95 32 GLY B C 1
ATOM 2606 O O . GLY B 1 32 ? -6.82 7.836 -11.281 1 95 32 GLY B O 1
ATOM 2607 N N . ASP B 1 33 ? -8.391 7.824 -9.727 1 95.5 33 ASP B N 1
ATOM 2608 C CA . ASP B 1 33 ? -9.141 8.906 -10.344 1 95.5 33 ASP B CA 1
ATOM 2609 C C . ASP B 1 33 ? -8.344 10.211 -10.336 1 95.5 33 ASP B C 1
ATOM 2611 O O . ASP B 1 33 ? -8.281 10.906 -11.352 1 95.5 33 ASP B O 1
ATOM 2615 N N . ARG B 1 34 ? -7.754 10.508 -9.203 1 95.94 34 ARG B N 1
ATOM 2616 C CA . ARG B 1 34 ? -7.016 11.758 -9.055 1 95.94 34 ARG B CA 1
ATOM 2617 C C . ARG B 1 34 ? -5.84 11.812 -10.023 1 95.94 34 ARG B C 1
ATOM 2619 O O . ARG B 1 34 ? -5.609 12.844 -10.664 1 95.94 34 ARG B O 1
ATOM 2626 N N . SER B 1 35 ? -5.117 10.695 -10.055 1 95.81 35 SER B N 1
ATOM 2627 C CA . SER B 1 35 ? -3.957 10.664 -10.945 1 95.81 35 SER B CA 1
ATOM 2628 C C . SER B 1 35 ? -4.379 10.797 -12.406 1 95.81 35 SER B C 1
ATOM 2630 O O . SER B 1 35 ? -3.734 11.508 -13.18 1 95.81 35 SER B O 1
ATOM 2632 N N . LYS B 1 36 ? -5.422 10.102 -12.773 1 93.88 36 LYS B N 1
ATOM 2633 C CA . LYS B 1 36 ? -5.941 10.203 -14.133 1 93.88 36 LYS B CA 1
ATOM 2634 C C . LYS B 1 36 ? -6.312 11.641 -14.477 1 93.88 36 LYS B C 1
ATOM 2636 O O . LYS B 1 36 ? -5.949 12.141 -15.547 1 93.88 36 LYS B O 1
ATOM 2641 N N . GLU B 1 37 ? -7.004 12.312 -13.602 1 95.19 37 GLU B N 1
ATOM 2642 C CA . GLU B 1 37 ? -7.441 13.695 -13.812 1 95.19 37 GLU B CA 1
ATOM 2643 C C . GLU B 1 37 ? -6.246 14.633 -13.984 1 95.19 37 GLU B C 1
ATOM 2645 O O . GLU B 1 37 ? -6.215 15.438 -14.914 1 95.19 37 GLU B O 1
ATOM 2650 N N . ILE B 1 38 ? -5.281 14.5 -13.141 1 95.81 38 ILE B N 1
ATOM 2651 C CA . ILE B 1 38 ? -4.133 15.391 -13.148 1 95.81 38 ILE B CA 1
ATOM 2652 C C . ILE B 1 38 ? -3.311 15.164 -14.422 1 95.81 38 ILE B C 1
ATOM 2654 O O . ILE B 1 38 ? -2.834 16.125 -15.039 1 95.81 38 ILE B O 1
ATOM 2658 N N . HIS B 1 39 ? -3.137 13.93 -14.797 1 95.5 39 HIS B N 1
ATOM 2659 C CA . HIS B 1 39 ? -2.422 13.641 -16.031 1 95.5 39 HIS B CA 1
ATOM 2660 C C . HIS B 1 39 ? -3.137 14.242 -17.234 1 95.5 39 HIS B C 1
ATOM 2662 O O . HIS B 1 39 ? -2.496 14.609 -18.234 1 95.5 39 HIS B O 1
ATOM 2668 N N . ALA B 1 40 ? -4.441 14.336 -17.172 1 94.5 40 ALA B N 1
ATOM 2669 C CA . ALA B 1 40 ? -5.246 14.891 -18.25 1 94.5 40 ALA B CA 1
ATOM 2670 C C . ALA B 1 40 ? -5.254 16.422 -18.203 1 94.5 40 ALA B C 1
ATOM 2672 O O . ALA B 1 40 ? -5.875 17.078 -19.031 1 94.5 40 ALA B O 1
ATOM 2673 N N . GLY B 1 41 ? -4.594 17.031 -17.188 1 96.56 41 GLY B N 1
ATOM 2674 C CA . GLY B 1 41 ? -4.469 18.484 -17.078 1 96.56 41 GLY B CA 1
ATOM 2675 C C . GLY B 1 41 ? -5.543 19.109 -16.219 1 96.56 41 GLY B C 1
ATOM 2676 O O . GLY B 1 41 ? -5.688 20.328 -16.188 1 96.56 41 GLY B O 1
ATOM 2677 N N . GLU B 1 42 ? -6.266 18.25 -15.531 1 96.38 42 GLU B N 1
ATOM 2678 C CA . GLU B 1 42 ? -7.324 18.734 -14.656 1 96.38 42 GLU B CA 1
ATOM 2679 C C . GLU B 1 42 ? -6.844 18.859 -13.211 1 96.38 42 GLU B C 1
ATOM 2681 O O . GLU B 1 42 ? -6.262 17.906 -12.672 1 96.38 42 GLU B O 1
ATOM 2686 N N . TRP B 1 43 ? -7.039 20.016 -12.656 1 96.31 43 TRP B N 1
ATOM 2687 C CA . TRP B 1 43 ? -6.75 20.219 -11.242 1 96.31 43 TRP B CA 1
ATOM 2688 C C . TRP B 1 43 ? -8.023 20.125 -10.406 1 96.31 43 TRP B C 1
ATOM 2690 O O . TRP B 1 43 ? -8.727 21.125 -10.227 1 96.31 43 TRP B O 1
ATOM 2700 N N . ASN B 1 44 ? -8.305 18.969 -9.93 1 94.25 44 ASN B N 1
ATOM 2701 C CA . ASN B 1 44 ? -9.438 18.703 -9.055 1 94.25 44 ASN B CA 1
ATOM 2702 C C . ASN B 1 44 ? -8.984 18.281 -7.66 1 94.25 44 ASN B C 1
ATOM 2704 O O . ASN B 1 44 ? -8.844 17.094 -7.379 1 94.25 44 ASN B O 1
ATOM 2708 N N . LYS B 1 45 ? -8.773 19.281 -6.801 1 94.62 45 LYS B N 1
ATOM 2709 C CA . LYS B 1 45 ? -8.336 18.969 -5.445 1 94.62 45 LYS B CA 1
ATOM 2710 C C . LYS B 1 45 ? -9.516 18.594 -4.559 1 94.62 45 LYS B C 1
ATOM 2712 O O . LYS B 1 45 ? -10.211 19.469 -4.027 1 94.62 45 LYS B O 1
ATOM 2717 N N . THR B 1 46 ? -9.852 17.391 -4.5 1 94 46 THR B N 1
ATOM 2718 C CA . THR B 1 46 ? -10.922 16.875 -3.648 1 94 46 THR B CA 1
ATOM 2719 C C . THR B 1 46 ? -10.469 15.625 -2.904 1 94 46 THR B C 1
ATOM 2721 O O . THR B 1 46 ? -9.625 14.875 -3.395 1 94 46 THR B O 1
ATOM 2724 N N . SER B 1 47 ? -10.898 15.508 -1.713 1 93.38 47 SER B N 1
ATOM 2725 C CA . SER B 1 47 ? -10.672 14.328 -0.885 1 93.38 47 SER B CA 1
ATOM 2726 C C . SER B 1 47 ? -11.961 13.883 -0.2 1 93.38 47 SER B C 1
ATOM 2728 O O . SER B 1 47 ? -11.938 13.406 0.937 1 93.38 47 SER B O 1
ATOM 2730 N N . THR B 1 48 ? -13.008 14.148 -0.885 1 94 48 THR B N 1
ATOM 2731 C CA . THR B 1 48 ? -14.297 13.742 -0.343 1 94 48 THR B CA 1
ATOM 2732 C C . THR B 1 48 ? -14.375 12.227 -0.196 1 94 48 THR B C 1
ATOM 2734 O O . THR B 1 48 ? -14.07 11.492 -1.14 1 94 48 THR B O 1
ATOM 2737 N N . ASN B 1 49 ? -14.719 11.734 0.975 1 93.75 49 ASN B N 1
ATOM 2738 C CA . ASN B 1 49 ? -14.891 10.32 1.302 1 93.75 49 ASN B CA 1
ATOM 2739 C C . ASN B 1 49 ? -13.555 9.578 1.304 1 93.75 49 ASN B C 1
ATOM 2741 O O . ASN B 1 49 ? -13.523 8.359 1.165 1 93.75 49 ASN B O 1
ATOM 2745 N N . CYS B 1 50 ? -12.445 10.305 1.37 1 97 50 CYS B N 1
ATOM 2746 C CA . CYS B 1 50 ? -11.133 9.672 1.504 1 97 50 CYS B CA 1
ATOM 2747 C C . CYS B 1 50 ? -10.805 9.406 2.967 1 97 50 CYS B C 1
ATOM 2749 O O . CYS B 1 50 ? -11 10.273 3.82 1 97 50 CYS B O 1
ATOM 2751 N N . VAL B 1 51 ? -10.328 8.219 3.268 1 97.62 51 VAL B N 1
ATOM 2752 C CA . VAL B 1 51 ? -10.172 7.801 4.656 1 97.62 51 VAL B CA 1
ATOM 2753 C C . VAL B 1 51 ? -8.836 7.086 4.832 1 97.62 51 VAL B C 1
ATOM 2755 O O . VAL B 1 51 ? -8.219 6.656 3.854 1 97.62 51 VAL B O 1
ATOM 2758 N N . GLU B 1 52 ? -8.328 7.02 6.027 1 97.38 52 GLU B N 1
ATOM 2759 C CA . GLU B 1 52 ? -7.238 6.121 6.41 1 97.38 52 GLU B CA 1
ATOM 2760 C C . GLU B 1 52 ? -7.734 4.684 6.543 1 97.38 52 GLU B C 1
ATOM 2762 O O . GLU B 1 52 ? -8.906 4.453 6.848 1 97.38 52 GLU B O 1
ATOM 2767 N N . VAL B 1 53 ? -6.824 3.762 6.355 1 97.94 53 VAL B N 1
ATOM 2768 C CA . VAL B 1 53 ? -7.234 2.363 6.438 1 97.94 53 VAL B CA 1
ATOM 2769 C C . VAL B 1 53 ? -7.098 1.865 7.875 1 97.94 53 VAL B C 1
ATOM 2771 O O . VAL B 1 53 ? -7.684 0.843 8.242 1 97.94 53 VAL B O 1
ATOM 2774 N N . ARG B 1 54 ? -6.273 2.584 8.641 1 95.88 54 ARG B N 1
ATOM 2775 C CA . ARG B 1 54 ? -6.109 2.215 10.039 1 95.88 54 ARG B CA 1
ATOM 2776 C C . ARG B 1 54 ? -7.461 2.107 10.742 1 95.88 54 ARG B C 1
ATOM 2778 O O . ARG B 1 54 ? -8.305 2.994 10.609 1 95.88 54 ARG B O 1
ATOM 2785 N N . GLY B 1 55 ? -7.645 1.023 11.43 1 96.94 55 GLY B N 1
ATOM 2786 C CA . GLY B 1 55 ? -8.852 0.837 12.227 1 96.94 55 GLY B CA 1
ATOM 2787 C C . GLY B 1 55 ? -10.016 0.291 11.422 1 96.94 55 GLY B C 1
ATOM 2788 O O . GLY B 1 55 ? -11.047 -0.07 11.984 1 96.94 55 GLY B O 1
ATOM 2789 N N . LYS B 1 56 ? -9.938 0.21 10.141 1 98.5 56 LYS B N 1
ATOM 2790 C CA . LYS B 1 56 ? -10.992 -0.352 9.305 1 98.5 56 LYS B CA 1
ATOM 2791 C C . LYS B 1 56 ? -10.93 -1.876 9.289 1 98.5 56 LYS B C 1
ATOM 2793 O O . LYS B 1 56 ? -9.961 -2.467 9.766 1 98.5 56 LYS B O 1
ATOM 2798 N N . THR B 1 57 ? -11.953 -2.488 8.766 1 98.88 57 THR B N 1
ATOM 2799 C CA . THR B 1 57 ? -12.047 -3.943 8.766 1 98.88 57 THR B CA 1
ATOM 2800 C C . THR B 1 57 ? -11.875 -4.504 7.359 1 98.88 57 THR B C 1
ATOM 2802 O O . THR B 1 57 ? -12.57 -4.082 6.43 1 98.88 57 THR B O 1
ATOM 2805 N N . LEU B 1 58 ? -10.945 -5.402 7.219 1 98.94 58 LEU B N 1
ATOM 2806 C CA . LEU B 1 58 ? -10.75 -6.176 5.996 1 98.94 58 LEU B CA 1
ATOM 2807 C C . LEU B 1 58 ? -11.328 -7.578 6.145 1 98.94 58 LEU B C 1
ATOM 2809 O O . LEU B 1 58 ? -10.93 -8.328 7.035 1 98.94 58 LEU B O 1
ATOM 2813 N N . GLY B 1 59 ? -12.344 -7.879 5.332 1 98.88 59 GLY B N 1
ATOM 2814 C CA . GLY B 1 59 ? -12.836 -9.242 5.211 1 98.88 59 GLY B CA 1
ATOM 2815 C C . GLY B 1 59 ? -12.18 -10.016 4.078 1 98.88 59 GLY B C 1
ATOM 2816 O O . GLY B 1 59 ? -12.258 -9.602 2.916 1 98.88 59 GLY B O 1
ATOM 2817 N N . ILE B 1 60 ? -11.57 -11.125 4.391 1 98.75 60 ILE B N 1
ATOM 2818 C CA . ILE B 1 60 ? -10.883 -11.953 3.402 1 98.75 60 ILE B CA 1
ATOM 2819 C C . ILE B 1 60 ? -11.719 -13.195 3.109 1 98.75 60 ILE B C 1
ATOM 2821 O O . ILE B 1 60 ? -11.977 -14.008 4.004 1 98.75 60 ILE B O 1
ATOM 2825 N N . VAL B 1 61 ? -12.156 -13.289 1.867 1 98.44 61 VAL B N 1
ATOM 2826 C CA . VAL B 1 61 ? -12.844 -14.492 1.406 1 98.44 61 VAL B CA 1
ATOM 2827 C C . VAL B 1 61 ? -11.828 -15.484 0.842 1 98.44 61 VAL B C 1
ATOM 2829 O O . VAL B 1 61 ? -11.297 -15.281 -0.256 1 98.44 61 VAL B O 1
ATOM 2832 N N . GLY B 1 62 ? -11.625 -16.562 1.508 1 96.88 62 GLY B N 1
ATOM 2833 C CA . GLY B 1 62 ? -10.516 -17.453 1.213 1 96.88 62 GLY B CA 1
ATOM 2834 C C . GLY B 1 62 ? -9.25 -17.109 1.97 1 96.88 62 GLY B C 1
ATOM 2835 O O . GLY B 1 62 ? -8.547 -16.156 1.616 1 96.88 62 GLY B O 1
ATOM 2836 N N . TYR B 1 63 ? -8.93 -17.938 2.953 1 96.56 63 TYR B N 1
ATOM 2837 C CA . TYR B 1 63 ? -7.828 -17.625 3.857 1 96.56 63 TYR B CA 1
ATOM 2838 C C . TYR B 1 63 ? -6.672 -18.594 3.654 1 96.56 63 TYR B C 1
ATOM 2840 O O . TYR B 1 63 ? -6.059 -19.047 4.625 1 96.56 63 TYR B O 1
ATOM 2848 N N . GLY B 1 64 ? -6.469 -18.938 2.391 1 93.06 64 GLY B N 1
ATOM 2849 C CA . GLY B 1 64 ? -5.309 -19.734 2.014 1 93.06 64 GLY B CA 1
ATOM 2850 C C . GLY B 1 64 ? -4.012 -18.953 2.057 1 93.06 64 GLY B C 1
ATOM 2851 O O . GLY B 1 64 ? -3.846 -18.062 2.885 1 93.06 64 GLY B O 1
ATOM 2852 N N . HIS B 1 65 ? -3.043 -19.281 1.2 1 91.12 65 HIS B N 1
ATOM 2853 C CA . HIS B 1 65 ? -1.701 -18.703 1.234 1 91.12 65 HIS B CA 1
ATOM 2854 C C . HIS B 1 65 ? -1.73 -17.219 0.945 1 91.12 65 HIS B C 1
ATOM 2856 O O . HIS B 1 65 ? -1.207 -16.422 1.727 1 91.12 65 HIS B O 1
ATOM 2862 N N . ALA B 1 66 ? -2.344 -16.859 -0.153 1 93.44 66 ALA B N 1
ATOM 2863 C CA . ALA B 1 66 ? -2.391 -15.438 -0.519 1 93.44 66 ALA B CA 1
ATOM 2864 C C . ALA B 1 66 ? -3.248 -14.648 0.461 1 93.44 66 ALA B C 1
ATOM 2866 O O . ALA B 1 66 ? -2.889 -13.531 0.852 1 93.44 66 ALA B O 1
ATOM 2867 N N . GLY B 1 67 ? -4.391 -15.242 0.845 1 96.12 67 GLY B N 1
ATOM 2868 C CA . GLY B 1 67 ? -5.289 -14.578 1.776 1 96.12 67 GLY B CA 1
ATOM 2869 C C . GLY B 1 67 ? -4.664 -14.328 3.137 1 96.12 67 GLY B C 1
ATOM 2870 O O . GLY B 1 67 ? -4.789 -13.242 3.693 1 96.12 67 GLY B O 1
ATOM 2871 N N . SER B 1 68 ? -4.02 -15.328 3.684 1 96.69 68 SER B N 1
ATOM 2872 C CA . SER B 1 68 ? -3.4 -15.18 4.996 1 96.69 68 SER B CA 1
ATOM 2873 C C . SER B 1 68 ? -2.23 -14.203 4.953 1 96.69 68 SER B C 1
ATOM 2875 O O . SER B 1 68 ? -2.014 -13.438 5.895 1 96.69 68 SER B O 1
ATOM 2877 N N . GLN B 1 69 ? -1.452 -14.312 3.848 1 96.06 69 GLN B N 1
ATOM 2878 C CA . GLN B 1 69 ? -0.361 -13.359 3.688 1 96.06 69 GLN B CA 1
ATOM 2879 C C . GLN B 1 69 ? -0.886 -11.922 3.643 1 96.06 69 GLN B C 1
ATOM 2881 O O . GLN B 1 69 ? -0.3 -11.023 4.246 1 96.06 69 GLN B O 1
ATOM 2886 N N . LEU B 1 70 ? -1.966 -11.695 2.926 1 97.62 70 LEU B N 1
ATOM 2887 C CA . LEU B 1 70 ? -2.611 -10.391 2.902 1 97.62 70 LEU B CA 1
ATOM 2888 C C . LEU B 1 70 ? -3.045 -9.969 4.305 1 97.62 70 LEU B C 1
ATOM 2890 O O . LEU B 1 70 ? -2.869 -8.812 4.695 1 97.62 70 LEU B O 1
ATOM 2894 N N . GLY B 1 71 ? -3.641 -10.922 5.027 1 98.19 71 GLY B N 1
ATOM 2895 C CA . GLY B 1 71 ? -4.062 -10.641 6.391 1 98.19 71 GLY B CA 1
ATOM 2896 C C . GLY B 1 71 ? -2.934 -10.148 7.277 1 98.19 71 GLY B C 1
ATOM 2897 O O . GLY B 1 71 ? -3.096 -9.164 8.008 1 98.19 71 GLY B O 1
ATOM 2898 N N . ILE B 1 72 ? -1.824 -10.781 7.195 1 97.25 72 ILE B N 1
ATOM 2899 C CA . ILE B 1 72 ? -0.66 -10.43 8 1 97.25 72 ILE B CA 1
ATOM 2900 C C . ILE B 1 72 ? -0.203 -9.016 7.66 1 97.25 72 ILE B C 1
ATOM 2902 O O . ILE B 1 72 ? 0.054 -8.203 8.555 1 97.25 72 ILE B O 1
ATOM 2906 N N . MET B 1 73 ? -0.117 -8.711 6.426 1 97.25 73 MET B N 1
ATOM 2907 C CA . MET B 1 73 ? 0.322 -7.395 5.984 1 97.25 73 MET B CA 1
ATOM 2908 C C . MET B 1 73 ? -0.667 -6.316 6.422 1 97.25 73 MET B C 1
ATOM 2910 O O . MET B 1 73 ? -0.264 -5.23 6.836 1 97.25 73 MET B O 1
ATOM 2914 N N . ALA B 1 74 ? -1.938 -6.637 6.273 1 98.31 74 ALA B N 1
ATOM 2915 C CA . ALA B 1 74 ? -2.984 -5.691 6.648 1 98.31 74 ALA B CA 1
ATOM 2916 C C . ALA B 1 74 ? -2.932 -5.379 8.141 1 98.31 74 ALA B C 1
ATOM 2918 O O . ALA B 1 74 ? -3.055 -4.219 8.547 1 98.31 74 ALA B O 1
ATOM 2919 N N . GLU B 1 75 ? -2.744 -6.363 8.953 1 97.69 75 GLU B N 1
ATOM 2920 C CA . GLU B 1 75 ? -2.66 -6.18 10.398 1 97.69 75 GLU B CA 1
ATOM 2921 C C . GLU B 1 75 ? -1.478 -5.293 10.773 1 97.69 75 GLU B C 1
ATOM 2923 O O . GLU B 1 75 ? -1.549 -4.527 11.734 1 97.69 75 GLU B O 1
ATOM 2928 N N . ALA B 1 76 ? -0.441 -5.43 10.016 1 94.81 76 ALA B N 1
ATOM 2929 C CA . ALA B 1 76 ? 0.746 -4.613 10.266 1 94.81 76 ALA B CA 1
ATOM 2930 C C . ALA B 1 76 ? 0.442 -3.129 10.078 1 94.81 76 ALA B C 1
ATOM 2932 O O . ALA B 1 76 ? 1.119 -2.273 10.656 1 94.81 76 ALA B O 1
ATOM 2933 N N . LEU B 1 77 ? -0.564 -2.803 9.336 1 96.31 77 LEU B N 1
ATOM 2934 C CA . LEU B 1 77 ? -0.988 -1.421 9.133 1 96.31 77 LEU B CA 1
ATOM 2935 C C . LEU B 1 77 ? -2.189 -1.085 10.008 1 96.31 77 LEU B C 1
ATOM 2937 O O . LEU B 1 77 ? -2.91 -0.122 9.734 1 96.31 77 LEU B O 1
ATOM 2941 N N . SER B 1 78 ? -2.482 -1.918 10.977 1 96.44 78 SER B N 1
ATOM 2942 C CA . SER B 1 78 ? -3.52 -1.728 11.984 1 96.44 78 SER B CA 1
ATOM 2943 C C . SER B 1 78 ? -4.914 -1.815 11.367 1 96.44 78 SER B C 1
ATOM 2945 O O . SER B 1 78 ? -5.828 -1.102 11.781 1 96.44 78 SER B O 1
ATOM 2947 N N . ILE B 1 79 ? -5.078 -2.59 10.336 1 98.31 79 ILE B N 1
ATOM 2948 C CA . ILE B 1 79 ? -6.375 -2.979 9.797 1 98.31 79 ILE B CA 1
ATOM 2949 C C . ILE B 1 79 ? -6.902 -4.199 10.547 1 98.31 79 ILE B C 1
ATOM 2951 O O . ILE B 1 79 ? -6.148 -5.137 10.828 1 98.31 79 ILE B O 1
ATOM 2955 N N . CYS B 1 80 ? -8.133 -4.129 10.93 1 98.69 80 CYS B N 1
ATOM 2956 C CA . CYS B 1 80 ? -8.75 -5.309 11.523 1 98.69 80 CYS B CA 1
ATOM 2957 C C . CYS B 1 80 ? -9.078 -6.352 10.461 1 98.69 80 CYS B C 1
ATOM 2959 O O . CYS B 1 80 ? -9.633 -6.023 9.414 1 98.69 80 CYS B O 1
ATOM 2961 N N . VAL B 1 81 ? -8.711 -7.656 10.734 1 98.81 81 VAL B N 1
ATOM 2962 C CA . VAL B 1 81 ? -8.875 -8.68 9.703 1 98.81 81 VAL B CA 1
ATOM 2963 C C . VAL B 1 81 ? -9.852 -9.75 10.18 1 98.81 81 VAL B C 1
ATOM 2965 O O . VAL B 1 81 ? -9.688 -10.305 11.266 1 98.81 81 VAL B O 1
ATOM 2968 N N . ILE B 1 82 ? -10.875 -9.977 9.422 1 98.88 82 ILE B N 1
ATOM 2969 C CA . ILE B 1 82 ? -11.734 -11.148 9.57 1 98.88 82 ILE B CA 1
ATOM 2970 C C . ILE B 1 82 ? -11.703 -11.977 8.289 1 98.88 82 ILE B C 1
ATOM 2972 O O . ILE B 1 82 ? -11.359 -11.469 7.219 1 98.88 82 ILE B O 1
ATOM 2976 N N . PHE B 1 83 ? -11.977 -13.281 8.438 1 98.69 83 PHE B N 1
ATOM 2977 C CA . PHE B 1 83 ? -11.93 -14.086 7.223 1 98.69 83 PHE B CA 1
ATOM 2978 C C . PHE B 1 83 ? -12.977 -15.195 7.262 1 98.69 83 PHE B C 1
ATOM 2980 O O . PHE B 1 83 ? -13.445 -15.57 8.336 1 98.69 83 PHE B O 1
ATOM 2987 N N . TYR B 1 84 ? -13.391 -15.578 6.121 1 98.06 84 TYR B N 1
ATOM 2988 C CA . TYR B 1 84 ? -14.25 -16.734 5.898 1 98.06 84 TYR B CA 1
ATOM 2989 C C . TYR B 1 84 ? -13.594 -17.719 4.926 1 98.06 84 TYR B C 1
ATOM 2991 O O . TYR B 1 84 ? -13.078 -17.312 3.883 1 98.06 84 TYR B O 1
ATOM 2999 N N . ASP B 1 85 ? -13.617 -18.906 5.336 1 96 85 ASP B N 1
ATOM 3000 C CA . ASP B 1 85 ? -13.141 -20 4.488 1 96 85 ASP B CA 1
ATOM 3001 C C . ASP B 1 85 ? -14.023 -21.234 4.637 1 96 85 ASP B C 1
ATOM 3003 O O . ASP B 1 85 ? -14.609 -21.469 5.699 1 96 85 ASP B O 1
ATOM 3007 N N . GLU B 1 86 ? -14.125 -21.938 3.541 1 91.75 86 GLU B N 1
ATOM 3008 C CA . GLU B 1 86 ? -14.914 -23.172 3.594 1 91.75 86 GLU B CA 1
ATOM 3009 C C . GLU B 1 86 ? -14.266 -24.203 4.516 1 91.75 86 GLU B C 1
ATOM 3011 O O . GLU B 1 86 ? -14.961 -25.016 5.117 1 91.75 86 GLU B O 1
ATOM 3016 N N . LEU B 1 87 ? -12.984 -24.125 4.59 1 90.56 87 LEU B N 1
ATOM 3017 C CA . LEU B 1 87 ? -12.25 -25 5.492 1 90.56 87 LEU B CA 1
ATOM 3018 C C . LEU B 1 87 ? -12.016 -24.328 6.84 1 90.56 87 LEU B C 1
ATOM 3020 O O . LEU B 1 87 ? -11.992 -23.094 6.926 1 90.56 87 LEU B O 1
ATOM 3024 N N . SER B 1 88 ? -11.992 -25.156 7.832 1 88.06 88 SER B N 1
ATOM 3025 C CA . SER B 1 88 ? -11.609 -24.625 9.133 1 88.06 88 SER B CA 1
ATOM 3026 C C . SER B 1 88 ? -10.102 -24.422 9.234 1 88.06 88 SER B C 1
ATOM 3028 O O . SER B 1 88 ? -9.359 -25.391 9.438 1 88.06 88 SER B O 1
ATOM 3030 N N . LEU B 1 89 ? -9.719 -23.219 9.086 1 89.94 89 LEU B N 1
ATOM 3031 C CA . LEU B 1 89 ? -8.297 -22.922 9.109 1 89.94 89 LEU B CA 1
ATOM 3032 C C . LEU B 1 89 ? -7.914 -22.172 10.383 1 89.94 89 LEU B C 1
ATOM 3034 O O . LEU B 1 89 ? -8.695 -21.359 10.891 1 89.94 89 LEU B O 1
ATOM 3038 N N . MET B 1 90 ? -6.727 -22.422 10.766 1 90.31 90 MET B N 1
ATOM 3039 C CA . MET B 1 90 ? -6.203 -21.719 11.938 1 90.31 90 MET B CA 1
ATOM 3040 C C . MET B 1 90 ? -5.844 -20.281 11.609 1 90.31 90 MET B C 1
ATOM 3042 O O . MET B 1 90 ? -5.113 -20.031 10.648 1 90.31 90 MET B O 1
ATOM 3046 N N . PRO B 1 91 ? -6.406 -19.344 12.375 1 91.94 91 PRO B N 1
ATOM 3047 C CA . PRO B 1 91 ? -6.07 -17.938 12.125 1 91.94 91 PRO B CA 1
ATOM 3048 C C . PRO B 1 91 ? -4.594 -17.641 12.375 1 91.94 91 PRO B C 1
ATOM 3050 O O . PRO B 1 91 ? -3.984 -18.219 13.281 1 91.94 91 PRO B O 1
ATOM 3053 N N . ILE B 1 92 ? -4.051 -16.859 11.648 1 92.56 92 ILE B N 1
ATOM 3054 C CA . ILE B 1 92 ? -2.701 -16.344 11.852 1 92.56 92 ILE B CA 1
ATOM 3055 C C . ILE B 1 92 ? -2.77 -14.914 12.406 1 92.56 92 ILE B C 1
ATOM 3057 O O . ILE B 1 92 ? -3.615 -14.117 11.992 1 92.56 92 ILE B O 1
ATOM 3061 N N . GLY B 1 93 ? -1.89 -14.594 13.336 1 92.69 93 GLY B N 1
ATOM 3062 C CA . GLY B 1 93 ? -1.915 -13.273 13.938 1 92.69 93 GLY B CA 1
ATOM 3063 C C . GLY B 1 93 ? -3.197 -12.984 14.695 1 92.69 93 GLY B C 1
ATOM 3064 O O . GLY B 1 93 ? -3.615 -13.773 15.539 1 92.69 93 GLY B O 1
ATOM 3065 N N . ARG B 1 94 ? -3.865 -11.844 14.453 1 95 94 ARG B N 1
ATOM 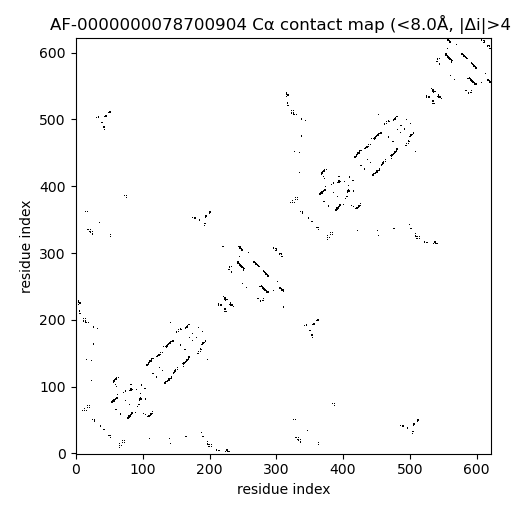3066 C CA . ARG B 1 94 ? -5.066 -11.422 15.172 1 95 94 ARG B CA 1
ATOM 3067 C C . ARG B 1 94 ? -6.309 -11.609 14.305 1 95 94 ARG B C 1
ATOM 3069 O O . ARG B 1 94 ? -7.402 -11.172 14.672 1 95 94 ARG B O 1
ATOM 3076 N N . ALA B 1 95 ? -6.105 -12.172 13.102 1 97.69 95 ALA B N 1
ATOM 3077 C CA . ALA B 1 95 ? -7.238 -12.391 12.211 1 97.69 95 ALA B CA 1
ATOM 3078 C C . ALA B 1 95 ? -8.289 -13.289 12.859 1 97.69 95 ALA B C 1
ATOM 3080 O O . ALA B 1 95 ? -7.945 -14.227 13.578 1 97.69 95 ALA B O 1
ATOM 3081 N N . LYS B 1 96 ? -9.547 -13.023 12.641 1 98 96 LYS B N 1
ATOM 3082 C CA . LYS B 1 96 ? -10.625 -13.797 13.25 1 98 96 LYS B CA 1
ATOM 3083 C C . LYS B 1 96 ? -11.508 -14.438 12.188 1 98 96 LYS B C 1
ATOM 3085 O O . LYS B 1 96 ? -11.945 -13.773 11.242 1 98 96 LYS B O 1
ATOM 3090 N N . PRO B 1 97 ? -11.75 -15.719 12.359 1 97.94 97 PRO B N 1
ATOM 3091 C CA . PRO B 1 97 ? -12.727 -16.344 11.453 1 97.94 97 PRO B CA 1
ATOM 3092 C C . PRO B 1 97 ? -14.164 -15.93 11.758 1 97.94 97 PRO B C 1
ATOM 3094 O O . PRO B 1 97 ? -14.484 -15.586 12.898 1 97.94 97 PRO B O 1
ATOM 3097 N N . VAL B 1 98 ? -14.93 -15.852 10.75 1 97.94 98 VAL B N 1
ATOM 3098 C CA . VAL B 1 98 ? -16.359 -15.656 10.938 1 97.94 98 VAL B CA 1
ATOM 3099 C C . VAL B 1 98 ? -17.125 -16.875 10.43 1 97.94 98 VAL B C 1
ATOM 3101 O O . VAL B 1 98 ? -16.578 -17.672 9.641 1 97.94 98 VAL B O 1
ATOM 3104 N N . ASP B 1 99 ? -18.391 -17.016 10.781 1 96.06 99 ASP B N 1
ATOM 3105 C CA . ASP B 1 99 ? -19.125 -18.266 10.562 1 96.06 99 ASP B CA 1
ATOM 3106 C C . ASP B 1 99 ? -19.703 -18.312 9.156 1 96.06 99 ASP B C 1
ATOM 3108 O O . ASP B 1 99 ? -19.875 -19.391 8.586 1 96.06 99 ASP B O 1
ATOM 3112 N N . THR B 1 100 ? -20.078 -17.141 8.648 1 97.62 100 THR B N 1
ATOM 3113 C CA . THR B 1 100 ? -20.719 -17.141 7.34 1 97.62 100 THR B CA 1
ATOM 3114 C C . THR B 1 100 ? -20.156 -16.031 6.453 1 97.62 100 THR B C 1
ATOM 3116 O O . THR B 1 100 ? -19.641 -15.031 6.953 1 97.62 100 THR B O 1
ATOM 3119 N N . LEU B 1 101 ? -20.297 -16.234 5.207 1 97.81 101 LEU B N 1
ATOM 3120 C CA . LEU B 1 101 ? -19.891 -15.211 4.242 1 97.81 101 LEU B CA 1
ATOM 3121 C C . LEU B 1 101 ? -20.719 -13.945 4.414 1 97.81 101 LEU B C 1
ATOM 3123 O O . LEU B 1 101 ? -20.188 -12.836 4.309 1 97.81 101 LEU B O 1
ATOM 3127 N N . ASP B 1 102 ? -21.969 -14.07 4.715 1 98.44 102 ASP B N 1
ATOM 3128 C CA . ASP B 1 102 ? -22.844 -12.93 4.941 1 98.44 102 ASP B CA 1
ATOM 3129 C C . ASP B 1 102 ? -22.328 -12.047 6.078 1 98.44 102 ASP B C 1
ATOM 3131 O O . ASP B 1 102 ? -22.344 -10.82 5.977 1 98.44 102 ASP B O 1
ATOM 3135 N N . GLU B 1 103 ? -21.953 -12.719 7.098 1 98.38 103 GLU B N 1
ATOM 3136 C CA . GLU B 1 103 ? -21.406 -11.984 8.234 1 98.38 103 GLU B CA 1
ATOM 3137 C C . GLU B 1 103 ? -20.156 -11.203 7.84 1 98.38 103 GLU B C 1
ATOM 3139 O O . GLU B 1 103 ? -19.984 -10.055 8.25 1 98.38 103 GLU B O 1
ATOM 3144 N N . LEU B 1 104 ? -19.312 -11.828 7.105 1 98.81 104 LEU B N 1
ATOM 3145 C CA . LEU B 1 104 ? -18.094 -11.172 6.637 1 98.81 104 LEU B CA 1
ATOM 3146 C C . LEU B 1 104 ? -18.438 -9.93 5.82 1 98.81 104 LEU B C 1
ATOM 3148 O O . LEU B 1 104 ? -17.875 -8.859 6.055 1 98.81 104 LEU B O 1
ATOM 3152 N N . LEU B 1 105 ? -19.344 -10.07 4.898 1 98.81 105 LEU B N 1
ATOM 3153 C CA . LEU B 1 105 ? -19.703 -9 3.982 1 98.81 105 LEU B CA 1
ATOM 3154 C C . LEU B 1 105 ? -20.312 -7.824 4.734 1 98.81 105 LEU B C 1
ATOM 3156 O O . LEU B 1 105 ? -20.031 -6.664 4.426 1 98.81 105 LEU B O 1
ATOM 3160 N N . ALA B 1 106 ? -21.078 -8.086 5.758 1 98.5 106 ALA B N 1
ATOM 3161 C CA . ALA B 1 106 ? -21.797 -7.059 6.512 1 98.5 106 ALA B CA 1
ATOM 3162 C C . ALA B 1 106 ? -20.844 -6.258 7.395 1 98.5 106 ALA B C 1
ATOM 3164 O O . ALA B 1 106 ? -21.109 -5.09 7.703 1 98.5 106 ALA B O 1
ATOM 3165 N N . LYS B 1 107 ? -19.75 -6.809 7.738 1 98.56 107 LYS B N 1
ATOM 3166 C CA . LYS B 1 107 ? -18.859 -6.199 8.734 1 98.56 107 LYS B CA 1
ATOM 3167 C C . LYS B 1 107 ? -17.656 -5.535 8.062 1 98.56 107 LYS B C 1
ATOM 3169 O O . LYS B 1 107 ? -16.938 -4.762 8.703 1 98.56 107 LYS B O 1
ATOM 3174 N N . SER B 1 108 ? -17.422 -5.809 6.848 1 98.88 108 SER B N 1
ATOM 3175 C CA . SER B 1 108 ? -16.156 -5.473 6.215 1 98.88 108 SER B CA 1
ATOM 3176 C C . SER B 1 108 ? -16.234 -4.125 5.5 1 98.88 108 SER B C 1
ATOM 3178 O O . SER B 1 108 ? -17.172 -3.879 4.738 1 98.88 108 SER B O 1
ATOM 3180 N N . ASP B 1 109 ? -15.25 -3.221 5.777 1 98.88 109 ASP B N 1
ATOM 3181 C CA . ASP B 1 109 ? -15.062 -2.029 4.957 1 98.88 109 ASP B CA 1
ATOM 3182 C C . ASP B 1 109 ? -14.438 -2.387 3.609 1 98.88 109 ASP B C 1
ATOM 3184 O O . ASP B 1 109 ? -14.703 -1.731 2.6 1 98.88 109 ASP B O 1
ATOM 3188 N N . TYR B 1 110 ? -13.57 -3.359 3.623 1 98.94 110 TYR B N 1
ATOM 3189 C CA . TYR B 1 110 ? -12.914 -3.926 2.449 1 98.94 110 TYR B CA 1
ATOM 3190 C C . TYR B 1 110 ? -13.172 -5.426 2.354 1 98.94 110 TYR B C 1
ATOM 3192 O O . TYR B 1 110 ? -13.094 -6.137 3.355 1 98.94 110 TYR B O 1
ATOM 3200 N N . VAL B 1 111 ? -13.5 -5.902 1.183 1 98.94 111 VAL B N 1
ATOM 3201 C CA . VAL B 1 111 ? -13.641 -7.332 0.938 1 98.94 111 VAL B CA 1
ATOM 3202 C C . VAL B 1 111 ? -12.625 -7.777 -0.111 1 98.94 111 VAL B C 1
ATOM 3204 O O . VAL B 1 111 ? -12.602 -7.254 -1.228 1 98.94 111 VAL B O 1
ATOM 3207 N N . ALA B 1 112 ? -11.766 -8.664 0.235 1 98.75 112 ALA B N 1
ATOM 3208 C CA . ALA B 1 112 ? -10.781 -9.227 -0.69 1 98.75 112 ALA B CA 1
ATOM 3209 C C . ALA B 1 112 ? -11.109 -10.68 -1.019 1 98.75 112 ALA B C 1
ATOM 3211 O O . ALA B 1 112 ? -11.219 -11.516 -0.12 1 98.75 112 ALA B O 1
ATOM 3212 N N . ILE B 1 113 ? -11.188 -10.953 -2.262 1 98.12 113 ILE B N 1
ATOM 3213 C CA . ILE B 1 113 ? -11.516 -12.297 -2.73 1 98.12 113 ILE B CA 1
ATOM 3214 C C . ILE B 1 113 ? -10.227 -13.062 -3.031 1 98.12 113 ILE B C 1
ATOM 3216 O O . ILE B 1 113 ? -9.422 -12.633 -3.863 1 98.12 113 ILE B O 1
ATOM 3220 N N . ASN B 1 114 ? -9.992 -14.148 -2.375 1 96.19 114 ASN B N 1
ATOM 3221 C CA . ASN B 1 114 ? -8.828 -15.016 -2.529 1 96.19 114 ASN B CA 1
ATOM 3222 C C . ASN B 1 114 ? -9.219 -16.484 -2.613 1 96.19 114 ASN B C 1
ATOM 3224 O O . ASN B 1 114 ? -8.688 -17.312 -1.878 1 96.19 114 ASN B O 1
ATOM 3228 N N . ILE B 1 115 ? -10.055 -16.797 -3.547 1 94 115 ILE B N 1
ATOM 3229 C CA . ILE B 1 115 ? -10.547 -18.156 -3.691 1 94 115 ILE B CA 1
ATOM 3230 C C . ILE B 1 115 ? -10.086 -18.734 -5.027 1 94 115 ILE B C 1
ATOM 3232 O O . ILE B 1 115 ? -9.633 -18 -5.906 1 94 115 ILE B O 1
ATOM 3236 N N . THR B 1 116 ? -10.219 -20.047 -5.164 1 88.5 116 THR B N 1
ATOM 3237 C CA . THR B 1 116 ? -9.852 -20.734 -6.398 1 88.5 116 THR B CA 1
ATOM 3238 C C . THR B 1 116 ? -10.961 -20.609 -7.438 1 88.5 116 THR B C 1
ATOM 3240 O O . THR B 1 116 ? -12.141 -20.562 -7.09 1 88.5 116 THR B O 1
ATOM 3243 N N . SER B 1 117 ? -10.484 -20.547 -8.641 1 88 117 SER B N 1
ATOM 3244 C CA . SER B 1 117 ? -11.438 -20.531 -9.742 1 88 117 SER B CA 1
ATOM 3245 C C . SER B 1 117 ? -12.047 -21.922 -9.953 1 88 117 SER B C 1
ATOM 3247 O O . SER B 1 117 ? -11.406 -22.797 -10.531 1 88 117 SER B O 1
ATOM 3249 N N . THR B 1 118 ? -13.195 -22.156 -9.508 1 89.75 118 THR B N 1
ATOM 3250 C CA . THR B 1 118 ? -13.977 -23.359 -9.703 1 89.75 118 THR B CA 1
ATOM 3251 C C . THR B 1 118 ? -15.383 -23.031 -10.188 1 89.75 118 THR B C 1
ATOM 3253 O O . THR B 1 118 ? -15.859 -21.906 -10 1 89.75 118 THR B O 1
ATOM 3256 N N . PRO B 1 119 ? -15.984 -23.953 -10.812 1 91.62 119 PRO B N 1
ATOM 3257 C CA . PRO B 1 119 ? -17.359 -23.703 -11.25 1 91.62 119 PRO B CA 1
ATOM 3258 C C . PRO B 1 119 ? -18.281 -23.297 -10.094 1 91.62 119 PRO B C 1
ATOM 3260 O O . PRO B 1 119 ? -19.188 -22.5 -10.281 1 91.62 119 PRO B O 1
ATOM 3263 N N . GLU B 1 120 ? -17.984 -23.859 -8.969 1 91 120 GLU B N 1
ATOM 3264 C CA . GLU B 1 120 ? -18.797 -23.562 -7.789 1 91 120 GLU B CA 1
ATOM 3265 C C . GLU B 1 120 ? -18.672 -22.109 -7.383 1 91 120 GLU B C 1
ATOM 3267 O O . GLU B 1 120 ? -19.609 -21.531 -6.797 1 91 120 GLU B O 1
ATOM 3272 N N . ASN B 1 121 ? -17.625 -21.469 -7.754 1 93.06 121 ASN B N 1
ATOM 3273 C CA . ASN B 1 121 ? -17.359 -20.094 -7.34 1 93.06 121 ASN B CA 1
ATOM 3274 C C . ASN B 1 121 ? -17.75 -19.094 -8.43 1 93.06 121 ASN B C 1
ATOM 3276 O O . ASN B 1 121 ? -17.688 -17.891 -8.219 1 93.06 121 ASN B O 1
ATOM 3280 N N . ASP B 1 122 ? -18.172 -19.625 -9.547 1 93.56 122 ASP B N 1
ATOM 3281 C CA . ASP B 1 122 ? -18.547 -18.734 -10.641 1 93.56 122 ASP B CA 1
ATOM 3282 C C . ASP B 1 122 ? -19.75 -17.875 -10.258 1 93.56 122 ASP B C 1
ATOM 3284 O O . ASP B 1 122 ? -20.781 -18.406 -9.82 1 93.56 122 ASP B O 1
ATOM 3288 N N . GLY B 1 123 ? -19.578 -16.609 -10.352 1 94.06 123 GLY B N 1
ATOM 3289 C CA . GLY B 1 123 ? -20.656 -15.68 -10.078 1 94.06 123 GLY B CA 1
ATOM 3290 C C . GLY B 1 123 ? -21.016 -15.594 -8.602 1 94.06 123 GLY B C 1
ATOM 3291 O O . GLY B 1 123 ? -22.125 -15.203 -8.242 1 94.06 123 GLY B O 1
ATOM 3292 N N . LEU B 1 124 ? -20.141 -16.031 -7.82 1 96.12 124 LEU B N 1
ATOM 3293 C CA . LEU B 1 124 ? -20.375 -15.984 -6.379 1 96.12 124 LEU B CA 1
ATOM 3294 C C . LEU B 1 124 ? -20.781 -14.578 -5.934 1 96.12 124 LEU B C 1
ATOM 3296 O O . LEU B 1 124 ? -21.688 -14.422 -5.113 1 96.12 124 LEU B O 1
ATOM 3300 N N . PHE B 1 125 ? -20.125 -13.594 -6.453 1 98.12 125 PHE B N 1
ATOM 3301 C CA . PHE B 1 125 ? -20.469 -12.203 -6.16 1 98.12 125 PHE B CA 1
ATOM 3302 C C . PHE B 1 125 ? -21.375 -11.625 -7.242 1 98.12 125 PHE B C 1
ATOM 3304 O O . PHE B 1 125 ? -20.922 -10.836 -8.078 1 98.12 125 PHE B O 1
ATOM 3311 N N . ASP B 1 126 ? -22.609 -11.977 -7.176 1 97.94 126 ASP B N 1
ATOM 3312 C CA . ASP B 1 126 ? -23.656 -11.43 -8.039 1 97.94 126 ASP B CA 1
ATOM 3313 C C . ASP B 1 126 ? -24.328 -10.227 -7.383 1 97.94 126 ASP B C 1
ATOM 3315 O O . ASP B 1 126 ? -23.828 -9.695 -6.391 1 97.94 126 ASP B O 1
ATOM 3319 N N . LYS B 1 127 ? -25.422 -9.82 -7.973 1 98.25 127 LYS B N 1
ATOM 3320 C CA . LYS B 1 127 ? -26.141 -8.648 -7.484 1 98.25 127 LYS B CA 1
ATOM 3321 C C . LYS B 1 127 ? -26.547 -8.82 -6.023 1 98.25 127 LYS B C 1
ATOM 3323 O O . LYS B 1 127 ? -26.375 -7.91 -5.215 1 98.25 127 LYS B O 1
ATOM 3328 N N . ASN B 1 128 ? -27.047 -9.984 -5.691 1 98.25 128 ASN B N 1
ATOM 3329 C CA . ASN B 1 128 ? -27.516 -10.25 -4.336 1 98.25 128 ASN B CA 1
ATOM 3330 C C . ASN B 1 128 ? -26.375 -10.234 -3.326 1 98.25 128 ASN B C 1
ATOM 3332 O O . ASN B 1 128 ? -26.5 -9.656 -2.246 1 98.25 128 ASN B O 1
ATOM 3336 N N . MET B 1 129 ? -25.312 -10.914 -3.658 1 98.31 129 MET B N 1
ATOM 3337 C CA . MET B 1 129 ? -24.172 -10.969 -2.764 1 98.31 129 MET B CA 1
ATOM 3338 C C . MET B 1 129 ? -23.562 -9.586 -2.572 1 98.31 129 MET B C 1
ATOM 3340 O O . MET B 1 129 ? -23.219 -9.203 -1.451 1 98.31 129 MET B O 1
ATOM 3344 N N . LEU B 1 130 ? -23.391 -8.797 -3.6 1 98.69 130 LEU B N 1
ATOM 3345 C CA . LEU B 1 130 ? -22.844 -7.449 -3.535 1 98.69 130 LEU B CA 1
ATOM 3346 C C . LEU B 1 130 ? -23.703 -6.547 -2.668 1 98.69 130 LEU B C 1
ATOM 3348 O O . LEU B 1 130 ? -23.188 -5.672 -1.967 1 98.69 130 LEU B O 1
ATOM 3352 N N . ALA B 1 131 ? -25.016 -6.781 -2.689 1 98.56 131 ALA B N 1
ATOM 3353 C CA . ALA B 1 131 ? -25.938 -5.98 -1.903 1 98.56 131 ALA B CA 1
ATOM 3354 C C . ALA B 1 131 ? -25.75 -6.223 -0.409 1 98.56 131 ALA B C 1
ATOM 3356 O O . ALA B 1 131 ? -26.109 -5.379 0.415 1 98.56 131 ALA B O 1
ATOM 3357 N N . LYS B 1 132 ? -25.203 -7.348 -0.077 1 98.69 132 LYS B N 1
ATOM 3358 C CA . LYS B 1 132 ? -25 -7.711 1.324 1 98.69 132 LYS B CA 1
ATOM 3359 C C . LYS B 1 132 ? -23.766 -7.035 1.899 1 98.69 132 LYS B C 1
ATOM 3361 O O . LYS B 1 132 ? -23.578 -7.008 3.117 1 98.69 132 LYS B O 1
ATOM 3366 N N . MET B 1 133 ? -22.891 -6.516 1.042 1 98.75 133 MET B N 1
ATOM 3367 C CA . MET B 1 133 ? -21.719 -5.785 1.525 1 98.75 133 MET B CA 1
ATOM 3368 C C . MET B 1 133 ? -22.141 -4.496 2.225 1 98.75 133 MET B C 1
ATOM 3370 O O . MET B 1 133 ? -23.188 -3.934 1.926 1 98.75 133 MET B O 1
ATOM 3374 N N . LYS B 1 134 ? -21.359 -4.094 3.15 1 98.12 134 LYS B N 1
ATOM 3375 C CA . LYS B 1 134 ? -21.578 -2.836 3.857 1 98.12 134 LYS B CA 1
ATOM 3376 C C . LYS B 1 134 ? -21.672 -1.666 2.883 1 98.12 134 LYS B C 1
ATOM 3378 O O . LYS B 1 134 ? -20.891 -1.578 1.935 1 98.12 134 LYS B O 1
ATOM 3383 N N . GLN B 1 135 ? -22.672 -0.787 3.078 1 97.88 135 GLN B N 1
ATOM 3384 C CA . GLN B 1 135 ? -22.75 0.417 2.256 1 97.88 135 GLN B CA 1
ATOM 3385 C C . GLN B 1 135 ? -21.453 1.205 2.305 1 97.88 135 GLN B C 1
ATOM 3387 O O . GLN B 1 135 ? -20.938 1.491 3.385 1 97.88 135 GLN B O 1
ATOM 3392 N N . GLY B 1 136 ? -20.922 1.525 1.117 1 97.75 136 GLY B N 1
ATOM 3393 C CA . GLY B 1 136 ? -19.703 2.318 1.047 1 97.75 136 GLY B CA 1
ATOM 3394 C C . GLY B 1 136 ? -18.438 1.481 1.127 1 97.75 136 GLY B C 1
ATOM 3395 O O . GLY B 1 136 ? -17.344 2.021 1.231 1 97.75 136 GLY B O 1
ATOM 3396 N N . SER B 1 137 ? -18.578 0.147 1.093 1 98.69 137 SER B N 1
ATOM 3397 C CA . SER B 1 137 ? -17.422 -0.735 1.181 1 98.69 137 SER B CA 1
ATOM 3398 C C . SER B 1 137 ? -16.719 -0.866 -0.168 1 98.69 137 SER B C 1
ATOM 3400 O O . SER B 1 137 ? -17.172 -0.291 -1.163 1 98.69 137 SER B O 1
ATOM 3402 N N . TYR B 1 138 ? -15.578 -1.568 -0.186 1 98.88 138 TYR B N 1
ATOM 3403 C CA . TYR B 1 138 ? -14.727 -1.737 -1.359 1 98.88 138 TYR B CA 1
ATOM 3404 C C . TYR B 1 138 ? -14.516 -3.213 -1.675 1 98.88 138 TYR B C 1
ATOM 3406 O O . TYR B 1 138 ? -14.578 -4.059 -0.78 1 98.88 138 TYR B O 1
ATOM 3414 N N . LEU B 1 139 ? -14.312 -3.496 -2.92 1 98.81 139 LEU B N 1
ATOM 3415 C CA . LEU B 1 139 ? -14.102 -4.879 -3.34 1 98.81 139 LEU B CA 1
ATOM 3416 C C . LEU B 1 139 ? -12.766 -5.031 -4.062 1 98.81 139 LEU B C 1
ATOM 3418 O O . LEU B 1 139 ? -12.453 -4.246 -4.961 1 98.81 139 LEU B O 1
ATOM 3422 N N . ILE B 1 140 ? -11.977 -5.988 -3.627 1 98.75 140 ILE B N 1
ATOM 3423 C CA . ILE B 1 140 ? -10.703 -6.328 -4.266 1 98.75 140 ILE B CA 1
ATOM 3424 C C . ILE B 1 140 ? -10.75 -7.77 -4.766 1 98.75 140 ILE B C 1
ATOM 3426 O O . ILE B 1 140 ? -11.047 -8.688 -4.004 1 98.75 140 ILE B O 1
ATOM 3430 N N . ASN B 1 141 ? -10.453 -7.961 -6.035 1 98.12 141 ASN B N 1
ATOM 3431 C CA . ASN B 1 141 ? -10.406 -9.312 -6.586 1 98.12 141 ASN B CA 1
ATOM 3432 C C . ASN B 1 141 ? -9.195 -9.5 -7.492 1 98.12 141 ASN B C 1
ATOM 3434 O O . ASN B 1 141 ? -9.125 -8.914 -8.578 1 98.12 141 ASN B O 1
ATOM 3438 N N . ALA B 1 142 ? -8.242 -10.32 -7.055 1 93.81 142 ALA B N 1
ATOM 3439 C CA . ALA B 1 142 ? -7.078 -10.664 -7.859 1 93.81 142 ALA B CA 1
ATOM 3440 C C . ALA B 1 142 ? -6.957 -12.18 -8.023 1 93.81 142 ALA B C 1
ATOM 3442 O O . ALA B 1 142 ? -5.871 -12.695 -8.297 1 93.81 142 ALA B O 1
ATOM 3443 N N . SER B 1 143 ? -7.934 -12.961 -7.801 1 88.81 143 SER B N 1
ATOM 3444 C CA . SER B 1 143 ? -7.797 -14.414 -7.719 1 88.81 143 SER B CA 1
ATOM 3445 C C . SER B 1 143 ? -8.664 -15.109 -8.758 1 88.81 143 SER B C 1
ATOM 3447 O O . SER B 1 143 ? -8.156 -15.82 -9.625 1 88.81 143 SER B O 1
ATOM 3449 N N . ALA B 1 144 ? -9.977 -14.992 -8.711 1 89.81 144 ALA B N 1
ATOM 3450 C CA . ALA B 1 144 ? -10.922 -15.766 -9.508 1 89.81 144 ALA B CA 1
ATOM 3451 C C . ALA B 1 144 ? -11.664 -14.867 -10.492 1 89.81 144 ALA B C 1
ATOM 3453 O O . ALA B 1 144 ? -12.57 -14.125 -10.109 1 89.81 144 ALA B O 1
ATOM 3454 N N . SER B 1 145 ? -11.406 -15.055 -11.711 1 91.75 145 SER B N 1
ATOM 3455 C CA . SER B 1 145 ? -11.883 -14.156 -12.75 1 91.75 145 SER B CA 1
ATOM 3456 C C . SER B 1 145 ? -13.406 -14.18 -12.852 1 91.75 145 SER B C 1
ATOM 3458 O O . SER B 1 145 ? -14.039 -13.156 -13.117 1 91.75 145 SER B O 1
ATOM 3460 N N . GLU B 1 146 ? -13.977 -15.438 -12.586 1 94.31 146 GLU B N 1
ATOM 3461 C CA . GLU B 1 146 ? -15.414 -15.578 -12.812 1 94.31 146 GLU B CA 1
ATOM 3462 C C . GLU B 1 146 ? -16.188 -15.43 -11.508 1 94.31 146 GLU B C 1
ATOM 3464 O O . GLU B 1 146 ? -17.406 -15.562 -11.492 1 94.31 146 GLU B O 1
ATOM 3469 N N . ALA B 1 147 ? -15.492 -15.102 -10.5 1 96.69 147 ALA B N 1
ATOM 3470 C CA . ALA B 1 147 ? -16.141 -15.062 -9.195 1 96.69 147 ALA B CA 1
ATOM 3471 C C . ALA B 1 147 ? -17.062 -13.852 -9.07 1 96.69 147 ALA B C 1
ATOM 3473 O O . ALA B 1 147 ? -18.062 -13.891 -8.359 1 96.69 147 ALA B O 1
ATOM 3474 N N . VAL B 1 148 ? -16.75 -12.766 -9.734 1 98.12 148 VAL B N 1
ATOM 3475 C CA . VAL B 1 148 ? -17.5 -11.508 -9.594 1 98.12 148 VAL B CA 1
ATOM 3476 C C . VAL B 1 148 ? -18.266 -11.219 -10.875 1 98.12 148 VAL B C 1
ATOM 3478 O O . VAL B 1 148 ? -17.703 -11.289 -11.977 1 98.12 148 VAL B O 1
ATOM 3481 N N . ASP B 1 149 ? -19.531 -10.945 -10.742 1 97.62 149 ASP B N 1
ATOM 3482 C CA . ASP B 1 149 ? -20.312 -10.422 -11.859 1 97.62 149 ASP B CA 1
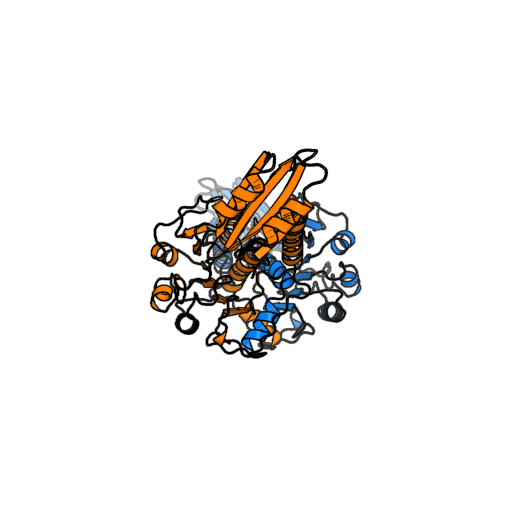ATOM 3483 C C . ASP B 1 149 ? -20.016 -8.945 -12.102 1 97.62 149 ASP B C 1
ATOM 3485 O O . ASP B 1 149 ? -20.5 -8.086 -11.367 1 97.62 149 ASP B O 1
ATOM 3489 N N . HIS B 1 150 ? -19.297 -8.656 -13.203 1 97.88 150 HIS B N 1
ATOM 3490 C CA . HIS B 1 150 ? -18.797 -7.309 -13.438 1 97.88 150 HIS B CA 1
ATOM 3491 C C . HIS B 1 150 ? -19.922 -6.336 -13.742 1 97.88 150 HIS B C 1
ATOM 3493 O O . HIS B 1 150 ? -19.844 -5.152 -13.414 1 97.88 150 HIS B O 1
ATOM 3499 N N . ALA B 1 151 ? -20.938 -6.852 -14.383 1 97.75 151 ALA B N 1
ATOM 3500 C CA . ALA B 1 151 ? -22.094 -5.988 -14.633 1 97.75 151 ALA B CA 1
ATOM 3501 C C . ALA B 1 151 ? -22.766 -5.598 -13.32 1 97.75 151 ALA B C 1
ATOM 3503 O O . ALA B 1 151 ? -23.125 -4.434 -13.117 1 97.75 151 ALA B O 1
ATOM 3504 N N . ALA B 1 152 ? -22.984 -6.551 -12.461 1 98.38 152 ALA B N 1
ATOM 3505 C CA . ALA B 1 152 ? -23.578 -6.289 -11.148 1 98.38 152 ALA B CA 1
ATOM 3506 C C . ALA B 1 152 ? -22.688 -5.355 -10.32 1 98.38 152 ALA B C 1
ATOM 3508 O O . ALA B 1 152 ? -23.203 -4.473 -9.625 1 98.38 152 ALA B O 1
ATOM 3509 N N . LEU B 1 153 ? -21.422 -5.578 -10.383 1 98.5 153 LEU B N 1
ATOM 3510 C CA . LEU B 1 153 ? -20.484 -4.727 -9.648 1 98.5 153 LEU B CA 1
ATOM 3511 C C . LEU B 1 153 ? -20.562 -3.287 -10.156 1 98.5 153 LEU B C 1
ATOM 3513 O O . LEU B 1 153 ? -20.562 -2.346 -9.359 1 98.5 153 LEU B O 1
ATOM 3517 N N . ALA B 1 154 ? -20.594 -3.125 -11.461 1 98.5 154 ALA B N 1
ATOM 3518 C CA . ALA B 1 154 ? -20.703 -1.789 -12.039 1 98.5 154 ALA B CA 1
ATOM 3519 C C . ALA B 1 154 ? -21.953 -1.076 -11.531 1 98.5 154 ALA B C 1
ATOM 3521 O O . ALA B 1 154 ? -21.906 0.108 -11.188 1 98.5 154 ALA B O 1
ATOM 3522 N N . ASP B 1 155 ? -23.031 -1.801 -11.5 1 98.44 155 ASP B N 1
ATOM 3523 C CA . ASP B 1 155 ? -24.281 -1.237 -11.008 1 98.44 155 ASP B CA 1
ATOM 3524 C C . ASP B 1 155 ? -24.172 -0.833 -9.539 1 98.44 155 ASP B C 1
ATOM 3526 O O . ASP B 1 155 ? -24.672 0.216 -9.133 1 98.44 155 ASP B O 1
ATOM 3530 N N . ALA B 1 156 ? -23.547 -1.673 -8.758 1 98.56 156 ALA B N 1
ATOM 3531 C CA . ALA B 1 156 ? -23.375 -1.406 -7.332 1 98.56 156 ALA B CA 1
ATOM 3532 C C . ALA B 1 156 ? -22.516 -0.169 -7.102 1 98.56 156 ALA B C 1
ATOM 3534 O O . ALA B 1 156 ? -22.734 0.583 -6.152 1 98.56 156 ALA B O 1
ATOM 3535 N N . ILE B 1 157 ? -21.531 0.053 -7.938 1 98.44 157 ILE B N 1
ATOM 3536 C CA . ILE B 1 157 ? -20.656 1.22 -7.848 1 98.44 157 ILE B CA 1
ATOM 3537 C C . ILE B 1 157 ? -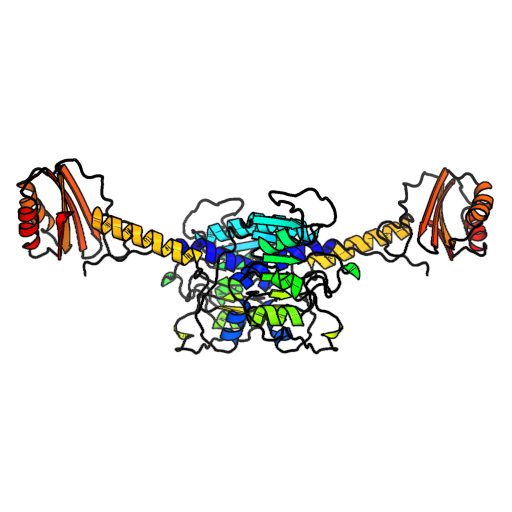21.438 2.473 -8.266 1 98.44 157 ILE B C 1
ATOM 3539 O O . ILE B 1 157 ? -21.344 3.51 -7.605 1 98.44 157 ILE B O 1
ATOM 3543 N N . LYS B 1 158 ? -22.172 2.369 -9.32 1 97.44 158 LYS B N 1
ATOM 3544 C CA . LYS B 1 158 ? -22.984 3.488 -9.805 1 97.44 158 LYS B CA 1
ATOM 3545 C C . LYS B 1 158 ? -23.969 3.957 -8.75 1 97.44 158 LYS B C 1
ATOM 3547 O O . LYS B 1 158 ? -24.203 5.16 -8.586 1 97.44 158 LYS B O 1
ATOM 3552 N N . SER B 1 159 ? -24.578 3.01 -8.055 1 97.5 159 SER B N 1
ATOM 3553 C CA . SER B 1 159 ? -25.547 3.334 -7.016 1 97.5 159 SER B CA 1
ATOM 3554 C C . SER B 1 159 ? -24.844 3.811 -5.742 1 97.5 159 SER B C 1
ATOM 3556 O O . SER B 1 159 ? -25.516 4.172 -4.77 1 97.5 159 SER B O 1
ATOM 3558 N N . LYS B 1 160 ? -23.531 3.668 -5.664 1 96.38 160 LYS B N 1
ATOM 3559 C CA . LYS B 1 160 ? -22.688 4.098 -4.551 1 96.38 160 LYS B CA 1
ATOM 3560 C C . LYS B 1 160 ? -22.812 3.135 -3.371 1 96.38 160 LYS B C 1
ATOM 3562 O O . LYS B 1 160 ? -22.422 3.467 -2.25 1 96.38 160 LYS B O 1
ATOM 3567 N N . HIS B 1 161 ? -23.438 2.061 -3.637 1 98.31 161 HIS B N 1
ATOM 3568 C CA . HIS B 1 161 ? -23.422 1.031 -2.604 1 98.31 161 HIS B CA 1
ATOM 3569 C C . HIS B 1 161 ? -22 0.52 -2.354 1 98.31 161 HIS B C 1
ATOM 3571 O O . HIS B 1 161 ? -21.594 0.333 -1.203 1 98.31 161 HIS B O 1
ATOM 3577 N N . ILE B 1 162 ? -21.344 0.221 -3.414 1 98.56 162 ILE B N 1
ATOM 3578 C CA . ILE B 1 162 ? -19.906 -0.07 -3.379 1 98.56 162 ILE B CA 1
ATOM 3579 C C . ILE B 1 162 ? -19.125 1.174 -3.779 1 98.56 162 ILE B C 1
ATOM 3581 O O . ILE B 1 162 ? -19.391 1.781 -4.816 1 98.56 162 ILE B O 1
ATOM 3585 N N . ALA B 1 163 ? -18.188 1.583 -2.955 1 98.38 163 ALA B N 1
ATOM 3586 C CA . ALA B 1 163 ? -17.516 2.867 -3.117 1 98.38 163 ALA B CA 1
ATOM 3587 C C . ALA B 1 163 ? -16.391 2.771 -4.148 1 98.38 163 ALA B C 1
ATOM 3589 O O . ALA B 1 163 ? -15.93 3.789 -4.672 1 98.38 163 ALA B O 1
ATOM 3590 N N . GLY B 1 164 ? -15.93 1.565 -4.414 1 98.44 164 GLY B N 1
ATOM 3591 C CA . GLY B 1 164 ? -14.859 1.337 -5.367 1 98.44 164 GLY B CA 1
ATOM 3592 C C . GLY B 1 164 ? -14.43 -0.116 -5.445 1 98.44 164 GLY B C 1
ATOM 3593 O O . GLY B 1 164 ? -14.859 -0.94 -4.637 1 98.44 164 GLY B O 1
ATOM 3594 N N . ALA B 1 165 ? -13.562 -0.392 -6.406 1 98.81 165 ALA B N 1
ATOM 3595 C CA . ALA B 1 165 ? -13.117 -1.773 -6.57 1 98.81 165 ALA B CA 1
ATOM 3596 C C . ALA B 1 165 ? -11.773 -1.835 -7.289 1 98.81 165 ALA B C 1
ATOM 3598 O O . ALA B 1 165 ? -11.43 -0.934 -8.055 1 98.81 165 ALA B O 1
ATOM 3599 N N . ALA B 1 166 ? -10.992 -2.797 -6.973 1 98.69 166 ALA B N 1
ATOM 3600 C CA . ALA B 1 166 ? -9.773 -3.15 -7.695 1 98.69 166 ALA B CA 1
ATOM 3601 C C . ALA B 1 166 ? -9.867 -4.566 -8.266 1 98.69 166 ALA B C 1
ATOM 3603 O O . ALA B 1 166 ? -10.008 -5.531 -7.512 1 98.69 166 ALA B O 1
ATOM 3604 N N . ILE B 1 167 ? -9.781 -4.66 -9.594 1 98.38 167 ILE B N 1
ATOM 3605 C CA . ILE B 1 167 ? -10.008 -5.93 -10.273 1 98.38 167 ILE B CA 1
ATOM 3606 C C . ILE B 1 167 ? -8.789 -6.297 -11.117 1 98.38 167 ILE B C 1
ATOM 3608 O O . ILE B 1 167 ? -8.453 -5.594 -12.07 1 98.38 167 ILE B O 1
ATOM 3612 N N . ASP B 1 168 ? -8.172 -7.398 -10.766 1 97.69 168 ASP B N 1
ATOM 3613 C CA . ASP B 1 168 ? -7.086 -7.973 -11.547 1 97.69 168 ASP B CA 1
ATOM 3614 C C . ASP B 1 168 ? -7.461 -9.352 -12.086 1 97.69 168 ASP B C 1
ATOM 3616 O O . ASP B 1 168 ? -6.68 -9.977 -12.805 1 97.69 168 ASP B O 1
ATOM 3620 N N . ALA B 1 169 ? -8.578 -9.844 -11.688 1 95 169 ALA B N 1
ATOM 3621 C CA . ALA B 1 169 ? -9.141 -11.102 -12.18 1 95 169 ALA B CA 1
ATOM 3622 C C . ALA B 1 169 ? -10.195 -10.836 -13.258 1 95 169 ALA B C 1
ATOM 3624 O O . ALA B 1 169 ? -11.367 -10.633 -12.945 1 95 169 ALA B O 1
ATOM 3625 N N . ILE B 1 170 ? -9.812 -10.945 -14.539 1 95.31 170 ILE B N 1
ATOM 3626 C CA . ILE B 1 170 ? -10.625 -10.508 -15.664 1 95.31 170 ILE B CA 1
ATOM 3627 C C . ILE B 1 170 ? -11.109 -11.727 -16.453 1 95.31 170 ILE B C 1
ATOM 3629 O O . ILE B 1 170 ? -10.305 -12.539 -16.906 1 95.31 170 ILE B O 1
ATOM 3633 N N . PRO B 1 171 ? -12.422 -11.844 -16.562 1 94.31 171 PRO B N 1
ATOM 3634 C CA . PRO B 1 171 ? -12.945 -12.953 -17.359 1 94.31 171 PRO B CA 1
ATOM 3635 C C . PRO B 1 171 ? -12.508 -12.891 -18.828 1 94.31 171 PRO B C 1
ATOM 3637 O O . PRO B 1 171 ? -12.398 -11.805 -19.391 1 94.31 171 PRO B O 1
ATOM 3640 N N . ALA B 1 172 ? -12.43 -14.047 -19.422 1 92.5 172 ALA B N 1
ATOM 3641 C CA . ALA B 1 172 ? -11.898 -14.172 -20.781 1 92.5 172 ALA B CA 1
ATOM 3642 C C . ALA B 1 172 ? -12.781 -13.43 -21.781 1 92.5 172 ALA B C 1
ATOM 3644 O O . ALA B 1 172 ? -12.281 -12.875 -22.766 1 92.5 172 ALA B O 1
ATOM 3645 N N . HIS B 1 173 ? -14.07 -13.422 -21.547 1 93.38 173 HIS B N 1
ATOM 3646 C CA . HIS B 1 173 ? -15 -12.852 -22.516 1 93.38 173 HIS B CA 1
ATOM 3647 C C . HIS B 1 173 ? -14.836 -11.336 -22.625 1 93.38 173 HIS B C 1
ATOM 3649 O O . HIS B 1 173 ? -15.344 -10.711 -23.547 1 93.38 173 HIS B O 1
ATOM 3655 N N . GLU B 1 174 ? -14.18 -10.734 -21.672 1 95.19 174 GLU B N 1
ATOM 3656 C CA . GLU B 1 174 ? -13.977 -9.289 -21.688 1 95.19 174 GLU B CA 1
ATOM 3657 C C . GLU B 1 174 ? -12.695 -8.922 -22.438 1 95.19 174 GLU B C 1
ATOM 3659 O O . GLU B 1 174 ? -12.398 -7.742 -22.625 1 95.19 174 GLU B O 1
ATOM 3664 N N . ILE B 1 175 ? -12.016 -9.891 -22.859 1 94.69 175 ILE B N 1
ATOM 3665 C CA . ILE B 1 175 ? -10.734 -9.703 -23.531 1 94.69 175 ILE B CA 1
ATOM 3666 C C . ILE B 1 175 ? -10.859 -10.117 -25 1 94.69 175 ILE B C 1
ATOM 3668 O O . ILE B 1 175 ? -11.367 -11.195 -25.312 1 94.69 175 ILE B O 1
ATOM 3672 N N . ASP B 1 176 ? -10.484 -9.297 -25.875 1 94 176 ASP B N 1
ATOM 3673 C CA . ASP B 1 176 ? -10.43 -9.617 -27.297 1 94 176 ASP B CA 1
ATOM 3674 C C . ASP B 1 176 ? -9.109 -9.156 -27.922 1 94 176 ASP B C 1
ATOM 3676 O O . ASP B 1 176 ? -9.008 -8.039 -28.422 1 94 176 ASP B O 1
ATOM 3680 N N . GLY B 1 177 ? -8.156 -10.109 -27.938 1 92.69 177 GLY B N 1
ATOM 3681 C CA . GLY B 1 177 ? -6.844 -9.734 -28.438 1 92.69 177 GLY B CA 1
ATOM 3682 C C . GLY B 1 177 ? -6.195 -8.625 -27.625 1 92.69 177 GLY B C 1
ATOM 3683 O O . GLY B 1 177 ? -5.914 -8.789 -26.438 1 92.69 177 GLY B O 1
ATOM 3684 N N . LYS B 1 178 ? -6.18 -7.457 -28.266 1 94 178 LYS B N 1
ATOM 3685 C CA . LYS B 1 178 ? -5.551 -6.312 -27.625 1 94 178 LYS B CA 1
ATOM 3686 C C . LYS B 1 178 ? -6.594 -5.312 -27.125 1 94 178 LYS B C 1
ATOM 3688 O O . LYS B 1 178 ? -6.254 -4.199 -26.734 1 94 178 LYS B O 1
ATOM 3693 N N . THR B 1 179 ? -7.777 -5.793 -27.109 1 96 179 THR B N 1
ATOM 3694 C CA . THR B 1 179 ? -8.852 -4.895 -26.703 1 96 179 THR B CA 1
ATOM 3695 C C . THR B 1 179 ? -9.555 -5.422 -25.453 1 96 179 THR B C 1
ATOM 3697 O O . THR B 1 179 ? -9.641 -6.637 -25.25 1 96 179 THR B O 1
ATOM 3700 N N . PHE B 1 180 ? -9.992 -4.48 -24.719 1 96.75 180 PHE B N 1
ATOM 3701 C CA . PHE B 1 180 ? -10.703 -4.773 -23.484 1 96.75 180 PHE B CA 1
ATOM 3702 C C . PHE B 1 180 ? -12.047 -4.055 -23.438 1 96.75 180 PHE B C 1
ATOM 3704 O O . PHE B 1 180 ? -12.133 -2.869 -23.766 1 96.75 180 PHE B O 1
ATOM 3711 N N . LYS B 1 181 ? -13.078 -4.785 -23.125 1 97.19 181 LYS B N 1
ATOM 3712 C CA . LYS B 1 181 ? -14.406 -4.207 -22.969 1 97.19 181 LYS B CA 1
ATOM 3713 C C . LYS B 1 181 ? -15.102 -4.758 -21.719 1 97.19 181 LYS B C 1
ATOM 3715 O O . LYS B 1 181 ? -15.273 -5.973 -21.594 1 97.19 181 LYS B O 1
ATOM 3720 N N . SER B 1 182 ? -15.508 -3.934 -20.859 1 97 182 SER B N 1
ATOM 3721 C CA . SER B 1 182 ? -16.141 -4.297 -19.594 1 97 182 SER B CA 1
ATOM 3722 C C . SER B 1 182 ? -17.062 -3.184 -19.109 1 97 182 SER B C 1
ATOM 3724 O O . SER B 1 182 ? -16.797 -2.002 -19.328 1 97 182 SER B O 1
ATOM 3726 N N . PRO B 1 183 ? -18.094 -3.52 -18.406 1 97.38 183 PRO B N 1
ATOM 3727 C CA . PRO B 1 183 ? -18.953 -2.496 -17.797 1 97.38 183 PRO B CA 1
ATOM 3728 C C . PRO B 1 183 ? -18.219 -1.71 -16.703 1 97.38 183 PRO B C 1
ATOM 3730 O O . PRO B 1 183 ? -18.734 -0.689 -16.234 1 97.38 183 PRO B O 1
ATOM 3733 N N . LEU B 1 184 ? -17.047 -2.137 -16.312 1 97.62 184 LEU B N 1
ATOM 3734 C CA . LEU B 1 184 ? -16.328 -1.497 -15.219 1 97.62 184 LEU B CA 1
ATOM 3735 C C . LEU B 1 184 ? -15.445 -0.366 -15.742 1 97.62 184 LEU B C 1
ATOM 3737 O O . LEU B 1 184 ? -14.898 0.414 -14.961 1 97.62 184 LEU B O 1
ATOM 3741 N N . GLN B 1 185 ? -15.297 -0.32 -17.047 1 96.38 185 GLN B N 1
ATOM 3742 C CA . GLN B 1 185 ? -14.469 0.732 -17.641 1 96.38 185 GLN B CA 1
ATOM 3743 C C . GLN B 1 185 ? -15.023 2.115 -17.312 1 96.38 185 GLN B C 1
ATOM 3745 O O . GLN B 1 185 ? -16.234 2.324 -17.328 1 96.38 185 GLN B O 1
ATOM 3750 N N . SER B 1 186 ? -14.172 3.008 -16.891 1 91.56 186 SER B N 1
ATOM 3751 C CA . SER B 1 186 ? -14.445 4.422 -16.641 1 91.56 186 SER B CA 1
ATOM 3752 C C . SER B 1 186 ? -15.266 4.617 -15.375 1 91.56 186 SER B C 1
ATOM 3754 O O . SER B 1 186 ? -15.672 5.734 -15.055 1 91.56 186 SER B O 1
ATOM 3756 N N . ALA B 1 187 ? -15.609 3.455 -14.719 1 95.19 187 ALA B N 1
ATOM 3757 C CA . ALA B 1 187 ? -16.297 3.594 -13.438 1 95.19 187 ALA B CA 1
ATOM 3758 C C . ALA B 1 187 ? -15.422 4.355 -12.438 1 95.19 187 ALA B C 1
ATOM 3760 O O . ALA B 1 187 ? -14.195 4.234 -12.445 1 95.19 187 ALA B O 1
ATOM 3761 N N . ARG B 1 188 ? -16.078 5.133 -11.609 1 93.5 188 ARG B N 1
ATOM 3762 C CA . ARG B 1 188 ? -15.359 5.918 -10.609 1 93.5 188 ARG B CA 1
ATOM 3763 C C . ARG B 1 188 ? -14.734 5.016 -9.547 1 93.5 188 ARG B C 1
ATOM 3765 O O . ARG B 1 188 ? -15.359 4.047 -9.102 1 93.5 188 ARG B O 1
ATOM 3772 N N . ASN B 1 189 ? -13.516 5.367 -9.195 1 97.44 189 ASN B N 1
ATOM 3773 C CA . ASN B 1 189 ? -12.758 4.703 -8.141 1 97.44 189 ASN B CA 1
ATOM 3774 C C . ASN B 1 189 ? -12.664 3.197 -8.383 1 97.44 189 ASN B C 1
ATOM 3776 O O . ASN B 1 189 ? -12.945 2.402 -7.48 1 97.44 189 ASN B O 1
ATOM 3780 N N . VAL B 1 190 ? -12.422 2.842 -9.594 1 98.38 190 VAL B N 1
ATOM 3781 C CA . VAL B 1 190 ? -12.18 1.459 -9.992 1 98.38 190 VAL B CA 1
ATOM 3782 C C . VAL B 1 190 ? -10.781 1.333 -10.594 1 98.38 190 VAL B C 1
ATOM 3784 O O . VAL B 1 190 ? -10.391 2.133 -11.445 1 98.38 190 VAL B O 1
ATOM 3787 N N . ILE B 1 191 ? -9.984 0.415 -10.062 1 98.06 191 ILE B N 1
ATOM 3788 C CA . ILE B 1 191 ? -8.672 0.075 -10.594 1 98.06 191 ILE B CA 1
ATOM 3789 C C . ILE B 1 191 ? -8.742 -1.249 -11.352 1 98.06 191 ILE B C 1
ATOM 3791 O O . ILE B 1 191 ? -9.195 -2.258 -10.805 1 98.06 191 ILE B O 1
ATOM 3795 N N . LEU B 1 192 ? -8.391 -1.253 -12.594 1 97.56 192 LEU B N 1
ATOM 3796 C CA . LEU B 1 192 ? -8.375 -2.436 -13.445 1 97.56 192 LEU B CA 1
ATOM 3797 C C . LEU B 1 192 ? -6.957 -2.75 -13.914 1 97.56 192 LEU B C 1
ATOM 3799 O O . LEU B 1 192 ? -6.242 -1.859 -14.375 1 97.56 192 LEU B O 1
ATOM 3803 N N . THR B 1 193 ? -6.555 -3.955 -13.719 1 97.19 193 THR B N 1
ATOM 3804 C CA . THR B 1 193 ? -5.246 -4.387 -14.203 1 97.19 193 THR B CA 1
ATOM 3805 C C . THR B 1 193 ? -5.363 -5.691 -14.984 1 97.19 193 THR B C 1
ATOM 3807 O O . THR B 1 193 ? -6.309 -6.457 -14.789 1 97.19 193 THR B O 1
ATOM 3810 N N . PRO B 1 194 ? -4.469 -6.004 -15.922 1 96.56 194 PRO B N 1
ATOM 3811 C CA . PRO B 1 194 ? -4.59 -7.125 -16.859 1 96.56 194 PRO B CA 1
ATOM 3812 C C . PRO B 1 194 ? -4.008 -8.422 -16.297 1 96.56 194 PRO B C 1
ATOM 3814 O O . PRO B 1 194 ? -3.219 -9.094 -16.969 1 96.56 194 PRO B O 1
ATOM 3817 N N . VAL B 1 195 ? -4.438 -8.812 -15.141 1 94.81 195 VAL B N 1
ATOM 3818 C CA . VAL B 1 195 ? -4.105 -10.094 -14.531 1 94.81 195 VAL B CA 1
ATOM 3819 C C . VAL B 1 195 ? -2.598 -10.203 -14.336 1 94.81 195 VAL B C 1
ATOM 3821 O O . VAL B 1 195 ? -1.962 -11.125 -14.859 1 94.81 195 VAL B O 1
ATOM 3824 N N . ILE B 1 196 ? -2.072 -9.281 -13.523 1 95.69 196 ILE B N 1
ATOM 3825 C CA . ILE B 1 196 ? -0.624 -9.234 -13.352 1 95.69 196 ILE B CA 1
ATOM 3826 C C . ILE B 1 196 ? -0.285 -9.25 -11.859 1 95.69 196 ILE B C 1
ATOM 3828 O O . ILE B 1 196 ? 0.845 -8.945 -11.469 1 95.69 196 ILE B O 1
ATOM 3832 N N . ALA B 1 197 ? -1.231 -9.5 -11.039 1 94.19 197 ALA B N 1
ATOM 3833 C CA . ALA B 1 197 ? -1.027 -9.414 -9.594 1 94.19 197 ALA B CA 1
ATOM 3834 C C . ALA B 1 197 ? 0.113 -10.32 -9.148 1 94.19 197 ALA B C 1
ATOM 3836 O O . ALA B 1 197 ? 0.86 -9.984 -8.227 1 94.19 197 ALA B O 1
ATOM 3837 N N . GLY B 1 198 ? 0.208 -11.461 -9.773 1 92.94 198 GLY B N 1
ATOM 3838 C CA . GLY B 1 198 ? 1.229 -12.422 -9.383 1 92.94 198 GLY B CA 1
ATOM 3839 C C . GLY B 1 198 ? 2.482 -12.336 -10.234 1 92.94 198 GLY B C 1
ATOM 3840 O O . GLY B 1 198 ? 3.42 -13.117 -10.047 1 92.94 198 GLY B O 1
ATOM 3841 N N . ASP B 1 199 ? 2.537 -11.391 -11.164 1 93.56 199 ASP B N 1
ATOM 3842 C CA . ASP B 1 199 ? 3.613 -11.367 -12.148 1 93.56 199 ASP B CA 1
ATOM 3843 C C . ASP B 1 199 ? 4.703 -10.375 -11.742 1 93.56 199 ASP B C 1
ATOM 3845 O O . ASP B 1 199 ? 4.688 -9.219 -12.164 1 93.56 199 ASP B O 1
ATOM 3849 N N . THR B 1 200 ? 5.648 -10.805 -10.969 1 94.94 200 THR B N 1
ATOM 3850 C CA . THR B 1 200 ? 6.836 -10.039 -10.586 1 94.94 200 THR B CA 1
ATOM 3851 C C . THR B 1 200 ? 8.102 -10.828 -10.898 1 94.94 200 THR B C 1
ATOM 3853 O O . THR B 1 200 ? 8.055 -12.039 -11.133 1 94.94 200 THR B O 1
ATOM 3856 N N . LEU B 1 201 ? 9.195 -10.117 -10.969 1 95.19 201 LEU B N 1
ATOM 3857 C CA . LEU B 1 201 ? 10.477 -10.781 -11.203 1 95.19 201 LEU B CA 1
ATOM 3858 C C . LEU B 1 201 ? 10.766 -11.805 -10.109 1 95.19 201 LEU B C 1
ATOM 3860 O O . LEU B 1 201 ? 11.234 -12.906 -10.391 1 95.19 201 LEU B O 1
ATOM 3864 N N . GLU B 1 202 ? 10.508 -11.445 -8.898 1 94.75 202 GLU B N 1
ATOM 3865 C CA . GLU B 1 202 ? 10.734 -12.344 -7.77 1 94.75 202 GLU B CA 1
ATOM 3866 C C . GLU B 1 202 ? 9.859 -13.594 -7.879 1 94.75 202 GLU B C 1
ATOM 3868 O O . GLU B 1 202 ? 10.344 -14.711 -7.68 1 94.75 202 GLU B O 1
ATOM 3873 N N . ALA B 1 203 ? 8.547 -13.391 -8.164 1 93.56 203 ALA B N 1
ATOM 3874 C CA . ALA B 1 203 ? 7.629 -14.523 -8.289 1 93.56 203 ALA B CA 1
ATOM 3875 C C . ALA B 1 203 ? 8.07 -15.461 -9.406 1 93.56 203 ALA B C 1
ATOM 3877 O O . ALA B 1 203 ? 8.062 -16.688 -9.234 1 93.56 203 ALA B O 1
ATOM 3878 N N . ARG B 1 204 ? 8.461 -14.906 -10.547 1 92.75 204 ARG B N 1
ATOM 3879 C CA . ARG B 1 204 ? 8.906 -15.719 -11.68 1 92.75 204 ARG B CA 1
ATOM 3880 C C . ARG B 1 204 ? 10.141 -16.531 -11.312 1 92.75 204 ARG B C 1
ATOM 3882 O O . ARG B 1 204 ? 10.234 -17.719 -11.664 1 92.75 204 ARG B O 1
ATOM 3889 N N . ARG B 1 205 ? 11.062 -15.891 -10.633 1 93.31 205 ARG B N 1
ATOM 3890 C CA . ARG B 1 205 ? 12.266 -16.594 -10.211 1 93.31 205 ARG B CA 1
ATOM 3891 C C . ARG B 1 205 ? 11.914 -17.75 -9.281 1 93.31 205 ARG B C 1
ATOM 3893 O O . ARG B 1 205 ? 12.484 -18.844 -9.406 1 93.31 205 ARG B O 1
ATOM 3900 N N . ARG B 1 206 ? 11 -17.531 -8.359 1 92.56 206 ARG B N 1
ATOM 3901 C CA . ARG B 1 206 ? 10.578 -18.594 -7.438 1 92.56 206 ARG B CA 1
ATOM 3902 C C . ARG B 1 206 ? 9.898 -19.734 -8.18 1 92.56 206 ARG B C 1
ATOM 3904 O O . ARG B 1 206 ? 10.141 -20.906 -7.887 1 92.56 206 ARG B O 1
ATOM 3911 N N . ILE B 1 207 ? 9.047 -19.375 -9.125 1 91 207 ILE B N 1
ATOM 3912 C CA . ILE B 1 207 ? 8.312 -20.375 -9.898 1 91 207 ILE B CA 1
ATOM 3913 C C . ILE B 1 207 ? 9.289 -21.25 -10.672 1 91 207 ILE B C 1
ATOM 3915 O O . ILE B 1 207 ? 9.227 -22.469 -10.609 1 91 207 ILE B O 1
ATOM 3919 N N . VAL B 1 208 ? 10.227 -20.594 -11.336 1 92.12 208 VAL B N 1
ATOM 3920 C CA . VAL B 1 208 ? 11.195 -21.312 -12.156 1 92.12 208 VAL B CA 1
ATOM 3921 C C . VAL B 1 208 ? 12.039 -22.234 -11.266 1 92.12 208 VAL B C 1
ATOM 3923 O O . VAL B 1 208 ? 12.281 -23.391 -11.617 1 92.12 208 VAL B O 1
ATOM 3926 N N . ALA B 1 209 ? 12.492 -21.703 -10.133 1 93.88 209 ALA B N 1
ATOM 3927 C CA . ALA B 1 209 ? 13.305 -22.484 -9.211 1 93.88 209 ALA B CA 1
ATOM 3928 C C . ALA B 1 209 ? 12.555 -23.734 -8.734 1 93.88 209 ALA B C 1
ATOM 3930 O O . ALA B 1 209 ? 13.102 -24.828 -8.734 1 93.88 209 ALA B O 1
ATOM 3931 N N . GLU B 1 210 ? 11.32 -23.516 -8.375 1 92.06 210 GLU B N 1
ATOM 3932 C CA . GLU B 1 210 ? 10.539 -24.641 -7.852 1 92.06 210 GLU B CA 1
ATOM 3933 C C . GLU B 1 210 ? 10.25 -25.672 -8.93 1 92.06 210 GLU B C 1
ATOM 3935 O O . GLU B 1 210 ? 10.414 -26.875 -8.703 1 92.06 210 GLU B O 1
ATOM 3940 N N . ILE B 1 211 ? 9.852 -25.203 -10.086 1 92.25 211 ILE B N 1
ATOM 3941 C CA . ILE B 1 211 ? 9.508 -26.125 -11.164 1 92.25 211 ILE B CA 1
ATOM 3942 C C . ILE B 1 211 ? 10.75 -26.875 -11.609 1 92.25 211 ILE B C 1
ATOM 3944 O O . ILE B 1 211 ? 10.688 -28.094 -11.859 1 92.25 211 ILE B O 1
ATOM 3948 N N . THR B 1 212 ? 11.867 -26.188 -11.711 1 94.69 212 THR B N 1
ATOM 3949 C CA . THR B 1 212 ? 13.117 -26.828 -12.102 1 94.69 212 THR B CA 1
ATOM 3950 C C . THR B 1 212 ? 13.484 -27.922 -11.102 1 94.69 212 THR B C 1
ATOM 3952 O O . THR B 1 212 ? 13.883 -29.031 -11.492 1 94.69 212 THR B O 1
ATOM 3955 N N . GLU B 1 213 ? 13.352 -27.578 -9.891 1 94.12 213 GLU B N 1
ATOM 3956 C CA . GLU B 1 213 ? 13.648 -28.562 -8.852 1 94.12 213 GLU B CA 1
ATOM 3957 C C . GLU B 1 213 ? 12.742 -29.781 -8.977 1 94.12 213 GLU B C 1
ATOM 3959 O O . GLU B 1 213 ? 13.203 -30.922 -8.875 1 94.12 213 GLU B O 1
ATOM 3964 N N . ASP B 1 214 ? 11.469 -29.531 -9.172 1 93.38 214 ASP B N 1
ATOM 3965 C CA . ASP B 1 214 ? 10.508 -30.625 -9.32 1 93.38 214 ASP B CA 1
ATOM 3966 C C . ASP B 1 214 ? 10.836 -31.484 -10.531 1 93.38 214 ASP B C 1
ATOM 3968 O O . ASP B 1 214 ? 10.789 -32.719 -10.461 1 93.38 214 ASP B O 1
ATOM 3972 N N . VAL B 1 215 ? 11.203 -30.844 -11.57 1 93.44 215 VAL B N 1
ATOM 3973 C CA . VAL B 1 215 ? 11.523 -31.562 -12.805 1 93.44 215 VAL B CA 1
ATOM 3974 C C . VAL B 1 215 ? 12.789 -32.375 -12.617 1 93.44 215 VAL B C 1
ATOM 3976 O O . VAL B 1 215 ? 12.852 -33.531 -13.023 1 93.44 215 VAL B O 1
ATOM 3979 N N . VAL B 1 216 ? 13.797 -31.812 -11.992 1 94.75 216 VAL B N 1
ATOM 3980 C CA . VAL B 1 216 ? 15.047 -32.5 -11.75 1 94.75 216 VAL B CA 1
ATOM 3981 C C . VAL B 1 216 ? 14.797 -33.719 -10.859 1 94.75 216 VAL B C 1
ATOM 3983 O O . VAL B 1 216 ? 15.305 -34.812 -11.125 1 94.75 216 VAL B O 1
ATOM 3986 N N . ARG B 1 217 ? 13.977 -33.562 -9.867 1 93.06 217 ARG B N 1
ATOM 3987 C CA . ARG B 1 217 ? 13.672 -34.656 -8.961 1 93.06 217 ARG B CA 1
ATOM 3988 C C . ARG B 1 217 ? 12.891 -35.75 -9.672 1 93.06 217 ARG B C 1
ATOM 3990 O O . ARG B 1 217 ? 13.109 -36.938 -9.414 1 93.06 217 ARG B O 1
ATOM 3997 N N . TYR B 1 218 ? 12.086 -35.312 -10.523 1 93.88 218 TYR B N 1
ATOM 3998 C CA . TYR B 1 218 ? 11.359 -36.312 -11.328 1 93.88 218 TYR B CA 1
ATOM 3999 C C . TYR B 1 218 ? 12.312 -37.094 -12.211 1 93.88 218 TYR B C 1
ATOM 4001 O O . TYR B 1 218 ? 12.234 -38.312 -12.273 1 93.88 218 TYR B O 1
ATOM 4009 N N . ILE B 1 219 ? 13.203 -36.375 -12.789 1 93.12 219 ILE B N 1
ATOM 4010 C CA . ILE B 1 219 ? 14.117 -37 -13.734 1 93.12 219 ILE B CA 1
ATOM 4011 C C . ILE B 1 219 ? 15.109 -37.875 -12.977 1 93.12 219 ILE B C 1
ATOM 4013 O O . ILE B 1 219 ? 15.359 -39.031 -13.359 1 93.12 219 ILE B O 1
ATOM 4017 N N . SER B 1 220 ? 15.57 -37.406 -11.852 1 93.62 220 SER B N 1
ATOM 4018 C CA . SER B 1 220 ? 16.688 -38.062 -11.172 1 93.62 220 SER B CA 1
ATOM 4019 C C . SER B 1 220 ? 16.188 -39.094 -10.172 1 93.62 220 SER B C 1
ATOM 4021 O O . SER B 1 220 ? 16.875 -40.094 -9.898 1 93.62 220 SER B O 1
ATOM 4023 N N . GLU B 1 221 ? 14.953 -38.906 -9.648 1 93.88 221 GLU B N 1
ATOM 4024 C CA . GLU B 1 221 ? 14.523 -39.75 -8.539 1 93.88 221 GLU B CA 1
ATOM 4025 C C . GLU B 1 221 ? 13.195 -40.438 -8.859 1 93.88 221 GLU B C 1
ATOM 4027 O O . GLU B 1 221 ? 12.828 -41.406 -8.211 1 93.88 221 GLU B O 1
ATOM 4032 N N . GLY B 1 222 ? 12.477 -39.875 -9.719 1 93.5 222 GLY B N 1
ATOM 4033 C CA . GLY B 1 222 ? 11.195 -40.469 -10.094 1 93.5 222 GLY B CA 1
ATOM 4034 C C . GLY B 1 222 ? 10.031 -39.906 -9.289 1 93.5 222 GLY B C 1
ATOM 4035 O O . GLY B 1 222 ? 8.883 -40.312 -9.477 1 93.5 222 GLY B O 1
ATOM 4036 N N . THR B 1 223 ? 10.359 -38.875 -8.414 1 94.44 223 THR B N 1
ATOM 4037 C CA . THR B 1 223 ? 9.305 -38.281 -7.609 1 94.44 223 THR B CA 1
ATOM 4038 C C . THR B 1 223 ? 8.336 -37.5 -8.484 1 94.44 223 THR B C 1
ATOM 4040 O O . THR B 1 223 ? 8.75 -36.844 -9.445 1 94.44 223 THR B O 1
ATOM 4043 N N . THR B 1 224 ? 7.051 -37.625 -8.195 1 93.75 224 THR B N 1
ATOM 4044 C CA . THR B 1 224 ? 6.062 -36.875 -8.969 1 93.75 224 THR B CA 1
ATOM 4045 C C . THR B 1 224 ? 5.289 -35.906 -8.086 1 93.75 224 THR B C 1
ATOM 4047 O O . THR B 1 224 ? 4.234 -35.406 -8.477 1 93.75 224 THR B O 1
ATOM 4050 N N . ILE B 1 225 ? 5.82 -35.688 -6.906 1 89.81 225 ILE B N 1
ATOM 4051 C CA . ILE B 1 225 ? 5.203 -34.719 -6.02 1 89.81 225 ILE B CA 1
ATOM 4052 C C . ILE B 1 225 ? 5.195 -33.344 -6.691 1 89.81 225 ILE B C 1
ATOM 4054 O O . ILE B 1 225 ? 6.219 -32.875 -7.207 1 89.81 225 ILE B O 1
ATOM 4058 N N . GLY B 1 226 ? 3.99 -32.656 -6.707 1 85 226 GLY B N 1
ATOM 4059 C CA . GLY B 1 226 ? 3.879 -31.344 -7.336 1 85 226 GLY B CA 1
ATOM 4060 C C . GLY B 1 226 ? 3.295 -31.406 -8.734 1 85 226 GLY B C 1
ATOM 4061 O O . GLY B 1 226 ? 2.916 -30.375 -9.297 1 85 226 GLY B O 1
ATOM 4062 N N . ALA B 1 227 ? 3.266 -32.656 -9.312 1 90.5 227 ALA B N 1
ATOM 4063 C CA . ALA B 1 227 ? 2.674 -32.781 -10.641 1 90.5 227 ALA B CA 1
ATOM 4064 C C . ALA B 1 227 ? 1.151 -32.719 -10.578 1 90.5 227 ALA B C 1
ATOM 4066 O O . ALA B 1 227 ? 0.535 -33.312 -9.68 1 90.5 227 ALA B O 1
ATOM 4067 N N . VAL B 1 228 ? 0.594 -31.984 -11.547 1 87.19 228 VAL B N 1
ATOM 4068 C CA . VAL B 1 228 ? -0.843 -31.75 -11.477 1 87.19 228 VAL B CA 1
ATOM 4069 C C . VAL B 1 228 ? -1.589 -32.844 -12.234 1 87.19 228 VAL B C 1
ATOM 4071 O O . VAL B 1 228 ? -2.758 -33.125 -11.953 1 87.19 228 VAL B O 1
ATOM 4074 N N . ASN B 1 229 ? -0.874 -33.562 -13.172 1 88.44 229 ASN B N 1
ATOM 4075 C CA . ASN B 1 229 ? -1.563 -34.531 -14.031 1 88.44 229 ASN B CA 1
ATOM 4076 C C . ASN B 1 229 ? -1.102 -35.969 -13.758 1 88.44 229 ASN B C 1
ATOM 4078 O O . ASN B 1 229 ? -1.392 -36.875 -14.531 1 88.44 229 ASN B O 1
ATOM 4082 N N . PHE B 1 230 ? -0.362 -36.125 -12.625 1 90.62 230 PHE B N 1
ATOM 4083 C CA . PHE B 1 230 ? 0.204 -37.438 -12.312 1 90.62 230 PHE B CA 1
ATOM 4084 C C . PHE B 1 230 ? -0.134 -37.844 -10.883 1 90.62 230 PHE B C 1
ATOM 4086 O O . PHE B 1 230 ? -0.42 -37 -10.039 1 90.62 230 PHE B O 1
ATOM 4093 N N . PRO B 1 231 ? -0.105 -39.25 -10.703 1 92.31 231 PRO B N 1
ATOM 4094 C CA . PRO B 1 231 ? -0.147 -39.656 -9.297 1 92.31 231 PRO B CA 1
ATOM 4095 C C . PRO B 1 231 ? 0.985 -39.062 -8.469 1 92.31 231 PRO B C 1
ATOM 4097 O O . PRO B 1 231 ? 2.084 -38.844 -8.984 1 92.31 231 PRO B O 1
ATOM 4100 N N . SER B 1 232 ? 0.708 -38.781 -7.27 1 92.56 232 SER B N 1
ATOM 4101 C CA . SER B 1 232 ? 1.678 -38.125 -6.387 1 92.56 232 SER B CA 1
ATOM 4102 C C . SER B 1 232 ? 2.486 -39.156 -5.613 1 92.56 232 SER B C 1
ATOM 4104 O O . SER B 1 232 ? 2 -39.75 -4.629 1 92.56 232 SER B O 1
ATOM 4106 N N . VAL B 1 233 ? 3.672 -39.406 -6.02 1 94.25 233 VAL B N 1
ATOM 4107 C CA . VAL B 1 233 ? 4.535 -40.406 -5.387 1 94.25 233 VAL B CA 1
ATOM 4108 C C . VAL B 1 233 ? 5.852 -39.75 -4.973 1 94.25 233 VAL B C 1
ATOM 4110 O O . VAL B 1 233 ? 6.496 -39.062 -5.777 1 94.25 233 VAL B O 1
ATOM 4113 N N . ALA B 1 234 ? 6.184 -39.906 -3.738 1 93.56 234 ALA B N 1
ATOM 4114 C CA . ALA B 1 234 ? 7.484 -39.469 -3.24 1 93.56 234 ALA B CA 1
ATOM 4115 C C . ALA B 1 234 ? 8.523 -40.594 -3.342 1 93.56 234 ALA B C 1
ATOM 4117 O O . ALA B 1 234 ? 8.305 -41.688 -2.836 1 93.56 234 ALA B O 1
ATOM 4118 N N . ALA B 1 235 ? 9.594 -40.25 -3.975 1 92.56 235 ALA B N 1
ATOM 4119 C CA . ALA B 1 235 ? 10.703 -41.219 -4.012 1 92.56 235 ALA B CA 1
ATOM 4120 C C . ALA B 1 235 ? 11.484 -41.188 -2.699 1 92.56 235 ALA B C 1
ATOM 4122 O O . ALA B 1 235 ? 11.422 -40.219 -1.945 1 92.56 235 ALA B O 1
ATOM 4123 N N . TRP B 1 236 ? 12.047 -42.312 -2.424 1 92.62 236 TRP B N 1
ATOM 4124 C CA . TRP B 1 236 ? 12.914 -42.438 -1.258 1 92.62 236 TRP B CA 1
ATOM 4125 C C . TRP B 1 236 ? 14.375 -42.625 -1.678 1 92.62 236 TRP B C 1
ATOM 4127 O O . TRP B 1 236 ? 14.664 -42.844 -2.854 1 92.62 236 TRP B O 1
ATOM 4137 N N . PRO B 1 237 ? 15.305 -42.312 -0.755 1 91.88 237 PRO B N 1
ATOM 4138 C CA . PRO B 1 237 ? 16.719 -42.469 -1.118 1 91.88 237 PRO B CA 1
ATOM 4139 C C . PRO B 1 237 ? 17.016 -43.875 -1.629 1 91.88 237 PRO B C 1
ATOM 4141 O O . PRO B 1 237 ? 16.531 -44.875 -1.072 1 91.88 237 PRO B O 1
ATOM 4144 N N . LEU B 1 238 ? 17.719 -43.938 -2.701 1 89.12 238 LEU B N 1
ATOM 4145 C CA . LEU B 1 238 ? 18.109 -45.219 -3.307 1 89.12 238 LEU B CA 1
ATOM 4146 C C . LEU B 1 238 ? 19.219 -45.875 -2.504 1 89.12 238 LEU B C 1
ATOM 4148 O O . LEU B 1 238 ? 20.219 -45.25 -2.168 1 89.12 238 LEU B O 1
ATOM 4152 N N . LYS B 1 239 ? 19.047 -47.125 -2.211 1 88.44 239 LYS B N 1
ATOM 4153 C CA . LYS B 1 239 ? 20.078 -47.875 -1.495 1 88.44 239 LYS B CA 1
ATOM 4154 C C . LYS B 1 239 ? 21.234 -48.219 -2.414 1 88.44 239 LYS B C 1
ATOM 4156 O O . LYS B 1 239 ? 21.047 -48.5 -3.598 1 88.44 239 LYS B O 1
ATOM 4161 N N . PRO B 1 240 ? 22.484 -48.188 -1.817 1 86.88 240 PRO B N 1
ATOM 4162 C CA . PRO B 1 240 ? 23.625 -48.594 -2.641 1 86.88 240 PRO B CA 1
ATOM 4163 C C . PRO B 1 240 ? 23.438 -50 -3.252 1 86.88 240 PRO B C 1
ATOM 4165 O O . PRO B 1 240 ? 22.953 -50.906 -2.578 1 86.88 240 PRO B O 1
ATOM 4168 N N . GLY B 1 241 ? 23.672 -50.094 -4.543 1 84 241 GLY B N 1
ATOM 4169 C CA . GLY B 1 241 ? 23.562 -51.375 -5.219 1 84 241 GLY B CA 1
ATOM 4170 C C . GLY B 1 241 ? 22.188 -51.625 -5.824 1 84 241 GLY B C 1
ATOM 4171 O O . GLY B 1 241 ? 21.938 -52.688 -6.41 1 84 241 GLY B O 1
ATOM 4172 N N . SER B 1 242 ? 21.359 -50.656 -5.574 1 88.31 242 SER B N 1
ATOM 4173 C CA . SER B 1 242 ? 20.016 -50.812 -6.113 1 88.31 242 SER B CA 1
ATOM 4174 C C . SER B 1 242 ? 19.812 -49.938 -7.344 1 88.31 242 SER B C 1
ATOM 4176 O O . SER B 1 242 ? 20.547 -48.969 -7.555 1 88.31 242 SER B O 1
ATOM 4178 N N . ARG B 1 243 ? 18.891 -50.344 -8.219 1 90.81 243 ARG B N 1
ATOM 4179 C CA . ARG B 1 243 ? 18.406 -49.562 -9.344 1 90.81 243 ARG B CA 1
ATOM 4180 C C . ARG B 1 243 ? 16.906 -49.281 -9.219 1 90.81 243 ARG B C 1
ATOM 4182 O O . ARG B 1 243 ? 16.156 -50.125 -8.789 1 90.81 243 ARG B O 1
ATOM 4189 N N . ARG B 1 244 ? 16.547 -48.094 -9.523 1 94.31 244 ARG B N 1
ATOM 4190 C CA . ARG B 1 244 ? 15.141 -47.719 -9.445 1 94.31 244 ARG B CA 1
ATOM 4191 C C . ARG B 1 244 ? 14.461 -47.844 -10.805 1 94.31 244 ARG B C 1
ATOM 4193 O O . ARG B 1 244 ? 14.93 -47.25 -11.789 1 94.31 244 ARG B O 1
ATOM 4200 N N . ILE B 1 245 ? 13.453 -48.594 -10.781 1 93.38 245 ILE B N 1
ATOM 4201 C CA . ILE B 1 245 ? 12.648 -48.781 -11.984 1 93.38 245 ILE B CA 1
ATOM 4202 C C . ILE B 1 245 ? 11.328 -48.031 -11.859 1 93.38 245 ILE B C 1
ATOM 4204 O O . ILE B 1 245 ? 10.656 -48.125 -10.828 1 93.38 245 ILE B O 1
ATOM 4208 N N . ILE B 1 246 ? 11.047 -47.25 -12.852 1 94.25 246 ILE B N 1
ATOM 4209 C CA . ILE B 1 246 ? 9.805 -46.5 -12.898 1 94.25 246 ILE B CA 1
ATOM 4210 C C . ILE B 1 246 ? 8.922 -47.031 -14.031 1 94.25 246 ILE B C 1
ATOM 4212 O O . ILE B 1 246 ? 9.383 -47.219 -15.156 1 94.25 246 ILE B O 1
ATOM 4216 N N . CYS B 1 247 ? 7.762 -47.344 -13.688 1 95.06 247 CYS B N 1
ATOM 4217 C CA . CYS B 1 247 ? 6.82 -47.844 -14.68 1 95.06 247 CYS B CA 1
ATOM 4218 C C . CYS B 1 247 ? 5.5 -47.094 -14.617 1 95.06 247 CYS B C 1
ATOM 4220 O O . CYS B 1 247 ? 4.836 -47.094 -13.578 1 95.06 247 CYS B O 1
ATOM 4222 N N . MET B 1 248 ? 5.199 -46.406 -15.711 1 95.06 248 MET B N 1
ATOM 4223 C CA . MET B 1 248 ? 3.893 -45.781 -15.898 1 95.06 248 MET B CA 1
ATOM 4224 C C . MET B 1 248 ? 2.969 -46.688 -16.719 1 95.06 248 MET B C 1
ATOM 4226 O O . MET B 1 248 ? 3.359 -47.188 -17.766 1 95.06 248 MET B O 1
ATOM 4230 N N . HIS B 1 249 ? 1.84 -46.906 -16.172 1 94.94 249 HIS B N 1
ATOM 4231 C CA . HIS B 1 249 ? 0.937 -47.812 -16.859 1 94.94 249 HIS B CA 1
ATOM 4232 C C . HIS B 1 249 ? -0.5 -47.312 -16.812 1 94.94 249 HIS B C 1
ATOM 4234 O O . HIS B 1 249 ? -0.827 -46.438 -16.031 1 94.94 249 HIS B O 1
ATOM 4240 N N . ARG B 1 250 ? -1.285 -47.844 -17.719 1 95 250 ARG B N 1
ATOM 4241 C CA . ARG B 1 250 ? -2.715 -47.562 -17.656 1 95 250 ARG B CA 1
ATOM 4242 C C . ARG B 1 250 ? -3.344 -48.188 -16.422 1 95 250 ARG B C 1
ATOM 4244 O O . ARG B 1 250 ? -2.975 -49.312 -16.016 1 95 250 ARG B O 1
ATOM 4251 N N . ASN B 1 251 ? -4.254 -47.5 -15.773 1 93.06 251 ASN B N 1
ATOM 4252 C CA . ASN B 1 251 ? -4.934 -47.969 -14.57 1 93.06 251 ASN B CA 1
ATOM 4253 C C . ASN B 1 251 ? -6.062 -48.938 -14.914 1 93.06 251 ASN B C 1
ATOM 4255 O O . ASN B 1 251 ? -7.238 -48.562 -14.875 1 93.06 251 ASN B O 1
ATOM 4259 N N . VAL B 1 252 ? -5.703 -50.156 -15.234 1 93.44 252 VAL B N 1
ATOM 4260 C CA . VAL B 1 252 ? -6.648 -51.219 -15.586 1 93.44 252 VAL B CA 1
ATOM 4261 C C . VAL B 1 252 ? -6.387 -52.438 -14.727 1 93.44 252 VAL B C 1
ATOM 4263 O O . VAL B 1 252 ? -5.27 -52.656 -14.242 1 93.44 252 VAL B O 1
ATOM 4266 N N . ARG B 1 253 ? -7.523 -53.156 -14.523 1 92.38 253 ARG B N 1
ATOM 4267 C CA . ARG B 1 253 ? -7.445 -54.344 -13.695 1 92.38 253 ARG B CA 1
ATOM 4268 C C . ARG B 1 253 ? -6.418 -55.344 -14.242 1 92.38 253 ARG B C 1
ATOM 4270 O O . ARG B 1 253 ? -6.34 -55.562 -15.461 1 92.38 253 ARG B O 1
ATOM 4277 N N . GLY B 1 254 ? -5.57 -55.906 -13.336 1 91.88 254 GLY B N 1
ATOM 4278 C CA . GLY B 1 254 ? -4.676 -56.969 -13.703 1 91.88 254 GLY B CA 1
ATOM 4279 C C . GLY B 1 254 ? -3.258 -56.531 -13.984 1 91.88 254 GLY B C 1
ATOM 4280 O O . GLY B 1 254 ? -2.322 -57.312 -13.977 1 91.88 254 GLY B O 1
ATOM 4281 N N . VAL B 1 255 ? -3.092 -55.25 -14.281 1 91.5 255 VAL B N 1
ATOM 4282 C CA . VAL B 1 255 ? -1.795 -54.719 -14.703 1 91.5 255 VAL B CA 1
ATOM 4283 C C . VAL B 1 255 ? -0.78 -54.875 -13.57 1 91.5 255 VAL B C 1
ATOM 4285 O O . VAL B 1 255 ? 0.371 -55.25 -13.812 1 91.5 255 VAL B O 1
ATOM 4288 N N . LEU B 1 256 ? -1.156 -54.594 -12.352 1 90.69 256 LEU B N 1
ATOM 4289 C CA . LEU B 1 256 ? -0.228 -54.719 -11.234 1 90.69 256 LEU B CA 1
ATOM 4290 C C . LEU B 1 256 ? 0.241 -56.156 -11.094 1 90.69 256 LEU B C 1
ATOM 4292 O O . LEU B 1 256 ? 1.401 -56.406 -10.758 1 90.69 256 LEU B O 1
ATOM 4296 N N . LYS B 1 257 ? -0.671 -57.062 -11.32 1 93.38 257 LYS B N 1
ATOM 4297 C CA . LYS B 1 257 ? -0.295 -58.469 -11.266 1 93.38 257 LYS B CA 1
ATOM 4298 C C . LYS B 1 257 ? 0.788 -58.781 -12.289 1 93.38 257 LYS B C 1
ATOM 4300 O O . LYS B 1 257 ? 1.737 -59.531 -11.992 1 93.38 257 LYS B O 1
ATOM 4305 N N . GLU B 1 258 ? 0.605 -58.344 -13.469 1 94.69 258 GLU B N 1
ATOM 4306 C CA . GLU B 1 258 ? 1.579 -58.531 -14.531 1 94.69 258 GLU B CA 1
ATOM 4307 C C . GLU B 1 258 ? 2.934 -57.938 -14.172 1 94.69 258 GLU B C 1
ATOM 4309 O O . GLU B 1 258 ? 3.973 -58.562 -14.375 1 94.69 258 GLU B O 1
ATOM 4314 N N . ILE B 1 259 ? 2.891 -56.75 -13.617 1 94.12 259 ILE B N 1
ATOM 4315 C CA . ILE B 1 259 ? 4.121 -56.062 -13.242 1 94.12 259 ILE B CA 1
ATOM 4316 C C . ILE B 1 259 ? 4.809 -56.812 -12.109 1 94.12 259 ILE B C 1
ATOM 4318 O O . ILE B 1 259 ? 6.016 -57.062 -12.164 1 94.12 259 ILE B O 1
ATOM 4322 N N . ASP B 1 260 ? 4.02 -57.188 -11.141 1 92.81 260 ASP B N 1
ATOM 4323 C CA . ASP B 1 260 ? 4.566 -57.906 -9.984 1 92.81 260 ASP B CA 1
ATOM 4324 C C . ASP B 1 260 ? 5.145 -59.25 -10.398 1 92.81 260 ASP B C 1
ATOM 4326 O O . ASP B 1 260 ? 6.129 -59.719 -9.82 1 92.81 260 ASP B O 1
ATOM 4330 N N . HIS B 1 261 ? 4.512 -59.844 -11.359 1 93.94 261 HIS B N 1
ATOM 4331 C CA . HIS B 1 261 ? 5.035 -61.094 -11.875 1 93.94 261 HIS B CA 1
ATOM 4332 C C . HIS B 1 261 ? 6.453 -60.938 -12.406 1 93.94 261 HIS B C 1
ATOM 4334 O O . HIS B 1 261 ? 7.328 -61.75 -12.133 1 93.94 261 HIS B O 1
ATOM 4340 N N . ILE B 1 262 ? 6.652 -59.906 -13.125 1 92.5 262 ILE B N 1
ATOM 4341 C CA . ILE B 1 262 ? 7.965 -59.625 -13.695 1 92.5 262 ILE B CA 1
ATOM 4342 C C . ILE B 1 262 ? 8.953 -59.281 -12.578 1 92.5 262 ILE B C 1
ATOM 4344 O O . ILE B 1 262 ? 10.055 -59.844 -12.531 1 92.5 262 ILE B O 1
ATOM 4348 N N . LEU B 1 263 ? 8.531 -58.469 -11.586 1 91.25 263 LEU B N 1
ATOM 4349 C CA . LEU B 1 263 ? 9.422 -57.969 -10.531 1 91.25 263 LEU B CA 1
ATOM 4350 C C . LEU B 1 263 ? 9.742 -59.094 -9.531 1 91.25 263 LEU B C 1
ATOM 4352 O O . LEU B 1 263 ? 10.781 -59.031 -8.867 1 91.25 263 LEU B O 1
ATOM 4356 N N . SER B 1 264 ? 8.828 -60 -9.461 1 90.81 264 SER B N 1
ATOM 4357 C CA . SER B 1 264 ? 8.992 -61.094 -8.484 1 90.81 264 SER B CA 1
ATOM 4358 C C . SER B 1 264 ? 10.25 -61.906 -8.766 1 90.81 264 SER B C 1
ATOM 4360 O O . SER B 1 264 ? 10.742 -62.625 -7.891 1 90.81 264 SER B O 1
ATOM 4362 N N . ALA B 1 265 ? 10.719 -61.781 -10 1 88.19 265 ALA B N 1
ATOM 4363 C CA . ALA B 1 265 ? 11.922 -62.531 -10.398 1 88.19 265 ALA B CA 1
ATOM 4364 C C . ALA B 1 265 ? 13.18 -61.844 -9.852 1 88.19 265 ALA B C 1
ATOM 4366 O O . ALA B 1 265 ? 14.273 -62.406 -9.945 1 88.19 265 ALA B O 1
ATOM 4367 N N . TYR B 1 266 ? 13 -60.781 -9.281 1 88.81 266 TYR B N 1
ATOM 4368 C CA . TYR B 1 266 ? 14.141 -60 -8.805 1 88.81 266 TYR B CA 1
ATOM 4369 C C . TYR B 1 266 ? 13.984 -59.656 -7.324 1 88.81 266 TYR B C 1
ATOM 4371 O O . TYR B 1 266 ? 12.914 -59.844 -6.742 1 88.81 266 TYR B O 1
ATOM 4379 N N . ASN B 1 267 ? 15.086 -59.188 -6.66 1 89.94 267 ASN B N 1
ATOM 4380 C CA . ASN B 1 267 ? 15.047 -58.75 -5.27 1 89.94 267 ASN B CA 1
ATOM 4381 C C . ASN B 1 267 ? 14.602 -57.312 -5.152 1 89.94 267 ASN B C 1
ATOM 4383 O O . ASN B 1 267 ? 15.422 -56.406 -5.191 1 89.94 267 ASN B O 1
ATOM 4387 N N . VAL B 1 268 ? 13.312 -57.156 -4.934 1 91.06 268 VAL B N 1
ATOM 4388 C CA . VAL B 1 268 ? 12.719 -55.812 -4.816 1 91.06 268 VAL B CA 1
ATOM 4389 C C . VAL B 1 268 ? 12.875 -55.312 -3.389 1 91.06 268 VAL B C 1
ATOM 4391 O O . VAL B 1 268 ? 12.359 -55.906 -2.445 1 91.06 268 VAL B O 1
ATOM 4394 N N . GLY B 1 269 ? 13.609 -54.344 -3.215 1 90.44 269 GLY B N 1
ATOM 4395 C CA . GLY B 1 269 ? 13.82 -53.75 -1.895 1 90.44 269 GLY B CA 1
ATOM 4396 C C . GLY B 1 269 ? 12.648 -52.938 -1.409 1 90.44 269 GLY B C 1
ATOM 4397 O O . GLY B 1 269 ? 12.242 -53.031 -0.248 1 90.44 269 GLY B O 1
ATOM 4398 N N . LYS B 1 270 ? 12.156 -52.031 -2.195 1 93.12 270 LYS B N 1
ATOM 4399 C CA . LYS B 1 270 ? 11.023 -51.156 -1.904 1 93.12 270 LYS B CA 1
ATOM 4400 C C . LYS B 1 270 ? 10.219 -50.844 -3.166 1 93.12 270 LYS B C 1
ATOM 4402 O O . LYS B 1 270 ? 10.781 -50.719 -4.254 1 93.12 270 LYS B O 1
ATOM 4407 N N . GLN B 1 271 ? 8.938 -50.75 -3.037 1 93.69 271 GLN B N 1
ATOM 4408 C CA . GLN B 1 271 ? 8.047 -50.5 -4.16 1 93.69 271 GLN B CA 1
ATOM 4409 C C . GLN B 1 271 ? 6.867 -49.625 -3.725 1 93.69 271 GLN B C 1
ATOM 4411 O O . GLN B 1 271 ? 6.34 -49.812 -2.623 1 93.69 271 GLN B O 1
ATOM 4416 N N . VAL B 1 272 ? 6.578 -48.625 -4.477 1 95.12 272 VAL B N 1
ATOM 4417 C CA . VAL B 1 272 ? 5.41 -47.781 -4.211 1 95.12 272 VAL B CA 1
ATOM 4418 C C . VAL B 1 272 ? 4.598 -47.625 -5.488 1 95.12 272 VAL B C 1
ATOM 4420 O O . VAL B 1 272 ? 5.16 -47.531 -6.582 1 95.12 272 VAL B O 1
ATOM 4423 N N . LEU B 1 273 ? 3.348 -47.688 -5.395 1 94.69 273 LEU B N 1
ATOM 4424 C CA . LEU B 1 273 ? 2.428 -47.469 -6.504 1 94.69 273 LEU B CA 1
ATOM 4425 C C . LEU B 1 273 ? 1.333 -46.469 -6.105 1 94.69 273 LEU B C 1
ATOM 4427 O O . LEU B 1 273 ? 0.806 -46.531 -4.996 1 94.69 273 LEU B O 1
ATOM 4431 N N . ASP B 1 274 ? 1.088 -45.562 -6.91 1 94.94 274 ASP B N 1
ATOM 4432 C CA . ASP B 1 274 ? -0.077 -44.688 -6.789 1 94.94 274 ASP B CA 1
ATOM 4433 C C . ASP B 1 274 ? -0.791 -44.531 -8.133 1 94.94 274 ASP B C 1
ATOM 4435 O O . ASP B 1 274 ? -0.193 -44.75 -9.188 1 94.94 274 ASP B O 1
ATOM 4439 N N . THR B 1 275 ? -2.07 -44.406 -8.125 1 93.5 275 THR B N 1
ATOM 4440 C CA . THR B 1 275 ? -2.838 -44.25 -9.359 1 93.5 275 THR B CA 1
ATOM 4441 C C . THR B 1 275 ? -3.654 -42.969 -9.32 1 93.5 275 THR B C 1
ATOM 4443 O O . THR B 1 275 ? -3.996 -42.469 -8.242 1 93.5 275 THR B O 1
ATOM 4446 N N . LYS B 1 276 ? -3.773 -42.281 -10.43 1 92.5 276 LYS B N 1
ATOM 4447 C CA . LYS B 1 276 ? -4.617 -41.094 -10.648 1 92.5 276 LYS B CA 1
ATOM 4448 C C . LYS B 1 276 ? -5.332 -41.188 -11.992 1 92.5 276 LYS B C 1
ATOM 4450 O O . LYS B 1 276 ? -4.688 -41.188 -13.047 1 92.5 276 LYS B O 1
ATOM 4455 N N . ASP B 1 277 ? -6.652 -41.156 -11.945 1 89.81 277 ASP B N 1
ATOM 4456 C CA . ASP B 1 277 ? -7.477 -41.281 -13.148 1 89.81 277 ASP B CA 1
ATOM 4457 C C . ASP B 1 277 ? -7.121 -42.531 -13.953 1 89.81 277 ASP B C 1
ATOM 4459 O O . ASP B 1 277 ? -7.191 -43.625 -13.438 1 89.81 277 ASP B O 1
ATOM 4463 N N . SER B 1 278 ? -6.586 -42.406 -15.141 1 91 278 SER B N 1
ATOM 4464 C CA . SER B 1 278 ? -6.34 -43.531 -16.031 1 91 278 SER B CA 1
ATOM 4465 C C . SER B 1 278 ? -4.871 -43.969 -16 1 91 278 SER B C 1
ATOM 4467 O O . SER B 1 278 ? -4.441 -44.781 -16.812 1 91 278 SER B O 1
ATOM 4469 N N . LEU B 1 279 ? -4.207 -43.312 -15.016 1 93.75 279 LEU B N 1
ATOM 4470 C CA . LEU B 1 279 ? -2.77 -43.562 -15.031 1 93.75 279 LEU B CA 1
ATOM 4471 C C . LEU B 1 279 ? -2.307 -44.188 -13.711 1 93.75 279 LEU B C 1
ATOM 4473 O O . LEU B 1 279 ? -2.754 -43.781 -12.641 1 93.75 279 LEU B O 1
ATOM 4477 N N . GLY B 1 280 ? -1.453 -45.156 -13.805 1 94.81 280 GLY B N 1
ATOM 4478 C CA . GLY B 1 280 ? -0.696 -45.688 -12.68 1 94.81 280 GLY B CA 1
ATOM 4479 C C . GLY B 1 280 ? 0.788 -45.375 -12.766 1 94.81 280 GLY B C 1
ATOM 4480 O O . GLY B 1 280 ? 1.354 -45.344 -13.859 1 94.81 280 GLY B O 1
ATOM 4481 N N . TYR B 1 281 ? 1.347 -45.094 -11.594 1 95.38 281 TYR B N 1
ATOM 4482 C CA . TYR B 1 281 ? 2.768 -44.781 -11.492 1 95.38 281 TYR B CA 1
ATOM 4483 C C . TYR B 1 281 ? 3.432 -45.656 -10.414 1 95.38 281 TYR B C 1
ATOM 4485 O O . TYR B 1 281 ? 3.062 -45.562 -9.242 1 95.38 281 TYR B O 1
ATOM 4493 N N . LEU B 1 282 ? 4.402 -46.406 -10.859 1 95.31 282 LEU B N 1
ATOM 4494 C CA . LEU B 1 282 ? 5.07 -47.344 -9.953 1 95.31 282 LEU B CA 1
ATOM 4495 C C . LEU B 1 282 ? 6.57 -47.062 -9.906 1 95.31 282 LEU B C 1
ATOM 4497 O O . LEU B 1 282 ? 7.199 -46.844 -10.945 1 95.31 282 LEU B O 1
ATOM 4501 N N . ILE B 1 283 ? 7.043 -47 -8.719 1 95.44 283 ILE B N 1
ATOM 4502 C CA . ILE B 1 283 ? 8.484 -46.969 -8.484 1 95.44 283 ILE B CA 1
ATOM 4503 C C . ILE B 1 283 ? 8.906 -48.219 -7.711 1 95.44 283 ILE B C 1
ATOM 4505 O O . ILE B 1 283 ? 8.281 -48.594 -6.719 1 95.44 283 ILE B O 1
ATOM 4509 N N . ALA B 1 284 ? 9.945 -48.844 -8.227 1 94.12 284 ALA B N 1
ATOM 4510 C CA . ALA B 1 284 ? 10.5 -50 -7.543 1 94.12 284 ALA B CA 1
ATOM 4511 C C . ALA B 1 284 ? 12.023 -49.969 -7.52 1 94.12 284 ALA B C 1
ATOM 4513 O O . ALA B 1 284 ? 12.656 -49.656 -8.531 1 94.12 284 ALA B O 1
ATOM 4514 N N . ASP B 1 285 ? 12.539 -50.219 -6.395 1 93.25 285 ASP B N 1
ATOM 4515 C CA . ASP B 1 285 ? 13.984 -50.375 -6.273 1 93.25 285 ASP B CA 1
ATOM 4516 C C . ASP B 1 285 ? 14.383 -51.844 -6.273 1 93.25 285 ASP B C 1
ATOM 4518 O O . ASP B 1 285 ? 13.875 -52.625 -5.469 1 93.25 285 ASP B O 1
ATOM 4522 N N . VAL B 1 286 ? 15.266 -52.188 -7.184 1 91.44 286 VAL B N 1
ATOM 4523 C CA . VAL B 1 286 ? 15.711 -53.562 -7.316 1 91.44 286 VAL B CA 1
ATOM 4524 C C . VAL B 1 286 ? 17.219 -53.656 -7.055 1 91.44 286 VAL B C 1
ATOM 4526 O O . VAL B 1 286 ? 17.984 -52.844 -7.555 1 91.44 286 VAL B O 1
ATOM 4529 N N . MET B 1 287 ? 17.516 -54.656 -6.145 1 86.31 287 MET B N 1
ATOM 4530 C CA . MET B 1 287 ? 18.922 -54.906 -5.875 1 86.31 287 MET B CA 1
ATOM 4531 C C . MET B 1 287 ? 19.578 -55.688 -7.02 1 86.31 287 MET B C 1
ATOM 4533 O O . MET B 1 287 ? 19.25 -56.844 -7.25 1 86.31 287 MET B O 1
ATOM 4537 N N . THR B 1 288 ? 20.141 -55.062 -7.988 1 72.88 288 THR B N 1
ATOM 4538 C CA . THR B 1 288 ? 20.797 -55.844 -9.031 1 72.88 288 THR B CA 1
ATOM 4539 C C . THR B 1 288 ? 21.891 -55.062 -9.727 1 72.88 288 THR B C 1
ATOM 4541 O O . THR B 1 288 ? 21.797 -53.844 -9.812 1 72.88 288 THR B O 1
ATOM 4544 N N . ASP B 1 289 ? 23.062 -55.531 -9.898 1 64.62 289 ASP B N 1
ATOM 4545 C CA . ASP B 1 289 ? 24.125 -54.875 -10.68 1 64.62 289 ASP B CA 1
ATOM 4546 C C . ASP B 1 289 ? 23.766 -54.812 -12.156 1 64.62 289 ASP B C 1
ATOM 4548 O O . ASP B 1 289 ? 24.125 -53.875 -12.852 1 64.62 289 ASP B O 1
ATOM 4552 N N . GLN B 1 290 ? 23.469 -55.906 -12.82 1 61.16 290 GLN B N 1
ATOM 4553 C CA . GLN B 1 290 ? 23.484 -56.062 -14.273 1 61.16 290 GLN B CA 1
ATOM 4554 C C . GLN B 1 290 ? 22.062 -55.938 -14.852 1 61.16 290 GLN B C 1
ATOM 4556 O O . GLN B 1 290 ? 21.906 -55.562 -16.016 1 61.16 290 GLN B O 1
ATOM 4561 N N . LEU B 1 291 ? 20.906 -56.219 -14.125 1 60.56 291 LEU B N 1
ATOM 4562 C CA . LEU B 1 291 ? 19.703 -56.719 -14.781 1 60.56 291 LEU B CA 1
ATOM 4563 C C . LEU B 1 291 ? 18.656 -55.625 -14.891 1 60.56 291 LEU B C 1
ATOM 4565 O O . LEU B 1 291 ? 17.531 -55.875 -15.336 1 60.56 291 LEU B O 1
ATOM 4569 N N . SER B 1 292 ? 19 -54.375 -14.875 1 72 292 SER B N 1
ATOM 4570 C CA . SER B 1 292 ? 17.922 -53.406 -14.82 1 72 292 SER B CA 1
ATOM 4571 C C . SER B 1 292 ? 17.359 -53.125 -16.219 1 72 292 SER B C 1
ATOM 4573 O O . SER B 1 292 ? 16.156 -52.938 -16.375 1 72 292 SER B O 1
ATOM 4575 N N . THR B 1 293 ? 18.141 -53.406 -17.234 1 82.56 293 THR B N 1
ATOM 4576 C CA . THR B 1 293 ? 17.688 -53.156 -18.594 1 82.56 293 THR B CA 1
ATOM 4577 C C . THR B 1 293 ? 16.688 -54.219 -19.016 1 82.56 293 THR B C 1
ATOM 4579 O O . THR B 1 293 ? 15.727 -53.938 -19.734 1 82.56 293 THR B O 1
ATOM 4582 N N . GLU B 1 294 ? 16.922 -55.406 -18.516 1 86.69 294 GLU B N 1
ATOM 4583 C CA . GLU B 1 294 ? 16.016 -56.5 -18.844 1 86.69 294 GLU B CA 1
ATOM 4584 C C . GLU B 1 294 ? 14.648 -56.281 -18.203 1 86.69 294 GLU B C 1
ATOM 4586 O O . GLU B 1 294 ? 13.609 -56.5 -18.828 1 86.69 294 GLU B O 1
ATOM 4591 N N . ILE B 1 295 ? 14.719 -55.844 -17 1 88.56 295 ILE B N 1
ATOM 4592 C CA . ILE B 1 295 ? 13.477 -55.594 -16.281 1 88.56 295 ILE B CA 1
ATOM 4593 C C . ILE B 1 295 ? 12.672 -54.5 -17.016 1 88.56 295 ILE B C 1
ATOM 4595 O O . ILE B 1 295 ? 11.469 -54.688 -17.25 1 88.56 295 ILE B O 1
ATOM 4599 N N . VAL B 1 296 ? 13.289 -53.469 -17.484 1 90 296 VAL B N 1
ATOM 4600 C CA . VAL B 1 296 ? 12.625 -52.344 -18.141 1 90 296 VAL B CA 1
ATOM 4601 C C . VAL B 1 296 ? 12.039 -52.812 -19.469 1 90 296 VAL B C 1
ATOM 4603 O O . VAL B 1 296 ? 10.938 -52.406 -19.844 1 90 296 VAL B O 1
ATOM 4606 N N . SER B 1 297 ? 12.812 -53.656 -20.109 1 91.44 297 SER B N 1
ATOM 4607 C CA . SER B 1 297 ? 12.344 -54.156 -21.391 1 91.44 297 SER B CA 1
ATOM 4608 C C . SER B 1 297 ? 11.094 -55.031 -21.219 1 91.44 297 SER B C 1
ATOM 4610 O O . SER B 1 297 ? 10.156 -54.938 -22.016 1 91.44 297 SER B O 1
ATOM 4612 N N . GLN B 1 298 ? 11.164 -55.844 -20.203 1 92.94 298 GLN B N 1
ATOM 4613 C CA . GLN B 1 298 ? 10.016 -56.688 -19.938 1 92.94 298 GLN B CA 1
ATOM 4614 C C . GLN B 1 298 ? 8.781 -55.875 -19.578 1 92.94 298 GLN B C 1
ATOM 4616 O O . GLN B 1 298 ? 7.68 -56.125 -20.062 1 92.94 298 GLN B O 1
ATOM 4621 N N . LEU B 1 299 ? 9.039 -54.938 -18.797 1 93.06 299 LEU B N 1
ATOM 4622 C CA . LEU B 1 299 ? 7.938 -54.062 -18.375 1 93.06 299 LEU B CA 1
ATOM 4623 C C . LEU B 1 299 ? 7.387 -53.281 -19.547 1 93.06 299 LEU B C 1
ATOM 4625 O O . LEU B 1 299 ? 6.172 -53.094 -19.656 1 93.06 299 LEU B O 1
ATOM 4629 N N . ALA B 1 300 ? 8.219 -52.812 -20.453 1 93 300 ALA B N 1
ATOM 4630 C CA . ALA B 1 300 ? 7.84 -52 -21.594 1 93 300 ALA B CA 1
ATOM 4631 C C . ALA B 1 300 ? 6.977 -52.781 -22.578 1 93 300 ALA B C 1
ATOM 4633 O O . ALA B 1 300 ? 6.191 -52.219 -23.328 1 93 300 ALA B O 1
ATOM 4634 N N . MET B 1 301 ? 7.082 -54.062 -22.453 1 93.19 301 MET B N 1
ATOM 4635 C CA . MET B 1 301 ? 6.387 -54.938 -23.406 1 93.19 301 MET B CA 1
ATOM 4636 C C . MET B 1 301 ? 4.965 -55.219 -22.938 1 93.19 301 MET B C 1
ATOM 4638 O O . MET B 1 301 ? 4.141 -55.719 -23.703 1 93.19 301 MET B O 1
ATOM 4642 N N . LEU B 1 302 ? 4.777 -54.906 -21.734 1 93.25 302 LEU B N 1
ATOM 4643 C CA . LEU B 1 302 ? 3.424 -55.125 -21.234 1 93.25 302 LEU B CA 1
ATOM 4644 C C . LEU B 1 302 ? 2.43 -54.219 -21.969 1 93.25 302 LEU B C 1
ATOM 4646 O O . LEU B 1 302 ? 2.729 -53.062 -22.25 1 93.25 302 LEU B O 1
ATOM 4650 N N . ALA B 1 303 ? 1.197 -54.656 -22.266 1 93.06 303 ALA B N 1
ATOM 4651 C CA . ALA B 1 303 ? 0.213 -54 -23.109 1 93.06 303 ALA B CA 1
ATOM 4652 C C . ALA B 1 303 ? -0.23 -52.688 -22.484 1 93.06 303 ALA B C 1
ATOM 4654 O O . ALA B 1 303 ? -0.505 -51.719 -23.203 1 93.06 303 ALA B O 1
ATOM 4655 N N . ASN B 1 304 ? -0.248 -52.688 -21.219 1 93.69 304 ASN B N 1
ATOM 4656 C CA . ASN B 1 304 ? -0.834 -51.5 -20.547 1 93.69 304 ASN B CA 1
ATOM 4657 C C . ASN B 1 304 ? 0.241 -50.562 -20.016 1 93.69 304 ASN B C 1
ATOM 4659 O O . ASN B 1 304 ? -0.067 -49.594 -19.312 1 93.69 304 ASN B O 1
ATOM 4663 N N . THR B 1 305 ? 1.506 -50.875 -20.391 1 93.88 305 THR B N 1
ATOM 4664 C CA . THR B 1 305 ? 2.602 -50 -19.984 1 93.88 305 THR B CA 1
ATOM 4665 C C . THR B 1 305 ? 2.662 -48.781 -20.875 1 93.88 305 THR B C 1
ATOM 4667 O O . THR B 1 305 ? 2.576 -48.875 -22.094 1 93.88 305 THR B O 1
ATOM 4670 N N . VAL B 1 306 ? 2.736 -47.562 -20.297 1 93.44 306 VAL B N 1
ATOM 4671 C CA . VAL B 1 306 ? 2.822 -46.312 -21.016 1 93.44 306 VAL B CA 1
ATOM 4672 C C . VAL B 1 306 ? 4.289 -45.906 -21.203 1 93.44 306 VAL B C 1
ATOM 4674 O O . VAL B 1 306 ? 4.691 -45.5 -22.297 1 93.44 306 VAL B O 1
ATOM 4677 N N . ARG B 1 307 ? 5.027 -45.969 -20.141 1 92.25 307 ARG B N 1
ATOM 4678 C CA . ARG B 1 307 ? 6.441 -45.625 -20.156 1 92.25 307 ARG B CA 1
ATOM 4679 C C . ARG B 1 307 ? 7.203 -46.312 -19.031 1 92.25 307 ARG B C 1
ATOM 4681 O O . ARG B 1 307 ? 6.66 -46.531 -17.953 1 92.25 307 ARG B O 1
ATOM 4688 N N . THR B 1 308 ? 8.383 -46.719 -19.344 1 92.38 308 THR B N 1
ATOM 4689 C CA . THR B 1 308 ? 9.273 -47.312 -18.344 1 92.38 308 THR B CA 1
ATOM 4690 C C . THR B 1 308 ? 10.656 -46.656 -18.406 1 92.38 308 THR B C 1
ATOM 4692 O O . THR B 1 308 ? 11.117 -46.281 -19.484 1 92.38 308 THR B O 1
ATOM 4695 N N . ARG B 1 309 ? 11.203 -46.438 -17.297 1 89.81 309 ARG B N 1
ATOM 4696 C CA . ARG B 1 309 ? 12.562 -45.906 -17.312 1 89.81 309 ARG B CA 1
ATOM 4697 C C . ARG B 1 309 ? 13.32 -46.344 -16.062 1 89.81 309 ARG B C 1
ATOM 4699 O O . ARG B 1 309 ? 12.727 -46.844 -15.102 1 89.81 309 ARG B O 1
ATOM 4706 N N . ILE B 1 310 ? 14.625 -46.312 -16.219 1 89.62 310 ILE B N 1
ATOM 4707 C CA . ILE B 1 310 ? 15.516 -46.562 -15.102 1 89.62 310 ILE B CA 1
ATOM 4708 C C . ILE B 1 310 ? 16.156 -45.281 -14.617 1 89.62 310 ILE B C 1
ATOM 4710 O O . ILE B 1 310 ? 16.484 -44.406 -15.43 1 89.62 310 ILE B O 1
ATOM 4714 N N . VAL B 1 311 ? 16.094 -45.062 -13.352 1 84.69 311 VAL B N 1
ATOM 4715 C CA . VAL B 1 311 ? 16.797 -43.938 -12.75 1 84.69 311 VAL B CA 1
ATOM 4716 C C . VAL B 1 311 ? 18.109 -44.406 -12.148 1 84.69 311 VAL B C 1
ATOM 4718 O O . VAL B 1 311 ? 18.203 -45.5 -11.617 1 84.69 311 VAL B O 1
#

Secondary structure (DSSP, 8-state):
-----B--TTTTHHHHHHHHHHHHHHHHHTHHHHHHHHHTTB-----TT----TT-EEEEE--SHHHHHHHHHHHHTT-EEEEE-SS--PPPTT-EE-S-HHHHHHH-SEEEE-----GGGTT-B-HHHHHTSPTTEEEEESS-TTTB-HHHHHHHHHTTSEEEEEE----GGGEETTEE--TTTT-TTEEE-SS-TT--HHHHHHHHHHHHHHHHHHHHH---TTBSSS------PPPTTEEEEEEEEE--TTHHHHHHHHHTTS-EEEEEEEEETTEEEEEEEEE-SSTHHHHHHHHHHSTTEEEEEE-/-----B--TTTTHHHHHHHHHHHHHHHHHTHHHHHHHHHTTB-----TT----TT-EEEEE--SHHHHHHHHHHHHTT-EEEEE-SS--PPPTT-EE-S-HHHHHHH-SEEEE-----GGGTT-B-HHHHHTSPTTEEEEESS-TTTB-HHHHHHHHHTTSEEEEEE----GGGEETTEE--TTTT-TTEEE-SS-TT--HHHHHHHHHHHHHHHHHHHHH---TTBSSS------PPPTTEEEEEEEEE--TTHHHHHHHHHTTS-EEEEEEEEETTEEEEEEEEE-SSTHHHHHHHHHTSTTEEEEEE-

Solvent-accessible surface area (backbone atoms only — not comparable to full-atom values): 31972 Å² total; per-residue (Å²): 135,90,69,74,43,66,63,51,88,66,43,24,23,65,40,34,21,52,49,52,53,23,45,54,49,36,53,32,55,36,43,68,50,38,21,54,39,36,48,72,26,34,45,72,74,72,50,84,89,14,45,63,57,58,73,36,32,37,19,30,39,20,63,49,72,36,29,42,52,29,44,55,52,40,42,62,56,46,24,42,40,36,31,31,52,96,60,92,68,83,66,62,90,82,39,38,78,49,93,40,64,66,59,40,33,50,66,16,46,30,38,36,45,39,45,73,79,43,81,87,35,48,42,59,38,29,56,72,52,56,66,46,34,25,80,55,14,34,42,35,33,66,49,30,30,51,27,50,32,53,62,41,49,34,52,35,39,74,72,46,39,30,53,27,35,35,40,25,30,69,43,69,89,36,50,56,87,58,30,33,58,61,70,51,49,79,43,73,36,49,45,36,40,67,58,48,51,46,48,25,56,60,24,51,52,45,28,51,54,50,36,51,49,41,49,48,38,28,66,63,59,60,24,29,59,62,27,77,78,41,35,68,38,80,59,69,89,79,55,91,60,44,38,37,38,36,40,32,26,46,59,51,91,63,47,65,57,56,51,46,58,62,49,65,78,48,55,64,76,48,73,50,74,38,66,41,90,64,34,27,42,33,42,34,31,31,57,46,90,83,58,64,63,58,54,44,51,57,50,52,65,39,89,51,40,73,48,56,47,76,80,135,91,70,74,42,66,63,50,89,65,43,26,24,64,41,34,21,53,51,52,53,24,45,55,51,34,53,33,55,36,42,66,52,38,23,52,37,36,47,73,26,35,44,71,73,71,50,83,89,13,46,62,60,57,73,36,32,36,18,29,39,21,61,50,71,37,29,43,52,30,44,54,53,39,42,60,57,46,25,41,37,36,31,30,53,96,59,93,70,82,65,63,90,84,39,36,77,49,93,40,66,65,58,40,32,51,66,15,47,30,38,36,45,36,44,74,79,42,82,87,36,48,43,58,37,28,57,72,50,56,65,47,34,26,80,55,13,35,42,37,34,66,48,28,30,51,26,50,31,52,62,40,48,33,52,33,38,72,72,47,39,30,54,24,36,36,39,25,31,69,44,68,88,36,50,54,86,57,30,35,60,61,69,52,48,78,41,72,38,49,44,39,41,68,58,46,50,45,48,23,57,60,23,50,51,45,29,52,52,50,35,48,49,43,50,50,38,27,66,63,60,61,23,28,60,61,28,76,78,42,36,69,38,79,58,71,89,79,54,92,64,45,36,38,40,37,40,30,25,45,60,51,93,64,46,64,57,57,52,46,58,62,49,66,77,48,55,65,76,50,72,50,73,38,66,42,86,63,33,26,42,34,42,33,30,31,58,46,91,81,54,63,64,60,53,41,53,56,50,53,65,37,88,52,40,74,47,55,46,75,80

pLDDT: mean 93.81, std 5.53, range [57.5, 98.94]

Nearest PDB structures (foldseek):
  1sc6-assembly1_A  TM=8.383E-01  e=5.014E-34  Escherichia coli
  2yq5-assembly1_B  TM=8.655E-01  e=9.962E-18  Lactobacillus delbrueckii subsp. bulgaricus
  2yq5-assembly1_D  TM=8.516E-01  e=4.319E-17  Lactobacillus delbrueckii subsp. bulgaricus
  2yq5-assembly1_C  TM=8.395E-01  e=7.043E-17  Lactobacillus delbrueckii subsp. bulgaricus
  7jp2-assembly1_B  TM=8.637E-01  e=9.753E-16  Treponema pallidum

InterPro domains:
  IPR006139 D-isomer specific 2-hydroxyacid dehydrogenase, catalytic domain [PF00389] (2-229)
  IPR006140 D-isomer specific 2-hydroxyacid dehydrogenase, NAD-binding domain [PF02826] (22-197)
  IPR036291 NAD(P)-binding domain superfamily [SSF51735] (13-197)
  IPR050857 D-isomer specific 2-hydroxyacid dehydrogenases [PTHR42789] (2-220)